Protein AF-A0A932WYC3-F1 (afdb_monomer_lite)

Sequence (636 aa):
ALAGQNPDNLEVLETAITDTITETIASPASNITTGLEMMSKKSLLVSSAGDNIFHYDLSPESLDYLSCSGQHICYDCLYNLEITITDDCNNQKLGGAPKKIIKNNFSIGSIDTTCAKAAVGFTVDTTIYLEKGNYEITKKLTISRYGADYYRDSVFMLRNFCKSLNEFIELQKAVFLADGGDCKPTCTGCLANIGSRDSFLVQYYRGAGIATKDTANYSSLAASAYTEAVEECNALCTDKTELDIIRRSMLDDIAAPTGQYAQLESDTAHVDEVSEDIDDKYSIFYTEIQENNPDADGDFDDASLDVVIKAPAYQDSNIVFYNNLGEIDSVYNSITGTVTLPNDLGPDDFAGNFSDTWTESLLPYHPEYCKLKSLEKHKGSYVWDKDMDNTDTYAEAFAKGYLNPLQNDPLVGDTIGKHNIHFYSDKIKNKIDLYKGTRYSSGMSLASFACMITMCDSLHDYTDHSGVNSVGMNDACVATWKQHAFDTTLMCKGDLDKAWKIYRTLYIEEKRIILVGEANEGCPANESPYVFSATSSPTAKQLWDAKHTPNIFTAEEAIQNSSLSDLLNTDKNGAQNERANAAKTAGVSFDSTCHAYAYTRVQELAPCNYSDYDRESLTSQTNVSEKKLKVFTIPI

Foldseek 3Di:
DDQDPDDPPDDDDPPRDDDDDDDDFDDPVQWDDAFQKIKGKDKDFDAAWFKDKDKDKDFWAWDWDQALVRATWIQTFKKKKKKWKAFPPCCVQVVNDIDIDIDIQDDPPPDDTRPPDGRGMDMDIDIDTGHGGMMMIMMMMGGDPVSVCCCVPVNCVVTHPNADPVRVVVVVVVVCVVLVVPPQQALVNQDVVCPDLVVNLVVVCVVVVNDPVCSVVCVVVSVLVSVVSNVVSVVNVDPDFLLNVLLVLLLQLQQPCPRVQRHQDDPDPDPDDDDSADPQLLHLQHKDWDFPDDDPVNDCPPDDRPIDIDGGNLLPPVQFQADSVRHGDWDQASRRRDIHHLSPHHSVRSRVPTDSSSSVSCSLSHQLSLLSVLLVVQVQQRVVLSVLLVDQFLVVCVVVVVVPCCDPGCLQHDDDPPVRNVVLSCLLCCCQQAPDWDPLSGRAGLQLVLLLVLPWDQDDQDLDPVRDGDGGTDPVSSVVSSVQRLPCVPDPRLSSSSSSNSSSVSSSLSSLVVSLVSSDVQADADPDSNDSDNRHHHDCLVQLVSVHHRSRDHPLSCCCSDVNVLCQDPPDPVNLVSLLVVLVVVLVVVLVVVVVVLVVSLVSCVVPPDDPVVNVVSVVCNPVSSPVSSHPPTND

Structure (mmCIF, N/CA/C/O backbone):
data_AF-A0A932WYC3-F1
#
_entry.id   AF-A0A932WYC3-F1
#
loop_
_atom_site.group_PDB
_atom_site.id
_atom_site.type_symbol
_atom_site.label_atom_id
_atom_site.label_alt_id
_atom_site.label_comp_id
_atom_site.label_asym_id
_atom_site.label_entity_id
_atom_site.label_seq_id
_atom_site.pdbx_PDB_ins_code
_atom_site.Cartn_x
_atom_site.Cartn_y
_atom_site.Cartn_z
_atom_site.occupancy
_atom_site.B_iso_or_equiv
_atom_site.auth_seq_id
_atom_site.auth_comp_id
_atom_site.auth_asym_id
_atom_site.auth_atom_id
_atom_site.pdbx_PDB_model_num
ATOM 1 N N . ALA A 1 1 ? 57.391 0.651 -47.714 1.00 38.88 1 ALA A N 1
ATOM 2 C CA . ALA A 1 1 ? 57.637 0.227 -49.106 1.00 38.88 1 ALA A CA 1
ATOM 3 C C . ALA A 1 1 ? 57.004 1.255 -50.037 1.00 38.88 1 ALA A C 1
ATOM 5 O O . ALA A 1 1 ? 55.908 1.715 -49.739 1.00 38.88 1 ALA A O 1
ATOM 6 N N . LEU A 1 2 ? 57.731 1.686 -51.072 1.00 46.75 2 LEU A N 1
ATOM 7 C CA . LEU A 1 2 ? 57.292 2.691 -52.045 1.00 46.75 2 LEU A CA 1
ATOM 8 C C . LEU A 1 2 ? 56.117 2.152 -52.880 1.00 46.75 2 LEU A C 1
ATOM 10 O O . LEU A 1 2 ? 56.312 1.248 -53.681 1.00 46.75 2 LEU A O 1
ATOM 14 N N . ALA A 1 3 ? 54.920 2.708 -52.689 1.00 43.28 3 ALA A N 1
ATOM 15 C CA . ALA A 1 3 ? 53.714 2.406 -53.472 1.00 43.28 3 ALA A CA 1
ATOM 16 C C . ALA A 1 3 ? 52.992 3.705 -53.891 1.00 43.28 3 ALA A C 1
ATOM 18 O O . ALA A 1 3 ? 51.777 3.834 -53.777 1.00 43.28 3 ALA A O 1
ATOM 19 N N . GLY A 1 4 ? 53.759 4.726 -54.279 1.00 53.75 4 GLY A N 1
ATOM 20 C CA . GLY A 1 4 ? 53.241 5.987 -54.815 1.00 53.75 4 GLY A CA 1
ATOM 21 C C . GLY A 1 4 ? 53.674 6.184 -56.264 1.00 53.75 4 GLY A C 1
ATOM 22 O O . GLY A 1 4 ? 54.610 5.524 -56.713 1.00 53.75 4 GLY A O 1
ATOM 23 N N . GLN A 1 5 ? 53.005 7.095 -56.980 1.00 54.75 5 GLN A N 1
ATOM 24 C CA . GLN A 1 5 ? 53.461 7.524 -58.303 1.00 54.75 5 GLN A CA 1
ATOM 25 C C . GLN A 1 5 ? 54.915 8.004 -58.251 1.00 54.75 5 GLN A C 1
ATOM 27 O O . GLN A 1 5 ? 55.369 8.569 -57.253 1.00 54.75 5 GLN A O 1
ATOM 32 N N . ASN A 1 6 ? 55.622 7.738 -59.344 1.00 55.00 6 ASN A N 1
ATOM 33 C CA . ASN A 1 6 ? 57.031 8.040 -59.518 1.00 55.00 6 ASN A CA 1
ATOM 34 C C . ASN A 1 6 ? 57.309 9.539 -59.319 1.00 55.00 6 ASN A C 1
ATOM 36 O O . ASN A 1 6 ? 56.710 10.343 -60.033 1.00 55.00 6 ASN A O 1
ATOM 40 N N . PRO A 1 7 ? 58.207 9.948 -58.408 1.00 60.47 7 PRO A N 1
ATOM 41 C CA . PRO A 1 7 ? 58.811 11.273 -58.489 1.00 60.47 7 PRO A CA 1
ATOM 42 C C . PRO A 1 7 ? 59.512 11.418 -59.847 1.00 60.47 7 PRO A C 1
ATOM 44 O O . PRO A 1 7 ? 60.093 10.443 -60.321 1.00 60.47 7 PRO A O 1
ATOM 47 N N . ASP A 1 8 ? 59.504 12.611 -60.453 1.00 61.88 8 ASP A N 1
ATOM 48 C CA . ASP A 1 8 ? 60.017 12.892 -61.817 1.00 61.88 8 ASP A CA 1
ATOM 49 C C . ASP A 1 8 ? 61.489 12.472 -62.076 1.00 61.88 8 ASP A C 1
ATOM 51 O O . ASP A 1 8 ? 62.007 12.586 -63.185 1.00 61.88 8 ASP A O 1
ATOM 55 N N . ASN A 1 9 ? 62.183 11.997 -61.045 1.00 63.00 9 ASN A N 1
ATOM 56 C CA . ASN A 1 9 ? 63.607 11.719 -60.965 1.00 63.00 9 ASN A CA 1
ATOM 57 C C . ASN A 1 9 ? 63.953 10.316 -60.415 1.00 63.00 9 ASN A C 1
ATOM 59 O O . ASN A 1 9 ? 65.107 10.086 -60.049 1.00 63.00 9 ASN A O 1
ATOM 63 N N . LEU A 1 10 ? 62.997 9.383 -60.344 1.00 59.72 10 LEU A N 1
ATOM 64 C CA . LEU A 1 10 ? 63.239 7.973 -59.996 1.00 59.72 10 LEU A CA 1
ATOM 65 C C . LEU A 1 10 ? 62.657 7.033 -61.067 1.00 59.72 10 LEU A C 1
ATOM 67 O O . LEU A 1 10 ? 61.959 7.476 -61.969 1.00 59.72 10 LEU A O 1
ATOM 71 N N . GLU A 1 11 ? 63.001 5.746 -61.032 1.00 57.50 11 GLU A N 1
ATOM 72 C CA . GLU A 1 11 ? 62.489 4.728 -61.960 1.00 57.50 11 GLU A CA 1
ATOM 73 C C . GLU A 1 11 ? 61.532 3.804 -61.188 1.00 57.50 11 GLU A C 1
ATOM 75 O O . GLU A 1 11 ? 61.838 3.376 -60.070 1.00 57.50 11 GLU A O 1
ATOM 80 N N . VAL A 1 12 ? 60.343 3.538 -61.739 1.00 61.22 12 VAL A N 1
ATOM 81 C CA . VAL A 1 12 ? 59.350 2.660 -61.097 1.00 61.22 12 VAL A CA 1
ATOM 82 C C . VAL A 1 12 ? 59.858 1.223 -61.142 1.00 61.22 12 VAL A C 1
ATOM 84 O O . VAL A 1 12 ? 60.280 0.745 -62.190 1.00 61.22 12 VAL A O 1
ATOM 87 N N . LEU A 1 13 ? 59.789 0.517 -60.013 1.00 59.09 13 LEU A N 1
ATOM 88 C CA . LEU A 1 13 ? 60.084 -0.915 -59.964 1.00 59.09 13 LEU A CA 1
ATOM 89 C C . LEU A 1 13 ? 59.158 -1.665 -60.935 1.00 59.09 13 LEU A C 1
ATOM 91 O O . LEU A 1 13 ? 57.940 -1.583 -60.791 1.00 59.09 13 LEU A O 1
ATOM 95 N N . GLU A 1 14 ? 59.719 -2.453 -61.861 1.00 58.81 14 GLU A N 1
ATOM 96 C CA . GLU A 1 14 ? 58.955 -3.283 -62.818 1.00 58.81 14 GLU A CA 1
ATOM 97 C C . GLU A 1 14 ? 57.957 -4.246 -62.140 1.00 58.81 14 GLU A C 1
ATOM 99 O O . GLU A 1 14 ? 57.048 -4.766 -62.779 1.00 58.81 14 GLU A O 1
ATOM 104 N N . THR A 1 15 ? 58.094 -4.473 -60.831 1.00 58.41 15 THR A N 1
ATOM 105 C CA . THR A 1 15 ? 57.221 -5.322 -60.012 1.00 58.41 15 THR A CA 1
ATOM 106 C C . THR A 1 15 ? 56.045 -4.581 -59.361 1.00 58.41 15 THR A C 1
ATOM 108 O O . THR A 1 15 ? 55.361 -5.162 -58.520 1.00 58.41 15 THR A O 1
ATOM 111 N N . ALA A 1 16 ? 55.821 -3.297 -59.661 1.00 60.75 16 ALA A N 1
ATOM 112 C CA . ALA A 1 16 ? 54.697 -2.535 -59.118 1.00 60.75 16 ALA A CA 1
ATOM 113 C C . ALA A 1 16 ? 53.377 -2.963 -59.787 1.00 60.75 16 ALA A C 1
ATOM 115 O O . ALA A 1 16 ? 53.061 -2.546 -60.898 1.00 60.75 16 ALA A O 1
ATOM 116 N N . ILE A 1 17 ? 52.607 -3.803 -59.095 1.00 65.19 17 ILE A N 1
ATOM 117 C CA . ILE A 1 17 ? 51.283 -4.265 -59.525 1.00 65.19 17 ILE A CA 1
ATOM 118 C C . ILE A 1 17 ? 50.229 -3.505 -58.713 1.00 65.19 17 ILE A C 1
ATOM 120 O O . ILE A 1 17 ? 50.313 -3.448 -57.486 1.00 65.19 17 ILE A O 1
ATOM 124 N N . THR A 1 18 ? 49.251 -2.903 -59.388 1.00 65.31 18 THR A N 1
ATOM 125 C CA . THR A 1 18 ? 48.055 -2.334 -58.750 1.00 65.31 18 THR A CA 1
ATOM 126 C C . THR A 1 18 ? 46.971 -3.403 -58.721 1.00 65.31 18 THR A C 1
ATOM 128 O O . THR A 1 18 ? 46.681 -3.999 -59.755 1.00 65.31 18 THR A O 1
ATOM 131 N N . ASP A 1 19 ? 46.385 -3.637 -57.551 1.00 72.69 19 ASP A N 1
ATOM 132 C CA . ASP A 1 19 ? 45.311 -4.609 -57.357 1.00 72.69 19 ASP A CA 1
ATOM 133 C C . ASP A 1 19 ? 44.167 -3.978 -56.552 1.00 72.69 19 ASP A C 1
ATOM 135 O O . ASP A 1 19 ? 44.376 -3.007 -55.820 1.00 72.69 19 ASP A O 1
ATOM 139 N N . THR A 1 20 ? 42.955 -4.508 -56.708 1.00 78.69 20 THR A N 1
ATOM 140 C CA . THR A 1 20 ? 41.770 -4.046 -55.976 1.00 78.69 20 THR A CA 1
ATOM 141 C C . THR A 1 20 ? 41.548 -4.927 -54.755 1.00 78.69 20 THR A C 1
ATOM 143 O O . THR A 1 20 ? 41.430 -6.144 -54.870 1.00 78.69 20 THR A O 1
ATOM 146 N N . ILE A 1 21 ? 41.464 -4.309 -53.578 1.00 82.38 21 ILE A N 1
ATOM 147 C CA . ILE A 1 21 ? 41.243 -5.014 -52.313 1.00 82.38 21 ILE A CA 1
ATOM 148 C C . ILE A 1 21 ? 39.778 -4.856 -51.909 1.00 82.38 21 ILE A C 1
ATOM 150 O O . ILE A 1 21 ? 39.255 -3.744 -51.858 1.00 82.38 21 ILE A O 1
ATOM 154 N N . THR A 1 22 ? 39.116 -5.970 -51.595 1.00 86.06 22 THR A N 1
ATOM 155 C CA . THR A 1 22 ? 37.781 -5.958 -50.989 1.00 86.06 22 THR A CA 1
ATOM 156 C C . THR A 1 22 ? 37.904 -5.959 -49.471 1.00 86.06 22 THR A C 1
ATOM 158 O O . THR A 1 22 ? 38.386 -6.921 -48.877 1.00 86.06 22 THR A O 1
ATOM 161 N N . GLU A 1 23 ? 37.422 -4.894 -48.837 1.00 85.19 23 GLU A N 1
ATOM 162 C CA . GLU A 1 23 ? 37.409 -4.752 -47.383 1.00 85.19 23 GLU A CA 1
ATOM 163 C C . GLU A 1 23 ? 36.004 -5.002 -46.826 1.00 85.19 23 GLU A C 1
ATOM 165 O O . GLU A 1 23 ? 35.044 -4.332 -47.197 1.00 85.19 23 GLU A O 1
ATOM 170 N N . THR A 1 24 ? 35.871 -5.937 -45.880 1.00 85.94 24 THR A N 1
ATOM 171 C CA . THR A 1 24 ? 34.606 -6.124 -45.148 1.00 85.94 24 THR A CA 1
ATOM 172 C C . THR A 1 24 ? 34.522 -5.108 -44.011 1.00 85.94 24 THR A C 1
ATOM 174 O O . THR A 1 24 ? 35.409 -5.060 -43.154 1.00 85.94 24 THR A O 1
ATOM 177 N N . ILE A 1 25 ? 33.481 -4.271 -44.026 1.00 79.56 25 ILE A N 1
ATOM 178 C CA . ILE A 1 25 ? 33.255 -3.199 -43.039 1.00 79.56 25 ILE A CA 1
ATOM 179 C C . ILE A 1 25 ? 32.296 -3.672 -41.936 1.00 79.56 25 ILE A C 1
ATOM 181 O O . ILE A 1 25 ? 32.591 -3.530 -40.749 1.00 79.56 25 ILE A O 1
ATOM 185 N N . ALA A 1 26 ? 31.178 -4.289 -42.322 1.00 78.06 26 ALA A N 1
ATOM 186 C CA . ALA A 1 26 ? 30.195 -4.858 -41.406 1.00 78.06 26 ALA A CA 1
ATOM 187 C C . ALA A 1 26 ? 30.314 -6.388 -41.388 1.00 78.06 26 ALA A C 1
ATOM 189 O O . ALA A 1 26 ? 30.199 -7.043 -42.420 1.00 78.06 26 ALA A O 1
ATOM 190 N N . SER A 1 27 ? 30.559 -6.953 -40.211 1.00 74.88 27 SER A N 1
ATOM 191 C CA . SER A 1 27 ? 30.647 -8.391 -39.959 1.00 74.88 27 SER A CA 1
ATOM 192 C C . SER A 1 27 ? 30.157 -8.671 -38.538 1.00 74.88 27 SER A C 1
ATOM 194 O O . SER A 1 27 ? 30.189 -7.757 -37.713 1.00 74.88 27 SER A O 1
ATOM 196 N N . PRO A 1 28 ? 29.772 -9.911 -38.192 1.00 71.06 28 PRO A N 1
ATOM 197 C CA . PRO A 1 28 ? 29.380 -10.239 -36.821 1.00 71.06 28 PRO A CA 1
ATOM 198 C C . PRO A 1 28 ? 30.416 -9.829 -35.759 1.00 71.06 28 PRO A C 1
ATOM 200 O O . PRO A 1 28 ? 30.037 -9.505 -34.643 1.00 71.06 28 PRO A O 1
ATOM 203 N N . ALA A 1 29 ? 31.708 -9.789 -36.111 1.00 71.56 29 ALA A N 1
ATOM 204 C CA . ALA A 1 29 ? 32.789 -9.385 -35.210 1.00 71.56 29 ALA A CA 1
ATOM 205 C C . ALA A 1 29 ? 33.049 -7.864 -35.162 1.00 71.56 29 ALA A C 1
ATOM 207 O O . ALA A 1 29 ? 33.697 -7.396 -34.232 1.00 71.56 29 ALA A O 1
ATOM 208 N N . SER A 1 30 ? 32.594 -7.095 -36.160 1.00 74.69 30 SER A N 1
ATOM 209 C CA . SER A 1 30 ? 32.785 -5.633 -36.237 1.00 74.69 30 SER A CA 1
ATOM 210 C C . SER A 1 30 ? 31.511 -4.830 -35.966 1.00 74.69 30 SER A C 1
ATOM 212 O O . SER A 1 30 ? 31.551 -3.599 -35.953 1.00 74.69 30 SER A O 1
ATOM 214 N N . ASN A 1 31 ? 30.386 -5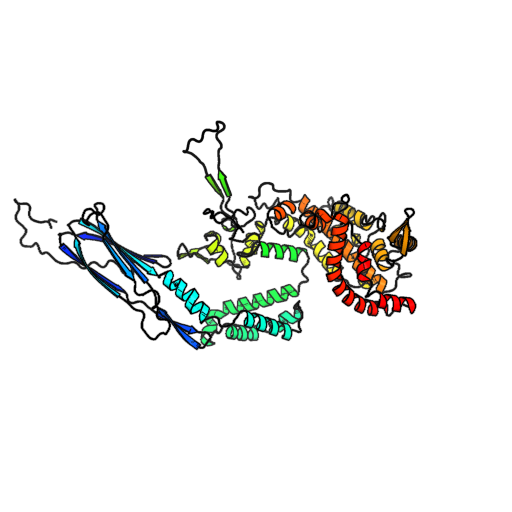.516 -35.764 1.00 81.31 31 ASN A N 1
ATOM 215 C CA . ASN A 1 31 ? 29.112 -4.909 -35.421 1.00 81.31 31 ASN A CA 1
ATOM 216 C C . ASN A 1 31 ? 29.003 -4.750 -33.903 1.00 81.31 31 ASN A C 1
ATOM 218 O O . ASN A 1 31 ? 29.151 -5.713 -33.157 1.00 81.31 31 ASN A O 1
ATOM 222 N N . ILE A 1 32 ? 28.670 -3.543 -33.466 1.00 80.62 32 ILE A N 1
ATOM 223 C CA . ILE A 1 32 ? 28.259 -3.237 -32.099 1.00 80.62 32 ILE A CA 1
ATOM 224 C C . ILE A 1 32 ? 26.756 -2.982 -32.154 1.00 80.62 32 ILE A C 1
ATOM 226 O O . ILE A 1 32 ? 26.295 -2.152 -32.938 1.00 80.62 32 ILE A O 1
ATOM 230 N N . THR A 1 33 ? 25.990 -3.733 -31.368 1.00 76.75 33 THR A N 1
ATOM 231 C CA . THR A 1 33 ? 24.533 -3.573 -31.279 1.00 76.75 33 THR A CA 1
ATOM 232 C C . THR A 1 33 ? 24.195 -2.975 -29.920 1.00 76.75 33 THR A C 1
ATOM 234 O O . THR A 1 33 ? 24.651 -3.490 -28.903 1.00 76.75 33 THR A O 1
ATOM 237 N N . THR A 1 34 ? 23.417 -1.896 -29.906 1.00 71.81 34 THR A N 1
ATOM 238 C CA . THR A 1 34 ? 22.983 -1.184 -28.699 1.00 71.81 34 THR A CA 1
ATOM 239 C C . THR A 1 34 ? 21.508 -0.835 -28.857 1.00 71.81 34 THR A C 1
ATOM 241 O O . THR A 1 34 ? 21.135 -0.062 -29.742 1.00 71.81 34 THR A O 1
ATOM 244 N N . GLY A 1 35 ? 20.652 -1.445 -28.034 1.00 79.25 35 GLY A N 1
ATOM 245 C CA . GLY A 1 35 ? 19.200 -1.302 -28.138 1.00 79.25 35 GLY A CA 1
ATOM 246 C C . GLY A 1 35 ? 18.676 -1.640 -29.540 1.00 79.25 35 GLY A C 1
ATOM 247 O O . GLY A 1 35 ? 18.880 -2.738 -30.054 1.00 79.25 35 GLY A O 1
ATOM 248 N N . LEU A 1 36 ? 18.013 -0.668 -30.171 1.00 81.44 36 LEU A N 1
ATOM 249 C CA . LEU A 1 36 ? 17.409 -0.788 -31.504 1.00 81.44 36 LEU A CA 1
ATOM 250 C C . LEU A 1 36 ? 18.373 -0.459 -32.659 1.00 81.44 36 LEU A C 1
ATOM 252 O O . LEU A 1 36 ? 17.931 -0.283 -33.796 1.00 81.44 36 LEU A O 1
ATOM 256 N N . GLU A 1 37 ? 19.672 -0.339 -32.392 1.00 85.38 37 GLU A N 1
ATOM 257 C CA . GLU A 1 37 ? 20.675 0.120 -33.350 1.00 85.38 37 GLU A CA 1
ATOM 258 C C . GLU A 1 37 ? 21.861 -0.836 -33.473 1.00 85.38 37 GLU A C 1
ATOM 260 O O . GLU A 1 37 ? 22.395 -1.334 -32.489 1.00 85.38 37 GLU A O 1
ATOM 265 N N . MET A 1 38 ? 22.320 -1.040 -34.706 1.00 87.50 38 MET A N 1
ATOM 266 C CA . MET A 1 38 ? 23.528 -1.782 -35.041 1.00 87.50 38 MET A CA 1
ATOM 267 C C . MET A 1 38 ? 24.496 -0.902 -35.831 1.00 87.50 38 MET A C 1
ATOM 269 O O . MET A 1 38 ? 24.245 -0.568 -37.001 1.00 87.50 38 MET A O 1
ATOM 273 N N . MET A 1 39 ? 25.645 -0.619 -35.222 1.00 89.12 39 MET A N 1
ATOM 274 C CA . MET A 1 39 ? 26.711 0.205 -35.777 1.00 89.12 39 MET A CA 1
ATOM 275 C C . MET A 1 39 ? 27.946 -0.626 -36.142 1.00 89.12 39 MET A C 1
ATOM 277 O O . MET A 1 39 ? 28.332 -1.543 -35.424 1.00 89.12 39 MET A O 1
ATOM 281 N N . SER A 1 40 ? 28.598 -0.276 -37.247 1.00 89.75 40 SER A N 1
ATOM 282 C CA . SER A 1 40 ? 29.898 -0.824 -37.647 1.00 89.75 40 SER A CA 1
ATOM 283 C C . SER A 1 40 ? 30.772 0.316 -38.142 1.00 89.75 40 SER A C 1
ATOM 285 O O . SER A 1 40 ? 30.298 1.189 -38.871 1.00 89.75 40 SER A O 1
ATOM 287 N N . LYS A 1 41 ? 32.052 0.307 -37.776 1.00 89.62 41 LYS A N 1
ATOM 288 C CA . LYS A 1 41 ? 32.980 1.386 -38.109 1.00 89.62 41 LYS A CA 1
ATOM 289 C C . LYS A 1 41 ? 34.318 0.824 -38.568 1.00 89.62 41 LYS A C 1
ATOM 291 O O . LYS A 1 41 ? 34.861 -0.070 -37.923 1.00 89.62 41 LYS A O 1
ATOM 296 N N . LYS A 1 42 ? 34.858 1.341 -39.674 1.00 88.19 42 LYS A N 1
ATOM 297 C CA . LYS A 1 42 ? 36.168 0.928 -40.194 1.00 88.19 42 LYS A CA 1
ATOM 298 C C . LYS A 1 42 ? 36.910 2.092 -40.840 1.00 88.19 42 LYS A C 1
ATOM 300 O O . LYS A 1 42 ? 36.315 2.887 -41.563 1.00 88.19 42 LYS A O 1
ATOM 305 N N . SER A 1 43 ? 38.217 2.156 -40.594 1.00 89.75 43 SER A N 1
ATOM 306 C CA . SER A 1 43 ? 39.113 3.059 -41.315 1.00 89.75 43 SER A CA 1
ATOM 307 C C . SER A 1 43 ? 39.586 2.400 -42.613 1.00 89.75 43 SER A C 1
ATOM 309 O O . SER A 1 43 ? 39.979 1.232 -42.611 1.00 89.75 43 SER A O 1
ATOM 311 N N . LEU A 1 44 ? 39.527 3.145 -43.713 1.00 89.38 44 LEU A N 1
ATOM 312 C CA . LEU A 1 44 ? 39.950 2.731 -45.046 1.00 89.38 44 LEU A CA 1
ATOM 313 C C . LEU A 1 44 ? 41.071 3.653 -45.527 1.00 89.38 44 LEU A C 1
ATOM 315 O O . LEU A 1 44 ? 40.874 4.859 -45.667 1.00 89.38 44 LEU A O 1
ATOM 319 N N . LEU A 1 45 ? 42.232 3.076 -45.828 1.00 88.94 45 LEU A N 1
ATOM 320 C CA . LEU A 1 45 ? 43.322 3.787 -46.488 1.00 88.94 45 LEU A CA 1
ATOM 321 C C . LEU A 1 45 ? 43.163 3.665 -48.006 1.00 88.94 45 LEU A C 1
ATOM 323 O O . LEU A 1 45 ? 43.335 2.586 -48.571 1.00 88.94 45 LEU A O 1
ATOM 327 N N . VAL A 1 46 ? 42.910 4.787 -48.674 1.00 89.88 46 VAL A N 1
ATOM 328 C CA . VAL A 1 46 ? 42.906 4.880 -50.136 1.00 89.88 46 VAL A CA 1
ATOM 329 C C . VAL A 1 46 ? 44.323 5.218 -50.592 1.00 89.88 46 VAL A C 1
ATOM 331 O O . VAL A 1 46 ? 44.810 6.336 -50.410 1.00 89.88 46 VAL A O 1
ATOM 334 N N . SER A 1 47 ? 45.018 4.226 -51.151 1.00 85.50 47 SER A N 1
ATOM 335 C CA . SER A 1 47 ? 46.430 4.324 -51.554 1.00 85.50 47 SER A CA 1
ATOM 336 C C . SER A 1 47 ? 46.630 5.028 -52.903 1.00 85.50 47 SER A C 1
ATOM 338 O O . SER A 1 47 ? 47.649 5.702 -53.098 1.00 85.50 47 SER A O 1
ATOM 340 N N . SER A 1 48 ? 45.638 4.938 -53.793 1.00 84.88 48 SER A N 1
ATOM 341 C CA . SER A 1 48 ? 45.551 5.625 -55.085 1.00 84.88 48 SER A CA 1
ATOM 342 C C . SER A 1 48 ? 44.166 6.234 -55.276 1.00 84.88 48 SER A C 1
ATOM 344 O O . SER A 1 48 ? 43.171 5.569 -55.000 1.00 84.88 48 SER A O 1
ATOM 346 N N . ALA A 1 49 ? 44.101 7.469 -55.776 1.00 88.81 49 ALA A N 1
ATOM 347 C CA . ALA A 1 49 ? 42.823 8.114 -56.062 1.00 88.81 49 ALA A CA 1
ATOM 348 C C . ALA A 1 49 ? 42.063 7.362 -57.168 1.00 88.81 49 ALA A C 1
ATOM 350 O O . ALA A 1 49 ? 42.672 6.952 -58.159 1.00 88.81 49 ALA A O 1
ATOM 351 N N . GLY A 1 50 ? 40.754 7.184 -56.999 1.00 90.31 50 GLY A N 1
ATOM 352 C CA . GLY A 1 50 ? 39.930 6.439 -57.946 1.00 90.31 50 GLY A CA 1
ATOM 353 C C . GLY A 1 50 ? 38.538 6.091 -57.426 1.00 90.31 50 GLY A C 1
ATOM 354 O O . GLY A 1 50 ? 38.148 6.449 -56.311 1.00 90.31 50 GLY A O 1
ATOM 355 N N . ASP A 1 51 ? 37.796 5.373 -58.263 1.00 92.12 51 ASP A N 1
ATOM 356 C CA . ASP A 1 51 ? 36.440 4.914 -57.979 1.00 92.12 51 ASP A CA 1
ATOM 357 C C . ASP A 1 51 ? 36.447 3.743 -56.990 1.00 92.12 51 ASP A C 1
ATOM 359 O O . ASP A 1 51 ? 37.030 2.691 -57.248 1.00 92.12 51 ASP A O 1
ATOM 363 N N . ASN A 1 52 ? 35.772 3.927 -55.856 1.00 91.56 52 ASN A N 1
ATOM 364 C CA . ASN A 1 52 ? 35.595 2.907 -54.827 1.00 91.56 52 ASN A CA 1
ATOM 365 C C . ASN A 1 52 ? 34.136 2.445 -54.817 1.00 91.56 52 ASN A C 1
ATOM 367 O O . ASN A 1 52 ? 33.218 3.269 -54.800 1.00 91.56 52 ASN A O 1
ATOM 371 N N . ILE A 1 53 ? 33.921 1.129 -54.831 1.00 91.12 53 ILE A N 1
ATOM 372 C CA . ILE A 1 53 ? 32.589 0.518 -54.880 1.00 91.12 53 ILE A CA 1
ATOM 373 C C . ILE A 1 53 ? 32.165 0.133 -53.463 1.00 91.12 53 ILE A C 1
ATOM 375 O O . ILE A 1 53 ? 32.841 -0.643 -52.790 1.00 91.12 53 ILE A O 1
ATOM 379 N N . PHE A 1 54 ? 31.026 0.665 -53.030 1.00 91.50 54 PHE A N 1
ATOM 380 C CA . PHE A 1 54 ? 30.381 0.339 -51.767 1.00 91.50 54 PHE A CA 1
ATOM 381 C C . PHE A 1 54 ? 29.171 -0.540 -52.040 1.00 91.50 54 PHE A C 1
ATOM 383 O O . PHE A 1 54 ? 28.244 -0.116 -52.733 1.00 91.50 54 PHE A O 1
ATOM 390 N N . HIS A 1 55 ? 29.202 -1.736 -51.462 1.00 92.19 55 HIS A N 1
ATOM 391 C CA . HIS A 1 55 ? 28.157 -2.739 -51.574 1.00 92.19 55 HIS A CA 1
ATOM 392 C C . HIS A 1 55 ? 27.621 -3.090 -50.180 1.00 92.19 55 HIS A C 1
ATOM 394 O O . HIS A 1 55 ? 28.399 -3.364 -49.261 1.00 92.19 55 HIS A O 1
ATOM 400 N N . TYR A 1 56 ? 26.300 -3.061 -50.014 1.00 91.25 56 TYR A N 1
ATOM 401 C CA . TYR A 1 56 ? 25.617 -3.478 -48.791 1.00 91.25 56 TYR A CA 1
ATOM 402 C C . TYR A 1 56 ? 24.275 -4.129 -49.116 1.00 91.25 56 TYR A C 1
ATOM 404 O O . TYR A 1 56 ? 23.433 -3.509 -49.762 1.00 91.25 56 TYR A O 1
ATOM 412 N N . ASP A 1 57 ? 24.058 -5.331 -48.588 1.00 91.31 57 ASP A N 1
ATOM 413 C CA . ASP A 1 57 ? 22.801 -6.066 -48.695 1.00 91.31 57 ASP A CA 1
ATOM 414 C C . ASP A 1 57 ? 22.116 -6.195 -47.333 1.00 91.31 57 ASP A C 1
ATOM 416 O O . ASP A 1 57 ? 22.745 -6.533 -46.326 1.00 91.31 57 ASP A O 1
ATOM 420 N N . LEU A 1 58 ? 20.799 -5.977 -47.319 1.00 90.88 58 LEU A N 1
ATOM 421 C CA . LEU A 1 58 ? 19.936 -6.238 -46.173 1.00 90.88 58 LEU A CA 1
ATOM 422 C C . LEU A 1 58 ? 18.835 -7.225 -46.556 1.00 90.88 58 LEU A C 1
ATOM 424 O O . LEU A 1 58 ? 18.006 -6.935 -47.419 1.00 90.88 58 LEU A O 1
ATOM 428 N N . SER A 1 59 ? 18.797 -8.355 -45.853 1.00 90.75 59 SER A N 1
ATOM 429 C CA . SER A 1 59 ? 17.706 -9.334 -45.897 1.00 90.75 59 SER A CA 1
ATOM 430 C C . SER A 1 59 ? 17.011 -9.357 -44.531 1.00 90.75 59 SER A C 1
ATOM 432 O O . SER A 1 59 ? 17.545 -9.968 -43.607 1.00 90.75 59 SER A O 1
ATOM 434 N N . PRO A 1 60 ? 15.895 -8.629 -44.354 1.00 90.56 60 PRO A N 1
ATOM 435 C CA . PRO A 1 60 ? 15.194 -8.559 -43.077 1.00 90.56 60 PRO A CA 1
ATOM 436 C C . PRO A 1 60 ? 14.392 -9.830 -42.798 1.00 90.56 60 PRO A C 1
ATOM 438 O O . PRO A 1 60 ? 13.935 -10.512 -43.715 1.00 90.56 60 PRO A O 1
ATOM 441 N N . GLU A 1 61 ? 14.186 -10.106 -41.514 1.00 87.81 61 GLU A N 1
ATOM 442 C CA . GLU A 1 61 ? 13.280 -11.154 -41.053 1.00 87.81 61 GLU A CA 1
ATOM 443 C C . GLU A 1 61 ? 11.863 -10.600 -40.826 1.00 87.81 61 GLU A C 1
ATOM 445 O O . GLU A 1 61 ? 11.624 -9.388 -40.836 1.00 87.81 61 GLU A O 1
ATOM 450 N N . SER A 1 62 ? 10.913 -11.510 -40.635 1.00 87.19 62 SER A N 1
ATOM 451 C CA . SER A 1 62 ? 9.525 -11.209 -40.294 1.00 87.19 62 SER A CA 1
ATOM 452 C C . SER A 1 62 ? 9.070 -12.142 -39.181 1.00 87.19 62 SER A C 1
ATOM 454 O O . SER A 1 62 ? 9.310 -13.349 -39.256 1.00 87.19 62 SER A O 1
ATOM 456 N N . LEU A 1 63 ? 8.370 -11.608 -38.186 1.00 85.31 63 LEU A N 1
ATOM 457 C CA . LEU A 1 63 ? 7.707 -12.409 -37.163 1.00 85.31 63 LEU A CA 1
ATOM 458 C C . LEU A 1 63 ? 6.270 -12.707 -37.603 1.00 85.31 63 LEU A C 1
ATOM 460 O O . LEU A 1 63 ? 5.481 -11.781 -37.768 1.00 85.31 63 LEU A O 1
ATOM 464 N N . ASP A 1 64 ? 5.932 -13.987 -37.757 1.00 87.31 64 ASP A N 1
ATOM 465 C CA . ASP A 1 64 ? 4.555 -14.463 -37.940 1.00 87.31 64 ASP A CA 1
ATOM 466 C C . ASP A 1 64 ? 3.971 -14.842 -36.576 1.00 87.31 64 ASP A C 1
ATOM 468 O O . ASP A 1 64 ? 4.521 -15.686 -35.860 1.00 87.31 64 ASP A O 1
ATOM 472 N N . TYR A 1 65 ? 2.872 -14.192 -36.206 1.00 83.12 65 TYR A N 1
ATOM 473 C CA . TYR A 1 65 ? 2.209 -14.389 -34.929 1.00 83.12 65 TYR A CA 1
ATOM 474 C C . TYR A 1 65 ? 0.705 -14.587 -35.110 1.00 83.12 65 TYR A C 1
ATOM 476 O O . TYR A 1 65 ? 0.050 -13.877 -35.874 1.00 83.12 65 TYR A O 1
ATOM 484 N N . LEU A 1 66 ? 0.134 -15.535 -34.367 1.00 83.88 66 LEU A N 1
ATOM 485 C CA . LEU A 1 66 ? -1.302 -15.789 -34.398 1.00 83.88 66 LEU A CA 1
ATOM 486 C C . LEU A 1 66 ? -2.040 -14.776 -33.522 1.00 83.88 66 LEU A C 1
ATOM 488 O O . LEU A 1 66 ? -1.747 -14.640 -32.336 1.00 83.88 66 LEU A O 1
ATOM 492 N N . SER A 1 67 ? -3.041 -14.109 -34.083 1.00 81.12 67 SER A N 1
ATOM 493 C CA . SER A 1 67 ? -3.908 -13.231 -33.318 1.00 81.12 67 SER A CA 1
ATOM 494 C C . SER A 1 67 ? -4.844 -13.998 -32.393 1.00 81.12 67 SER A C 1
ATOM 496 O O . SER A 1 67 ? -5.101 -15.192 -32.570 1.00 81.12 67 SER A O 1
ATOM 498 N N . CYS A 1 68 ? -5.461 -13.279 -31.459 1.00 74.94 68 CYS A N 1
ATOM 499 C CA . CYS A 1 68 ? -6.511 -13.824 -30.599 1.00 74.94 68 CYS A CA 1
ATOM 500 C C . CYS A 1 68 ? -7.727 -14.361 -31.377 1.00 74.94 68 CYS A C 1
ATOM 502 O O . CYS A 1 68 ? -8.447 -15.224 -30.882 1.00 74.94 68 CYS A O 1
ATOM 504 N N . SER A 1 69 ? -7.959 -13.866 -32.598 1.00 78.06 69 SER A N 1
ATOM 505 C CA . SER A 1 69 ? -8.999 -14.353 -33.514 1.00 78.06 69 SER A CA 1
ATOM 506 C C . SER A 1 69 ? -8.520 -15.490 -34.428 1.00 78.06 69 SER A C 1
ATOM 508 O O . SER A 1 69 ? -9.249 -15.904 -35.330 1.00 78.06 69 SER A O 1
ATOM 510 N N . GLY A 1 70 ? -7.307 -16.006 -34.203 1.00 80.25 70 GLY A N 1
ATOM 511 C CA . GLY A 1 70 ? -6.698 -17.080 -34.985 1.00 80.25 70 GLY A CA 1
ATOM 512 C C . GLY A 1 70 ? -6.198 -16.643 -36.363 1.00 80.25 70 GLY A C 1
ATOM 513 O O . GLY A 1 70 ? -6.008 -17.492 -37.232 1.00 80.25 70 GLY A O 1
ATOM 514 N N . GLN A 1 71 ? -6.017 -15.340 -36.595 1.00 82.88 71 GLN A N 1
ATOM 515 C CA . GLN A 1 71 ? -5.499 -14.808 -37.857 1.00 82.88 71 GLN A CA 1
ATOM 516 C C . GLN A 1 71 ? -3.991 -14.590 -37.766 1.00 82.88 71 GLN A C 1
ATOM 518 O O . GLN A 1 71 ? -3.511 -14.022 -36.795 1.00 82.88 71 GLN A O 1
ATOM 523 N N . HIS A 1 72 ? -3.247 -14.990 -38.792 1.00 85.44 72 HIS A N 1
ATOM 524 C CA . HIS A 1 72 ? -1.822 -14.680 -38.879 1.00 85.44 72 HIS A CA 1
ATOM 525 C C . HIS A 1 72 ? -1.609 -13.173 -39.066 1.00 85.44 72 HIS A C 1
ATOM 527 O O . HIS A 1 72 ? -2.237 -12.549 -39.928 1.00 85.44 72 HIS A O 1
ATOM 533 N N . ILE A 1 73 ? -0.731 -12.599 -38.250 1.00 86.69 73 ILE A N 1
ATOM 534 C CA . ILE A 1 73 ? -0.269 -11.217 -38.334 1.00 86.69 73 ILE A CA 1
ATOM 535 C C . ILE A 1 73 ? 1.241 -11.259 -38.507 1.00 86.69 73 ILE A C 1
ATOM 537 O O . ILE A 1 73 ? 1.943 -11.848 -37.685 1.00 86.69 73 ILE A O 1
ATOM 541 N N . CYS A 1 74 ? 1.729 -10.595 -39.550 1.00 88.31 74 CYS A N 1
ATOM 542 C CA . CYS A 1 74 ? 3.160 -10.468 -39.778 1.00 88.31 74 CYS A CA 1
ATOM 543 C C . CYS A 1 74 ? 3.685 -9.111 -39.329 1.00 88.31 74 CYS A C 1
ATOM 545 O O . CYS A 1 74 ? 3.075 -8.071 -39.589 1.00 88.31 74 CYS A O 1
ATOM 547 N N . TYR A 1 75 ? 4.841 -9.158 -38.679 1.00 89.25 75 TYR A N 1
ATOM 548 C CA . TYR A 1 75 ? 5.632 -8.011 -38.272 1.00 89.25 75 TYR A CA 1
ATOM 549 C C . TYR A 1 75 ? 6.975 -8.083 -38.999 1.00 89.25 75 TYR A C 1
ATOM 551 O O . TYR A 1 75 ? 7.909 -8.747 -38.546 1.00 89.25 75 TYR A O 1
ATOM 559 N N . ASP A 1 76 ? 7.062 -7.425 -40.151 1.00 90.62 76 ASP A N 1
ATOM 560 C CA . ASP A 1 76 ? 8.309 -7.306 -40.907 1.00 90.62 76 ASP A CA 1
ATOM 561 C C . ASP A 1 76 ? 9.285 -6.395 -40.161 1.00 90.62 76 ASP A C 1
ATOM 563 O O . ASP A 1 76 ? 8.895 -5.323 -39.688 1.00 90.62 76 ASP A O 1
ATOM 567 N N . CYS A 1 77 ? 10.565 -6.766 -40.091 1.00 89.50 77 CYS A N 1
ATOM 568 C CA . CYS A 1 77 ? 11.583 -5.896 -39.516 1.00 89.50 77 CYS A CA 1
ATOM 569 C C . CYS A 1 77 ? 11.809 -4.666 -40.412 1.00 89.50 77 CYS A C 1
ATOM 571 O O . CYS A 1 77 ? 12.322 -4.758 -41.532 1.00 89.50 77 CYS A O 1
ATOM 573 N N . LEU A 1 78 ? 11.429 -3.492 -39.900 1.00 90.75 78 LEU A N 1
ATOM 574 C CA . LEU A 1 78 ? 11.532 -2.219 -40.610 1.00 90.75 78 LEU A CA 1
ATOM 575 C C . LEU A 1 78 ? 12.789 -1.476 -40.161 1.00 90.75 78 LEU A C 1
ATOM 577 O O . LEU A 1 78 ? 12.930 -1.138 -38.986 1.00 90.75 78 LEU A O 1
ATOM 581 N N . TYR A 1 79 ? 13.683 -1.185 -41.098 1.00 93.19 79 TYR A N 1
ATOM 582 C CA . TYR A 1 79 ? 14.994 -0.611 -40.830 1.00 93.19 79 TYR A CA 1
ATOM 583 C C . TYR A 1 79 ? 15.217 0.723 -41.537 1.00 93.19 79 TYR A C 1
ATOM 585 O O . TYR A 1 79 ? 14.792 0.936 -42.676 1.00 93.19 79 TYR A O 1
ATOM 593 N N . ASN A 1 80 ? 15.984 1.581 -40.869 1.00 90.69 80 ASN A N 1
ATOM 594 C CA . ASN A 1 80 ? 16.641 2.747 -41.440 1.00 90.69 80 ASN A CA 1
ATOM 595 C C . ASN A 1 80 ? 18.152 2.494 -41.466 1.00 90.69 80 ASN A C 1
ATOM 597 O O . ASN A 1 80 ? 18.753 2.203 -40.434 1.00 90.69 80 ASN A O 1
ATOM 601 N N . LEU A 1 81 ? 18.762 2.601 -42.641 1.00 93.81 81 LEU A N 1
ATOM 602 C CA . LEU A 1 81 ? 20.202 2.524 -42.854 1.00 93.81 81 LEU A CA 1
ATOM 603 C C . LEU A 1 81 ? 20.760 3.921 -43.113 1.00 93.81 81 LEU A C 1
ATOM 605 O O . LEU A 1 81 ? 20.276 4.629 -43.995 1.00 93.81 81 LEU A O 1
ATOM 609 N N . GLU A 1 82 ? 21.842 4.251 -42.420 1.00 94.44 82 GLU A N 1
ATOM 610 C CA . GLU A 1 82 ? 22.709 5.390 -42.692 1.00 94.44 82 GLU A CA 1
ATOM 611 C C . GLU A 1 82 ? 24.159 4.903 -42.820 1.00 94.44 82 GLU A C 1
ATOM 613 O O . GLU A 1 82 ? 24.726 4.329 -41.891 1.00 94.44 82 GLU A O 1
ATOM 618 N N . ILE A 1 83 ? 24.776 5.131 -43.979 1.00 93.06 83 ILE A N 1
ATOM 619 C CA . ILE A 1 83 ? 26.217 4.955 -44.185 1.00 93.06 83 ILE A CA 1
ATOM 620 C C . ILE A 1 83 ? 26.831 6.341 -44.330 1.00 93.06 83 ILE A C 1
ATOM 622 O O . ILE A 1 83 ? 26.455 7.092 -45.227 1.00 93.06 83 ILE A O 1
ATOM 626 N N . THR A 1 84 ? 27.778 6.670 -43.459 1.00 94.62 84 THR A N 1
ATOM 627 C CA . THR A 1 84 ? 28.515 7.934 -43.464 1.00 94.62 84 THR A CA 1
ATOM 628 C C . THR A 1 84 ? 29.981 7.675 -43.779 1.00 94.62 84 THR A C 1
ATOM 630 O O . THR A 1 84 ? 30.613 6.833 -43.143 1.00 94.62 84 THR A O 1
ATOM 633 N N . ILE A 1 85 ? 30.516 8.417 -44.746 1.00 94.38 85 ILE A N 1
ATOM 634 C CA . ILE A 1 85 ? 31.933 8.421 -45.113 1.00 94.38 85 ILE A CA 1
ATOM 635 C C . ILE A 1 85 ? 32.491 9.808 -44.806 1.00 94.38 85 ILE A C 1
ATOM 637 O O . ILE A 1 85 ? 31.999 10.809 -45.342 1.00 94.38 85 ILE A O 1
ATOM 641 N N . THR A 1 86 ? 33.512 9.852 -43.957 1.00 93.69 86 THR A N 1
ATOM 642 C CA . THR A 1 86 ? 34.283 11.052 -43.614 1.00 93.69 86 THR A CA 1
ATOM 643 C C . THR A 1 86 ? 35.738 10.891 -44.037 1.00 93.69 86 THR A C 1
ATOM 645 O O . THR A 1 86 ? 36.235 9.770 -44.157 1.00 93.69 86 THR A O 1
ATOM 648 N N . ASP A 1 87 ? 36.423 12.006 -44.288 1.00 91.69 87 ASP A N 1
ATOM 649 C CA . ASP A 1 87 ? 37.866 12.011 -44.549 1.00 91.69 87 ASP A CA 1
ATOM 650 C C . ASP A 1 87 ? 38.680 12.487 -43.331 1.00 91.69 87 ASP A C 1
ATOM 652 O O . ASP A 1 87 ? 38.145 12.962 -42.328 1.00 91.69 87 ASP A O 1
ATOM 656 N N . ASP A 1 88 ? 40.000 12.368 -43.441 1.00 88.81 88 ASP A N 1
ATOM 657 C CA . ASP A 1 88 ? 40.999 12.813 -42.465 1.00 88.81 88 ASP A CA 1
ATOM 658 C C . ASP A 1 88 ? 41.312 14.325 -42.503 1.00 88.81 88 ASP A C 1
ATOM 660 O O . ASP A 1 88 ? 42.255 14.790 -41.863 1.00 88.81 88 ASP A O 1
ATOM 664 N N . CYS A 1 89 ? 40.544 15.109 -43.259 1.00 89.12 89 CYS A N 1
ATOM 665 C CA . CYS A 1 89 ? 40.780 16.520 -43.541 1.00 89.12 89 CYS A CA 1
ATOM 666 C C . CYS A 1 89 ? 39.476 17.336 -43.479 1.00 89.12 89 CYS A C 1
ATOM 668 O O . CYS A 1 89 ? 39.201 18.158 -44.351 1.00 89.12 89 CYS A O 1
ATOM 670 N N . ASN A 1 90 ? 38.655 17.121 -42.445 1.00 85.50 90 ASN A N 1
ATOM 671 C CA . ASN A 1 90 ? 37.393 17.848 -42.229 1.00 85.50 90 ASN A CA 1
ATOM 672 C C . ASN A 1 90 ? 36.459 17.849 -43.459 1.00 85.50 90 ASN A C 1
ATOM 674 O O . ASN A 1 90 ? 35.831 18.856 -43.789 1.00 85.50 90 ASN A O 1
ATOM 678 N N . ASN A 1 91 ? 36.374 16.711 -44.145 1.00 89.56 91 ASN A N 1
ATOM 679 C CA . ASN A 1 91 ? 35.601 16.456 -45.359 1.00 89.56 91 ASN A CA 1
ATOM 680 C C . ASN A 1 91 ? 35.999 17.293 -46.585 1.00 89.56 91 ASN A C 1
ATOM 682 O O . ASN A 1 91 ? 35.248 17.336 -47.563 1.00 89.56 91 ASN A O 1
ATOM 686 N N . GLN A 1 92 ? 37.159 17.958 -46.581 1.00 88.31 92 GLN A N 1
ATOM 687 C CA . GLN A 1 92 ? 37.605 18.774 -47.717 1.00 88.31 92 GLN A CA 1
ATOM 688 C C . GLN A 1 92 ? 37.816 17.943 -48.993 1.00 88.31 92 GLN A C 1
ATOM 690 O O . GLN A 1 92 ? 37.478 18.413 -50.079 1.00 88.31 92 GLN A O 1
ATOM 695 N N . LYS A 1 93 ? 38.246 16.680 -48.880 1.00 89.38 93 LYS A N 1
ATOM 696 C CA . LYS A 1 93 ? 38.376 15.732 -50.005 1.00 89.38 93 LYS A CA 1
ATOM 697 C C . LYS A 1 93 ? 37.023 15.194 -50.484 1.00 89.38 93 LYS A C 1
ATOM 699 O O . LYS A 1 93 ? 36.952 14.508 -51.499 1.00 89.38 93 LYS A O 1
ATOM 704 N N . LEU A 1 94 ? 35.941 15.488 -49.760 1.00 89.88 94 LEU A N 1
ATOM 705 C CA . LEU A 1 94 ? 34.564 15.093 -50.077 1.00 89.88 94 LEU A CA 1
ATOM 706 C C . LEU A 1 94 ? 33.673 16.282 -50.488 1.00 89.88 94 LEU A C 1
ATOM 708 O O . LEU A 1 94 ? 32.466 16.108 -50.699 1.00 89.88 94 LEU A O 1
ATOM 712 N N . GLY A 1 95 ? 34.257 17.475 -50.653 1.00 87.56 95 GLY A N 1
ATOM 713 C CA . GLY A 1 95 ? 33.542 18.703 -51.015 1.00 87.56 95 GLY A CA 1
ATOM 714 C C . GLY A 1 95 ? 33.010 19.499 -49.818 1.00 87.56 95 GLY A C 1
ATOM 715 O O . GLY A 1 95 ? 32.028 20.222 -49.960 1.00 87.56 95 GLY A O 1
ATOM 716 N N . GLY A 1 96 ? 33.632 19.353 -48.644 1.00 88.25 96 GLY A N 1
ATOM 717 C CA . GLY A 1 96 ? 33.341 20.114 -47.423 1.00 88.25 96 GLY A CA 1
ATOM 718 C C . GLY A 1 96 ? 32.280 19.501 -46.502 1.00 88.25 96 GLY A C 1
ATOM 719 O O . GLY A 1 96 ? 31.986 20.073 -45.457 1.00 88.25 96 GLY A O 1
ATOM 720 N N . ALA A 1 97 ? 31.712 18.345 -46.854 1.00 90.19 97 ALA A N 1
ATOM 721 C CA . ALA A 1 97 ? 30.697 17.648 -46.063 1.00 90.19 97 ALA A CA 1
ATOM 722 C C . ALA A 1 97 ? 30.835 16.121 -46.208 1.00 90.19 97 ALA A C 1
ATOM 724 O O . ALA A 1 97 ? 31.293 15.652 -47.256 1.00 90.19 97 ALA A O 1
ATOM 725 N N . PRO A 1 98 ? 30.439 15.333 -45.192 1.00 92.56 98 PRO A N 1
ATOM 726 C CA . PRO A 1 98 ? 30.490 13.878 -45.277 1.00 92.56 98 PRO A CA 1
ATOM 727 C C . PRO A 1 98 ? 29.562 13.357 -46.377 1.00 92.56 98 PRO A C 1
ATOM 729 O O . PRO A 1 98 ? 28.486 13.911 -46.622 1.00 92.56 98 PRO A O 1
ATOM 732 N N . LYS A 1 99 ? 29.939 12.244 -47.013 1.00 93.50 99 LYS A N 1
ATOM 733 C CA . LYS A 1 99 ? 29.031 11.540 -47.928 1.00 93.50 99 LYS A CA 1
ATOM 734 C C . LYS A 1 99 ? 28.127 10.628 -47.114 1.00 93.50 99 LYS A C 1
ATOM 736 O O . LYS A 1 99 ? 28.615 9.760 -46.396 1.00 93.50 99 LYS A O 1
ATOM 741 N N . LYS A 1 100 ? 26.815 10.834 -47.235 1.00 92.75 100 LYS A N 1
ATOM 742 C CA . LYS A 1 100 ? 25.792 10.041 -46.550 1.00 92.75 100 LYS A CA 1
ATOM 743 C C . LYS A 1 100 ? 24.941 9.269 -47.546 1.00 92.75 100 LYS A C 1
ATOM 745 O O . LYS A 1 100 ? 24.466 9.838 -48.527 1.00 92.75 100 LYS A O 1
ATOM 750 N N . ILE A 1 101 ? 24.717 7.992 -47.266 1.00 92.06 101 ILE A N 1
ATOM 751 C CA . ILE A 1 101 ? 23.783 7.134 -47.990 1.00 92.06 101 ILE A CA 1
ATOM 752 C C . ILE A 1 101 ? 22.702 6.729 -46.999 1.00 92.06 101 ILE A C 1
ATOM 754 O O . ILE A 1 101 ? 22.994 6.056 -46.014 1.00 92.06 101 ILE A O 1
ATOM 758 N N . ILE A 1 102 ? 21.467 7.153 -47.260 1.00 90.75 102 ILE A N 1
ATOM 759 C CA . ILE A 1 102 ? 20.317 6.859 -46.406 1.00 90.75 102 ILE A CA 1
ATOM 760 C C . ILE A 1 102 ? 19.330 6.008 -47.195 1.00 90.75 102 ILE A C 1
ATOM 762 O O . ILE A 1 102 ? 18.965 6.349 -48.325 1.00 90.75 102 ILE A O 1
ATOM 766 N N . LYS A 1 103 ? 18.910 4.892 -46.605 1.00 91.81 103 LYS A N 1
ATOM 767 C CA . LYS A 1 103 ? 17.916 3.981 -47.174 1.00 91.81 103 LYS A CA 1
ATOM 768 C C . LYS A 1 103 ? 16.998 3.450 -46.089 1.00 91.81 103 LYS A C 1
ATOM 770 O O . LYS A 1 103 ? 17.404 3.278 -44.949 1.00 91.81 103 LYS A O 1
ATOM 775 N N . ASN A 1 104 ? 15.771 3.148 -46.470 1.00 90.06 104 ASN A N 1
ATOM 776 C CA . ASN A 1 104 ? 14.813 2.424 -45.656 1.00 90.06 104 ASN A CA 1
ATOM 777 C C . ASN A 1 104 ? 14.202 1.297 -46.489 1.00 90.06 104 ASN A C 1
ATOM 779 O O . ASN A 1 104 ? 14.161 1.365 -47.719 1.00 90.06 104 ASN A O 1
ATOM 783 N N . ASN A 1 105 ? 13.746 0.247 -45.816 1.00 91.69 105 ASN A N 1
ATOM 784 C CA . ASN A 1 105 ? 13.159 -0.920 -46.473 1.00 91.69 105 ASN A CA 1
ATOM 785 C C . ASN A 1 105 ? 11.622 -0.904 -46.490 1.00 91.69 105 ASN A C 1
ATOM 787 O O . ASN A 1 105 ? 10.985 -1.914 -46.768 1.00 91.69 105 ASN A O 1
ATOM 791 N N . PHE A 1 106 ? 11.021 0.244 -46.181 1.00 87.50 106 PHE A N 1
ATOM 792 C CA . PHE A 1 106 ? 9.582 0.397 -46.023 1.00 87.50 106 PHE A CA 1
ATOM 793 C C . PHE A 1 106 ? 9.10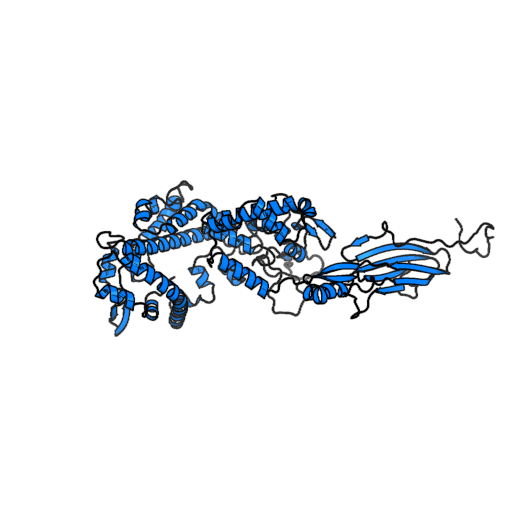9 1.752 -46.544 1.00 87.50 106 PHE A C 1
ATOM 795 O O . PHE A 1 106 ? 9.890 2.684 -46.734 1.00 87.50 106 PHE A O 1
ATOM 802 N N . SER A 1 107 ? 7.803 1.865 -46.769 1.00 83.06 107 SER A N 1
ATOM 803 C CA . SER A 1 107 ? 7.140 3.123 -47.107 1.00 83.06 107 SER A CA 1
ATOM 804 C C . SER A 1 107 ? 5.992 3.380 -46.139 1.00 83.06 107 SER A C 1
ATOM 806 O O . SER A 1 107 ? 5.262 2.469 -45.744 1.00 83.06 107 SER A O 1
ATOM 808 N N . ILE A 1 108 ? 5.864 4.641 -45.733 1.00 75.31 108 ILE A N 1
ATOM 809 C CA . ILE A 1 108 ? 4.834 5.102 -44.802 1.00 75.31 108 ILE A CA 1
ATOM 810 C C . ILE A 1 108 ? 3.459 4.834 -45.425 1.00 75.31 108 ILE A C 1
ATOM 812 O O . ILE A 1 108 ? 3.204 5.223 -46.563 1.00 75.31 108 ILE A O 1
ATOM 816 N N . GLY A 1 109 ? 2.582 4.150 -44.686 1.00 71.56 109 GLY A N 1
ATOM 817 C CA . GLY A 1 109 ? 1.233 3.796 -45.143 1.00 71.56 109 GLY A CA 1
ATOM 818 C C . GLY A 1 109 ? 1.124 2.539 -46.017 1.00 71.56 109 GLY A C 1
ATOM 819 O O . GLY A 1 109 ? 0.018 2.197 -46.427 1.00 71.56 109 GLY A O 1
ATOM 820 N N . SER A 1 110 ? 2.224 1.831 -46.295 1.00 79.50 110 SER A N 1
ATOM 821 C CA . SER A 1 110 ? 2.208 0.598 -47.101 1.00 79.50 110 SER A CA 1
ATOM 822 C C . SER A 1 110 ? 2.976 -0.559 -46.452 1.00 79.50 110 SER A C 1
ATOM 824 O O . SER A 1 110 ? 3.568 -1.378 -47.156 1.00 79.50 110 SER A O 1
ATOM 826 N N . ILE A 1 111 ? 3.010 -0.594 -45.120 1.00 84.88 111 ILE A N 1
ATOM 827 C CA . ILE A 1 111 ? 3.591 -1.692 -44.339 1.00 84.88 111 ILE A CA 1
ATOM 828 C C . ILE A 1 111 ? 2.664 -2.913 -44.452 1.00 84.88 111 ILE A C 1
ATOM 830 O O . ILE A 1 111 ? 1.461 -2.799 -44.205 1.00 84.88 111 ILE A O 1
ATOM 834 N N . ASP A 1 112 ? 3.205 -4.063 -44.864 1.00 83.50 112 ASP A N 1
ATOM 835 C CA . ASP A 1 112 ? 2.439 -5.310 -44.933 1.00 83.50 112 ASP A CA 1
ATOM 836 C C . ASP A 1 112 ? 2.261 -5.898 -43.529 1.00 83.50 112 ASP A C 1
ATOM 838 O O . ASP A 1 112 ? 3.181 -5.931 -42.723 1.00 83.50 112 ASP A O 1
ATOM 842 N N . THR A 1 113 ? 1.044 -6.346 -43.236 1.00 84.81 113 THR A N 1
ATOM 843 C CA . THR A 1 113 ? 0.672 -6.992 -41.964 1.00 84.81 113 THR A CA 1
ATOM 844 C C . THR A 1 113 ? -0.023 -8.333 -42.193 1.00 84.81 113 THR A C 1
ATOM 846 O O . THR A 1 113 ? -0.531 -8.942 -41.255 1.00 84.81 113 THR A O 1
ATOM 849 N N . THR A 1 114 ? -0.107 -8.775 -43.453 1.00 80.62 114 THR A N 1
ATOM 850 C CA . THR A 1 114 ? -0.982 -9.867 -43.906 1.00 80.62 114 THR A CA 1
ATOM 851 C C . THR A 1 114 ? -0.235 -11.151 -44.256 1.00 80.62 114 THR A C 1
ATOM 853 O O . THR A 1 114 ? -0.840 -12.069 -44.805 1.00 80.62 114 THR A O 1
ATOM 856 N N . CYS A 1 115 ? 1.071 -11.217 -43.968 1.00 82.38 115 CYS A N 1
ATOM 857 C CA . CYS A 1 115 ? 1.957 -12.342 -44.300 1.00 82.38 115 CYS A CA 1
ATOM 858 C C . CYS A 1 115 ? 1.969 -12.721 -45.791 1.00 82.38 115 CYS A C 1
ATOM 860 O O . CYS A 1 115 ? 2.458 -13.782 -46.175 1.00 82.38 115 CYS A O 1
ATOM 862 N N . ALA A 1 116 ? 1.400 -11.871 -46.648 1.00 80.69 116 ALA A N 1
ATOM 863 C CA . ALA A 1 116 ? 1.223 -12.152 -48.063 1.00 80.69 116 ALA A CA 1
ATOM 864 C C . ALA A 1 116 ? 2.517 -11.919 -48.848 1.00 80.69 116 ALA A C 1
ATOM 866 O O . ALA A 1 116 ? 2.672 -12.437 -49.958 1.00 80.69 116 ALA A O 1
ATOM 867 N N . LYS A 1 117 ? 3.433 -11.121 -48.294 1.00 81.75 117 LYS A N 1
ATOM 868 C CA . LYS A 1 117 ? 4.727 -10.797 -48.881 1.00 81.75 117 LYS A CA 1
ATOM 869 C C . LYS A 1 117 ? 5.823 -11.016 -47.849 1.00 81.75 117 LYS A C 1
ATOM 871 O O . LYS A 1 117 ? 5.609 -10.844 -46.657 1.00 81.75 117 LYS A O 1
ATOM 876 N N . ALA A 1 118 ? 6.995 -11.407 -48.337 1.00 80.62 118 ALA A N 1
ATOM 877 C CA . ALA A 1 118 ? 8.193 -11.431 -47.515 1.00 80.62 118 ALA A CA 1
ATOM 878 C C . ALA A 1 118 ? 8.630 -9.999 -47.181 1.00 80.62 118 ALA A C 1
ATOM 880 O O . ALA A 1 118 ? 8.461 -9.098 -48.016 1.00 80.62 118 ALA A O 1
ATOM 881 N N . ALA A 1 119 ? 9.248 -9.830 -46.010 1.00 84.56 119 ALA A N 1
ATOM 882 C CA . ALA A 1 119 ? 9.859 -8.575 -45.607 1.00 84.56 119 ALA A CA 1
ATOM 883 C C . ALA A 1 119 ? 10.797 -8.061 -46.709 1.00 84.56 119 ALA A C 1
ATOM 885 O O . ALA A 1 119 ? 11.657 -8.776 -47.234 1.00 84.56 119 ALA A O 1
ATOM 886 N N . VAL A 1 120 ? 10.596 -6.805 -47.102 1.00 86.94 120 VAL A N 1
ATOM 887 C CA . VAL A 1 120 ? 11.308 -6.217 -48.236 1.00 86.94 120 VAL A CA 1
ATOM 888 C C . VAL A 1 120 ? 12.734 -5.896 -47.808 1.00 86.94 120 VAL A C 1
ATOM 890 O O . VAL A 1 120 ? 12.939 -5.121 -46.882 1.00 86.94 120 VAL A O 1
ATOM 893 N N . GLY A 1 121 ? 13.725 -6.488 -48.473 1.00 88.44 121 GLY A N 1
ATOM 894 C CA . GLY A 1 121 ? 15.132 -6.105 -48.350 1.00 88.44 121 GLY A CA 1
ATOM 895 C C . GLY A 1 121 ? 15.529 -4.997 -49.323 1.00 88.44 121 GLY A C 1
ATOM 896 O O . GLY A 1 121 ? 14.726 -4.542 -50.139 1.00 88.44 121 GLY A O 1
ATOM 897 N N . PHE A 1 122 ? 16.788 -4.573 -49.267 1.00 90.44 122 PHE A N 1
ATOM 898 C CA . PHE A 1 122 ? 17.364 -3.716 -50.301 1.00 90.44 122 PHE A CA 1
ATOM 899 C C . PHE A 1 122 ? 18.877 -3.897 -50.412 1.00 90.44 122 PHE A C 1
ATOM 901 O O . PHE A 1 122 ? 19.546 -4.287 -49.454 1.00 90.44 122 PHE A O 1
ATOM 908 N N . THR A 1 123 ? 19.390 -3.527 -51.583 1.00 91.69 123 THR A N 1
ATOM 909 C CA . THR A 1 123 ? 20.818 -3.466 -51.891 1.00 91.69 123 THR A CA 1
ATOM 910 C C . THR A 1 123 ? 21.233 -2.013 -52.090 1.00 91.69 123 THR A C 1
ATOM 912 O O . THR A 1 123 ? 20.520 -1.216 -52.713 1.00 91.69 123 THR A O 1
ATOM 915 N N . VAL A 1 124 ? 22.391 -1.653 -51.552 1.00 90.56 124 VAL A N 1
ATOM 916 C CA . VAL A 1 124 ? 23.096 -0.408 -51.844 1.00 90.56 124 VAL A CA 1
ATOM 917 C C . VAL A 1 124 ? 24.328 -0.765 -52.653 1.00 90.56 124 VAL A C 1
ATOM 919 O O . VAL A 1 124 ? 25.274 -1.311 -52.102 1.00 90.56 124 VAL A O 1
ATOM 922 N N . ASP A 1 125 ? 24.312 -0.393 -53.928 1.00 91.88 125 ASP A N 1
ATOM 923 C CA . ASP A 1 125 ? 25.470 -0.426 -54.815 1.00 91.88 125 ASP A CA 1
ATOM 924 C C . ASP A 1 125 ? 25.763 0.997 -55.271 1.00 91.88 125 ASP A C 1
ATOM 926 O O . ASP A 1 125 ? 24.993 1.587 -56.034 1.00 91.88 125 ASP A O 1
ATOM 930 N N . THR A 1 126 ? 26.848 1.584 -54.767 1.00 91.62 126 THR A N 1
ATOM 931 C CA . THR A 1 126 ? 27.258 2.928 -55.178 1.00 91.62 126 THR A CA 1
ATOM 932 C C . THR A 1 126 ? 28.756 3.024 -55.396 1.00 91.62 126 THR A C 1
ATOM 934 O O . THR A 1 126 ? 29.549 2.375 -54.717 1.00 91.62 126 THR A O 1
ATOM 937 N N . THR A 1 127 ? 29.144 3.880 -56.332 1.00 93.06 127 THR A N 1
ATOM 938 C CA . THR A 1 127 ? 30.541 4.176 -56.634 1.00 93.06 127 THR A CA 1
ATOM 939 C C . THR A 1 127 ? 30.843 5.600 -56.204 1.00 93.06 127 THR A C 1
ATOM 941 O O . THR A 1 127 ? 30.139 6.535 -56.587 1.00 93.06 127 THR A O 1
ATOM 944 N N . ILE A 1 128 ? 31.883 5.769 -55.390 1.00 92.19 128 ILE A N 1
ATOM 945 C CA . ILE A 1 128 ? 32.330 7.074 -54.907 1.00 92.19 128 ILE A CA 1
ATOM 946 C C . ILE A 1 128 ? 33.800 7.234 -55.274 1.00 92.19 128 ILE A C 1
ATOM 948 O O . ILE A 1 128 ? 34.636 6.412 -54.898 1.00 92.19 128 ILE A O 1
ATOM 952 N N . TYR A 1 129 ? 34.112 8.310 -55.992 1.00 92.81 129 TYR A N 1
ATOM 953 C CA . TYR A 1 129 ? 35.490 8.704 -56.244 1.00 92.81 129 TYR A CA 1
ATOM 954 C C . TYR A 1 129 ? 36.112 9.226 -54.947 1.00 92.81 129 TYR A C 1
ATOM 956 O O . TYR A 1 129 ? 35.604 10.185 -54.360 1.00 92.81 129 TYR A O 1
ATOM 964 N N . LEU A 1 130 ? 37.202 8.602 -54.502 1.00 93.25 130 LEU A N 1
ATOM 965 C CA . LEU A 1 130 ? 37.952 9.014 -53.318 1.00 93.25 130 LEU A CA 1
ATOM 966 C C . LEU A 1 130 ? 39.369 9.411 -53.727 1.00 93.25 130 LEU A C 1
ATOM 968 O O . LEU A 1 130 ? 40.023 8.726 -54.516 1.00 93.25 130 LEU A O 1
ATOM 972 N N . GLU A 1 131 ? 39.850 10.523 -53.181 1.00 92.75 131 GLU A N 1
ATOM 973 C CA . GLU A 1 131 ? 41.247 10.922 -53.312 1.00 92.75 131 GLU A CA 1
ATOM 974 C C . GLU A 1 131 ? 42.147 10.067 -52.412 1.00 92.75 131 GLU A C 1
ATOM 976 O O . GLU A 1 131 ? 41.691 9.303 -51.565 1.00 92.75 131 GLU A O 1
ATOM 981 N N . LYS A 1 132 ? 43.466 10.192 -52.571 1.00 90.56 132 LYS A N 1
ATOM 982 C CA . LYS A 1 132 ? 44.409 9.516 -51.679 1.00 90.56 132 LYS A CA 1
ATOM 983 C C . LYS A 1 132 ? 44.264 10.050 -50.245 1.00 90.56 132 LYS A C 1
ATOM 985 O O . LYS A 1 132 ? 44.390 11.253 -49.997 1.00 90.56 132 LYS A O 1
ATOM 990 N N . GLY A 1 133 ? 44.066 9.163 -49.274 1.00 90.00 133 GLY A N 1
ATOM 991 C CA . GLY A 1 133 ? 43.876 9.564 -47.879 1.00 90.00 133 GLY A CA 1
ATOM 992 C C . GLY A 1 133 ? 43.314 8.466 -46.993 1.00 90.00 133 GLY A C 1
ATOM 993 O O . GLY A 1 133 ? 43.026 7.366 -47.464 1.00 90.00 133 GLY A O 1
ATOM 994 N N . ASN A 1 134 ? 43.160 8.781 -45.709 1.00 92.06 134 ASN A N 1
ATOM 995 C CA . ASN A 1 134 ? 42.420 7.932 -44.789 1.00 92.06 134 ASN A CA 1
ATOM 996 C C . ASN A 1 134 ? 40.968 8.393 -44.721 1.00 92.06 134 ASN A C 1
ATOM 998 O O . ASN A 1 134 ? 40.683 9.583 -44.581 1.00 92.06 134 ASN A O 1
ATOM 1002 N N . TYR A 1 135 ? 40.068 7.426 -44.793 1.00 93.38 135 TYR A N 1
ATOM 1003 C CA . TYR A 1 135 ? 38.637 7.624 -44.675 1.00 93.38 135 TYR A CA 1
ATOM 1004 C C . TYR A 1 135 ? 38.104 6.797 -43.523 1.00 93.38 135 TYR A C 1
ATOM 1006 O O . TYR A 1 135 ? 38.661 5.760 -43.156 1.00 93.38 135 TYR A O 1
ATOM 1014 N N . GLU A 1 136 ? 37.000 7.250 -42.962 1.00 93.44 136 GLU A N 1
ATOM 1015 C CA . GLU A 1 136 ? 36.290 6.548 -41.917 1.00 93.44 136 GLU A CA 1
ATOM 1016 C C . GLU A 1 136 ? 34.868 6.275 -42.390 1.00 93.44 136 GLU A C 1
ATOM 1018 O O . GLU A 1 136 ? 34.120 7.183 -42.752 1.00 93.44 136 GLU A O 1
ATOM 1023 N N . ILE A 1 137 ? 34.517 4.991 -42.437 1.00 93.31 137 ILE A N 1
ATOM 1024 C CA . ILE A 1 137 ? 33.216 4.529 -42.899 1.00 93.31 137 ILE A CA 1
ATOM 1025 C C . ILE A 1 137 ? 32.455 4.009 -41.697 1.00 93.31 137 ILE A C 1
ATOM 1027 O O . ILE A 1 137 ? 32.873 3.049 -41.046 1.00 93.31 137 ILE A O 1
ATOM 1031 N N . THR A 1 138 ? 31.328 4.653 -41.424 1.00 91.69 138 THR A N 1
ATOM 1032 C CA . THR A 1 138 ? 30.412 4.286 -40.350 1.00 91.69 138 THR A CA 1
ATOM 1033 C C . THR A 1 138 ? 29.092 3.852 -40.959 1.00 91.69 138 THR A C 1
ATOM 1035 O O . THR A 1 138 ? 28.451 4.616 -41.676 1.00 91.69 138 THR A O 1
ATOM 1038 N N . LYS A 1 139 ? 28.675 2.624 -40.668 1.00 92.56 139 LYS A N 1
ATOM 1039 C CA . LYS A 1 139 ? 27.353 2.093 -40.992 1.00 92.56 139 LYS A CA 1
ATOM 1040 C C . LYS A 1 139 ? 26.520 2.081 -39.717 1.00 92.56 139 LYS A C 1
ATOM 1042 O O . LYS A 1 139 ? 26.978 1.580 -38.697 1.00 92.56 139 LYS A O 1
ATOM 1047 N N . LYS A 1 140 ? 25.288 2.572 -39.794 1.00 93.06 140 LYS A N 1
ATOM 1048 C CA . LYS A 1 140 ? 24.288 2.584 -38.725 1.00 93.06 140 LYS A CA 1
ATOM 1049 C C . LYS A 1 140 ? 22.983 2.025 -39.286 1.00 93.06 140 LYS A C 1
ATOM 1051 O O . LYS A 1 140 ? 22.460 2.547 -40.263 1.00 93.06 140 LYS A O 1
ATOM 1056 N N . LEU A 1 141 ? 22.502 0.918 -38.727 1.00 92.75 141 LEU A N 1
ATOM 1057 C CA . LEU A 1 141 ? 21.205 0.322 -39.061 1.00 92.75 141 LEU A CA 1
ATOM 1058 C C . LEU A 1 141 ? 20.341 0.357 -37.812 1.00 92.75 141 LEU A C 1
ATOM 1060 O O . LEU A 1 141 ? 20.714 -0.249 -36.814 1.00 92.75 141 LEU A O 1
ATOM 1064 N N . THR A 1 142 ? 19.203 1.026 -37.876 1.00 91.25 142 THR A N 1
ATOM 1065 C CA . THR A 1 142 ? 18.322 1.219 -36.724 1.00 91.25 142 THR A CA 1
ATOM 1066 C C . THR A 1 142 ? 16.937 0.675 -37.049 1.00 91.25 142 THR A C 1
ATOM 1068 O O . THR A 1 142 ? 16.447 0.864 -38.165 1.00 91.25 142 THR A O 1
ATOM 1071 N N . ILE A 1 143 ? 16.290 0.014 -36.090 1.00 90.31 143 ILE A N 1
ATOM 1072 C CA . ILE A 1 143 ? 14.873 -0.343 -36.199 1.00 90.31 143 ILE A CA 1
ATOM 1073 C C . ILE A 1 143 ? 14.057 0.952 -36.241 1.00 90.31 143 ILE A C 1
ATOM 1075 O O . ILE A 1 143 ? 14.275 1.890 -35.474 1.00 90.31 143 ILE A O 1
ATOM 1079 N N . SER A 1 144 ? 13.123 1.033 -37.180 1.00 85.69 144 SER A N 1
ATOM 1080 C CA . SER A 1 144 ? 12.297 2.218 -37.369 1.00 85.69 144 SER A CA 1
ATOM 1081 C C . SER A 1 144 ? 11.359 2.426 -36.181 1.00 85.69 144 SER A C 1
ATOM 1083 O O . SER A 1 144 ? 10.442 1.629 -35.991 1.00 85.69 144 SER A O 1
ATOM 1085 N N . ARG A 1 145 ? 11.530 3.528 -35.432 1.00 82.25 145 ARG A N 1
ATOM 1086 C CA . ARG A 1 145 ? 10.585 3.926 -34.369 1.00 82.25 145 ARG A CA 1
ATOM 1087 C C . ARG A 1 145 ? 9.164 4.071 -34.907 1.00 82.25 145 ARG A C 1
ATOM 1089 O O . ARG A 1 145 ? 8.257 3.463 -34.367 1.00 82.25 145 ARG A O 1
ATOM 1096 N N . TYR A 1 146 ? 9.002 4.735 -36.055 1.00 80.06 146 TYR A N 1
ATOM 1097 C CA . TYR A 1 146 ? 7.707 4.825 -36.740 1.00 80.06 146 TYR A CA 1
ATOM 1098 C C . TYR A 1 146 ? 7.091 3.443 -37.004 1.00 80.06 146 TYR A C 1
ATOM 1100 O O . TYR A 1 146 ? 5.897 3.244 -36.814 1.00 80.06 146 TYR A O 1
ATOM 1108 N N . GLY A 1 147 ? 7.911 2.486 -37.446 1.00 83.31 147 GLY A N 1
ATOM 1109 C CA . GLY A 1 147 ? 7.474 1.114 -37.684 1.00 83.31 147 GLY A CA 1
ATOM 1110 C C . GLY A 1 147 ? 7.037 0.402 -36.405 1.00 83.31 147 GLY A C 1
ATOM 1111 O O . GLY A 1 147 ? 5.982 -0.226 -36.385 1.00 83.31 147 GLY A O 1
ATOM 1112 N N . ALA A 1 148 ? 7.829 0.536 -35.340 1.00 81.56 148 ALA A N 1
ATOM 1113 C CA . ALA A 1 148 ? 7.531 -0.033 -34.031 1.00 81.56 148 ALA A CA 1
ATOM 1114 C C . ALA A 1 148 ? 6.239 0.550 -33.435 1.00 81.56 148 ALA A C 1
ATOM 1116 O O . ALA A 1 148 ? 5.359 -0.211 -33.035 1.00 81.56 148 ALA A O 1
ATOM 1117 N N . ASP A 1 149 ? 6.085 1.876 -33.455 1.00 80.69 149 ASP A N 1
ATOM 1118 C CA . ASP A 1 149 ? 4.883 2.564 -32.978 1.00 80.69 149 ASP A CA 1
ATOM 1119 C C . ASP A 1 149 ? 3.654 2.184 -33.815 1.00 80.69 149 ASP A C 1
ATOM 1121 O O . ASP A 1 149 ? 2.603 1.866 -33.267 1.00 80.69 149 ASP A O 1
ATOM 1125 N N . TYR A 1 150 ? 3.786 2.110 -35.146 1.00 83.94 150 TYR A N 1
ATOM 1126 C CA . TYR A 1 150 ? 2.706 1.646 -36.020 1.00 83.94 150 TYR A CA 1
ATOM 1127 C C . TYR A 1 150 ? 2.267 0.215 -35.681 1.00 83.94 150 TYR A C 1
ATOM 1129 O O . TYR A 1 150 ? 1.068 -0.056 -35.568 1.00 83.94 150 TYR A O 1
ATOM 1137 N N . TYR A 1 151 ? 3.216 -0.707 -35.493 1.00 87.75 151 TYR A N 1
ATOM 1138 C CA . TYR A 1 151 ? 2.886 -2.078 -35.117 1.00 87.75 151 TYR A CA 1
ATOM 1139 C C . TYR A 1 151 ? 2.245 -2.168 -33.737 1.00 87.75 151 TYR A C 1
ATOM 1141 O O . TYR A 1 151 ? 1.291 -2.930 -33.596 1.00 87.75 151 TYR A O 1
ATOM 1149 N N . ARG A 1 152 ? 2.708 -1.394 -32.748 1.00 82.00 152 ARG A N 1
ATOM 1150 C CA . ARG A 1 152 ? 2.074 -1.313 -31.427 1.00 82.00 152 ARG A CA 1
ATOM 1151 C C . ARG A 1 152 ? 0.651 -0.776 -31.569 1.00 82.00 152 ARG A C 1
ATOM 1153 O O . ARG A 1 152 ? -0.305 -1.512 -31.351 1.00 82.00 152 ARG A O 1
ATOM 1160 N N . ASP A 1 153 ? 0.505 0.460 -32.028 1.00 77.50 153 ASP A N 1
ATOM 1161 C CA . ASP A 1 153 ? -0.728 1.238 -31.878 1.00 77.50 153 ASP A CA 1
ATOM 1162 C C . ASP A 1 153 ? -1.795 0.896 -32.919 1.00 77.50 153 ASP A C 1
ATOM 1164 O O . ASP A 1 153 ? -2.990 0.951 -32.638 1.00 77.50 153 ASP A O 1
ATOM 1168 N N . SER A 1 154 ? -1.382 0.538 -34.137 1.00 80.81 154 SER A N 1
ATOM 1169 C CA . SER A 1 154 ? -2.295 0.363 -35.277 1.00 80.81 154 SER A CA 1
ATOM 1170 C C . SER A 1 154 ? -2.481 -1.090 -35.714 1.00 80.81 154 SER A C 1
ATOM 1172 O O . SER A 1 154 ? -3.366 -1.373 -36.522 1.00 80.81 154 SER A O 1
ATOM 1174 N N . VAL A 1 155 ? -1.671 -2.028 -35.211 1.00 82.81 155 VAL A N 1
ATOM 1175 C CA . VAL A 1 155 ? -1.766 -3.450 -35.585 1.00 82.81 155 VAL A CA 1
ATOM 1176 C C . VAL A 1 155 ? -2.014 -4.316 -34.358 1.00 82.81 155 VAL A C 1
ATOM 1178 O O . VAL A 1 155 ? -3.066 -4.947 -34.267 1.00 82.81 155 VAL A O 1
ATOM 1181 N N . PHE A 1 156 ? -1.096 -4.319 -33.393 1.00 78.38 156 PHE A N 1
ATOM 1182 C CA . PHE A 1 156 ? -1.177 -5.134 -32.184 1.00 78.38 156 PHE A CA 1
ATOM 1183 C C . PHE A 1 156 ? -2.357 -4.699 -31.307 1.00 78.38 156 PHE A C 1
ATOM 1185 O O . PHE A 1 156 ? -3.244 -5.507 -31.040 1.00 78.38 156 PHE A O 1
ATOM 1192 N N . MET A 1 157 ? -2.451 -3.409 -30.979 1.00 70.00 157 MET A N 1
ATOM 1193 C CA . MET A 1 157 ? -3.548 -2.838 -30.186 1.00 70.00 157 MET A CA 1
ATOM 1194 C C . MET A 1 157 ? -4.921 -2.917 -30.876 1.00 70.00 157 MET A C 1
ATOM 1196 O O . MET A 1 157 ? -5.937 -2.694 -30.237 1.00 70.00 157 MET A O 1
ATOM 1200 N N . LEU A 1 158 ? -5.014 -3.226 -32.172 1.00 73.69 158 LEU A N 1
ATOM 1201 C CA . LEU A 1 158 ? -6.315 -3.427 -32.830 1.00 73.69 158 LEU A CA 1
ATOM 1202 C C . LEU A 1 158 ? -6.671 -4.902 -33.013 1.00 73.69 158 LEU A C 1
ATOM 1204 O O . LEU A 1 158 ? -7.851 -5.242 -33.068 1.00 73.69 158 LEU A O 1
ATOM 1208 N N . ARG A 1 159 ? -5.674 -5.780 -33.145 1.00 71.94 159 ARG A N 1
ATOM 1209 C CA . ARG A 1 159 ? -5.887 -7.172 -33.570 1.00 71.94 159 ARG A CA 1
ATOM 1210 C C . ARG A 1 159 ? -5.554 -8.214 -32.499 1.00 71.94 159 ARG A C 1
ATOM 1212 O O . ARG A 1 159 ? -6.017 -9.344 -32.631 1.00 71.94 159 ARG A O 1
ATOM 1219 N N . ASN A 1 160 ? -4.813 -7.843 -31.450 1.00 73.38 160 ASN A N 1
ATOM 1220 C CA . ASN A 1 160 ? -4.339 -8.747 -30.391 1.00 73.38 160 ASN A CA 1
ATOM 1221 C C . ASN A 1 160 ? -4.896 -8.463 -28.991 1.00 73.38 160 ASN A C 1
ATOM 1223 O O . ASN A 1 160 ? -4.444 -9.070 -28.021 1.00 73.38 160 ASN A O 1
ATOM 1227 N N . PHE A 1 161 ? -5.930 -7.632 -28.854 1.00 69.25 161 PHE A N 1
ATOM 1228 C CA . PHE A 1 161 ? -6.714 -7.641 -27.619 1.00 69.25 161 PHE A CA 1
ATOM 1229 C C . PHE A 1 161 ? -7.658 -8.838 -27.602 1.00 69.25 161 PHE A C 1
ATOM 1231 O O . PHE A 1 161 ? -8.725 -8.823 -28.209 1.00 69.25 161 PHE A O 1
ATOM 1238 N N . CYS A 1 162 ? -7.256 -9.889 -26.888 1.00 72.00 162 CYS A N 1
ATOM 1239 C CA . CYS A 1 162 ? -8.045 -11.115 -26.750 1.00 72.00 162 CYS A CA 1
ATOM 1240 C C . CYS A 1 162 ? -9.331 -10.920 -25.936 1.00 72.00 162 CYS A C 1
ATOM 1242 O O . CYS A 1 162 ? -10.217 -11.773 -25.972 1.00 72.00 162 CYS A O 1
ATOM 1244 N N . LYS A 1 163 ? -9.401 -9.842 -25.152 1.00 72.38 163 LYS A N 1
ATOM 1245 C CA . LYS A 1 163 ? -10.538 -9.467 -24.316 1.00 72.38 163 LYS A CA 1
ATOM 1246 C C . LYS A 1 163 ? -10.624 -7.949 -24.291 1.00 72.38 163 LYS A C 1
ATOM 1248 O O . LYS A 1 163 ? -9.617 -7.276 -24.083 1.00 72.38 163 LYS A O 1
ATOM 1253 N N . SER A 1 164 ? -11.816 -7.413 -24.480 1.00 72.69 164 SER A N 1
ATOM 1254 C CA . SER A 1 164 ? -12.106 -6.015 -24.176 1.00 72.69 164 SER A CA 1
ATOM 1255 C C . SER A 1 164 ? -12.106 -5.781 -22.664 1.00 72.69 164 SER A C 1
ATOM 1257 O O . SER A 1 164 ? -12.341 -6.705 -21.882 1.00 72.69 164 SER A O 1
ATOM 1259 N N . LEU A 1 165 ? -11.916 -4.527 -22.241 1.00 66.88 165 LEU A N 1
ATOM 1260 C CA . LEU A 1 165 ? -12.086 -4.135 -20.838 1.00 66.88 165 LEU A CA 1
ATOM 1261 C C . LEU A 1 165 ? -13.465 -4.552 -20.308 1.00 66.88 165 LEU A C 1
ATOM 1263 O O . LEU A 1 165 ? -13.570 -5.064 -19.202 1.00 66.88 165 LEU A O 1
ATOM 1267 N N . ASN A 1 166 ? -14.515 -4.401 -21.117 1.00 73.00 166 ASN A N 1
ATOM 1268 C CA . ASN A 1 166 ? -15.856 -4.832 -20.735 1.00 73.00 166 ASN A CA 1
ATOM 1269 C C . ASN A 1 166 ? -15.942 -6.350 -20.564 1.00 73.00 166 ASN A C 1
ATOM 1271 O O . ASN A 1 166 ? -16.507 -6.801 -19.580 1.00 73.00 166 ASN A O 1
ATOM 1275 N N . GLU A 1 167 ? -15.360 -7.151 -21.458 1.00 74.69 167 GLU A N 1
ATOM 1276 C CA . GLU A 1 167 ? -15.312 -8.607 -21.264 1.00 74.69 167 GLU A CA 1
ATOM 1277 C C . GLU A 1 167 ? -14.498 -8.994 -20.033 1.00 74.69 167 GLU A C 1
ATOM 1279 O O . GLU A 1 167 ? -14.869 -9.933 -19.338 1.00 74.69 167 GLU A O 1
ATOM 1284 N N . PHE A 1 168 ? -13.416 -8.276 -19.732 1.00 71.75 168 PHE A N 1
ATOM 1285 C CA . PHE A 1 168 ? -12.661 -8.480 -18.501 1.00 71.75 168 PHE A CA 1
ATOM 1286 C C . PHE A 1 168 ? -13.512 -8.159 -17.266 1.00 71.75 168 PHE A C 1
ATOM 1288 O O . PHE A 1 168 ? -13.616 -8.988 -16.366 1.00 71.75 168 PHE A O 1
ATOM 1295 N N . ILE A 1 169 ? -14.190 -7.010 -17.256 1.00 67.56 169 ILE A N 1
ATOM 1296 C CA . ILE A 1 169 ? -15.118 -6.608 -16.194 1.00 67.56 169 ILE A CA 1
ATOM 1297 C C . ILE A 1 169 ? -16.240 -7.640 -16.036 1.00 67.56 169 ILE A C 1
ATOM 1299 O O . ILE A 1 169 ? -16.541 -8.038 -14.917 1.00 67.56 169 ILE A O 1
ATOM 1303 N N . GLU A 1 170 ? -16.849 -8.106 -17.126 1.00 73.69 170 GLU A N 1
ATOM 1304 C CA . GLU A 1 170 ? -17.917 -9.109 -17.076 1.00 73.69 170 GLU A CA 1
ATOM 1305 C C . GLU A 1 170 ? -17.406 -10.484 -16.623 1.00 73.69 170 GLU A C 1
ATOM 1307 O O . GLU A 1 170 ? -18.108 -11.178 -15.893 1.00 73.69 170 GLU A O 1
ATOM 1312 N N . LEU A 1 171 ? -16.172 -10.867 -16.972 1.00 74.31 171 LEU A N 1
ATOM 1313 C CA . LEU A 1 171 ? -15.539 -12.079 -16.442 1.00 74.31 171 LEU A CA 1
ATOM 1314 C C . LEU A 1 171 ? -15.307 -11.971 -14.938 1.00 74.31 171 LEU A C 1
ATOM 1316 O O . LEU A 1 171 ? -15.652 -12.899 -14.214 1.00 74.31 171 LEU A O 1
ATOM 1320 N N . GLN A 1 172 ? -14.789 -10.838 -14.464 1.00 66.88 172 GLN A N 1
ATOM 1321 C CA . GLN A 1 172 ? -14.578 -10.613 -13.035 1.00 66.88 172 GLN A CA 1
ATOM 1322 C C . GLN A 1 172 ? -15.905 -10.546 -12.272 1.00 66.88 172 GLN A C 1
ATOM 1324 O O . GLN A 1 172 ? -16.038 -11.155 -11.216 1.00 66.88 172 GLN A O 1
ATOM 1329 N N . LYS A 1 173 ? -16.936 -9.908 -12.841 1.00 63.72 173 LYS A N 1
ATOM 1330 C CA . LYS A 1 173 ? -18.302 -9.942 -12.297 1.00 63.72 173 LYS A CA 1
ATOM 1331 C C . LYS A 1 173 ? -18.866 -11.357 -12.253 1.00 63.72 173 LYS A C 1
ATOM 1333 O O . LYS A 1 173 ? -19.522 -11.707 -11.283 1.00 63.72 173 LYS A O 1
ATOM 1338 N N . ALA A 1 174 ? -18.641 -12.174 -13.280 1.00 71.25 174 ALA A N 1
ATOM 1339 C CA . ALA A 1 174 ? -19.120 -13.552 -13.305 1.00 71.25 174 ALA A CA 1
ATOM 1340 C C . ALA A 1 174 ? -18.418 -14.419 -12.250 1.00 71.25 174 ALA A C 1
ATOM 1342 O O . ALA A 1 174 ? -19.088 -15.214 -11.597 1.00 71.25 174 ALA A O 1
ATOM 1343 N N . VAL A 1 175 ? -17.108 -14.234 -12.048 1.00 63.34 175 VAL A N 1
ATOM 1344 C CA . VAL A 1 175 ? -16.351 -14.862 -10.950 1.00 63.34 175 VAL A CA 1
ATOM 1345 C C . VAL A 1 175 ? -16.911 -14.412 -9.598 1.00 63.34 175 VAL A C 1
ATOM 1347 O O . VAL A 1 175 ? -17.290 -15.249 -8.786 1.00 63.34 175 VAL A O 1
ATOM 1350 N N . PHE A 1 176 ? -17.092 -13.105 -9.406 1.00 55.69 176 PHE A N 1
ATOM 1351 C CA . PHE A 1 176 ? -17.687 -12.529 -8.199 1.00 55.69 176 PHE A CA 1
ATOM 1352 C C . PHE A 1 176 ? -19.093 -13.078 -7.896 1.00 55.69 176 PHE A C 1
ATOM 1354 O O . PHE A 1 176 ? -19.408 -13.422 -6.759 1.00 55.69 176 PHE A O 1
ATOM 1361 N N . LEU A 1 177 ? -19.948 -13.199 -8.915 1.00 62.47 177 LEU A N 1
ATOM 1362 C CA . LEU A 1 177 ? -21.296 -13.756 -8.779 1.00 62.47 177 LEU A CA 1
ATOM 1363 C C . LEU A 1 177 ? -21.282 -15.271 -8.519 1.00 62.47 177 LEU A C 1
ATOM 1365 O O . LEU A 1 177 ? -22.165 -15.769 -7.821 1.00 62.47 177 LEU A O 1
ATOM 1369 N N . ALA A 1 178 ? -20.308 -16.003 -9.068 1.00 58.94 178 ALA A N 1
ATOM 1370 C CA . ALA A 1 178 ? -20.146 -17.439 -8.841 1.00 58.94 178 ALA A CA 1
ATOM 1371 C C . ALA A 1 178 ? -19.675 -17.756 -7.411 1.00 58.94 178 ALA A C 1
ATOM 1373 O O . ALA A 1 178 ? -20.105 -18.762 -6.850 1.00 58.94 178 ALA A O 1
ATOM 1374 N N . ASP A 1 179 ? -18.891 -16.862 -6.805 1.00 55.12 179 ASP A N 1
ATOM 1375 C CA . ASP A 1 179 ? -18.438 -16.942 -5.410 1.00 55.12 179 ASP A CA 1
ATOM 1376 C C . ASP A 1 179 ? -19.477 -16.416 -4.395 1.00 55.12 179 ASP A C 1
ATOM 1378 O O . ASP A 1 179 ? -19.188 -16.268 -3.210 1.00 55.12 179 ASP A O 1
ATOM 1382 N N . GLY A 1 180 ? -20.718 -16.160 -4.830 1.00 58.53 180 GLY A N 1
ATOM 1383 C CA . GLY A 1 180 ? -21.822 -15.768 -3.948 1.00 58.53 180 GLY A CA 1
ATOM 1384 C C . GLY A 1 180 ? -21.944 -14.265 -3.690 1.00 58.53 180 GLY A C 1
ATOM 1385 O O . GLY A 1 180 ? -22.813 -13.862 -2.920 1.00 58.53 180 GLY A O 1
ATOM 1386 N N . GLY A 1 181 ? -21.144 -13.431 -4.362 1.00 54.69 181 GLY A N 1
ATOM 1387 C CA . GLY A 1 181 ? -21.236 -11.973 -4.274 1.00 54.69 181 GLY A CA 1
ATOM 1388 C C . GLY A 1 181 ? -20.702 -11.372 -2.971 1.00 54.69 181 GLY A C 1
ATOM 138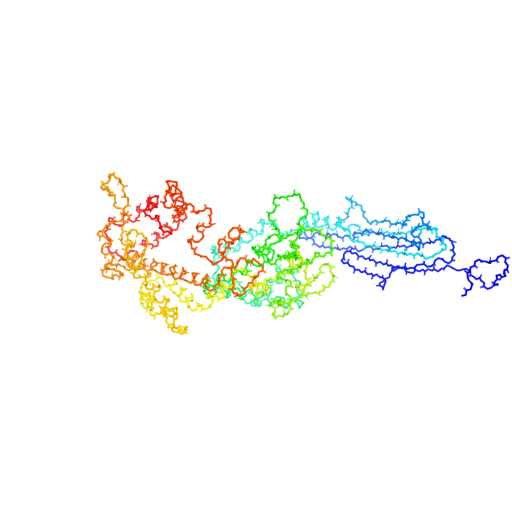9 O O . GLY A 1 181 ? -21.012 -10.220 -2.664 1.00 54.69 181 GLY A O 1
ATOM 1390 N N . ASP A 1 182 ? -19.909 -12.120 -2.203 1.00 52.94 182 ASP A N 1
ATOM 1391 C CA . ASP A 1 182 ? -19.235 -11.576 -1.028 1.00 52.94 182 ASP A CA 1
ATOM 1392 C C . ASP A 1 182 ? -18.048 -10.709 -1.470 1.00 52.94 182 ASP A C 1
ATOM 1394 O O . ASP A 1 182 ? -17.031 -11.202 -1.953 1.00 52.94 182 ASP A O 1
ATOM 1398 N N . CYS A 1 183 ? -18.140 -9.394 -1.244 1.00 55.47 183 CYS A N 1
ATOM 1399 C CA . CYS A 1 183 ? -17.049 -8.429 -1.469 1.00 55.47 183 CYS A CA 1
ATOM 1400 C C . CYS A 1 183 ? -15.804 -8.674 -0.593 1.00 55.47 183 CYS A C 1
ATOM 1402 O O . CYS A 1 183 ? -14.851 -7.900 -0.652 1.00 55.47 183 CYS A O 1
ATOM 1404 N N . LYS A 1 184 ? -15.813 -9.720 0.242 1.00 58.00 184 LYS A N 1
ATOM 1405 C CA . LYS A 1 184 ? -14.711 -10.120 1.111 1.00 58.00 184 LYS A CA 1
ATOM 1406 C C . LYS A 1 184 ? -14.533 -11.643 1.035 1.00 58.00 184 LYS A C 1
ATOM 1408 O O . LYS A 1 184 ? -15.264 -12.357 1.724 1.00 58.00 184 LYS A O 1
ATOM 1413 N N . PRO A 1 185 ? -13.579 -12.165 0.241 1.00 64.44 185 PRO A N 1
ATOM 1414 C CA . PRO A 1 185 ? -13.288 -13.592 0.243 1.00 64.44 185 PRO A CA 1
ATOM 1415 C C . PRO A 1 185 ? -12.881 -14.029 1.654 1.00 64.44 185 PRO A C 1
ATOM 1417 O O . PRO A 1 185 ? -12.035 -13.410 2.303 1.00 64.44 185 PRO A O 1
ATOM 1420 N N . THR A 1 186 ? -13.504 -15.092 2.163 1.00 70.19 186 THR A N 1
ATOM 1421 C CA . THR A 1 186 ? -13.054 -15.706 3.418 1.00 70.19 186 THR A CA 1
ATOM 1422 C C . THR A 1 186 ? -11.767 -16.482 3.160 1.00 70.19 186 THR A C 1
ATOM 1424 O O . THR A 1 186 ? -11.607 -17.069 2.093 1.00 70.19 186 THR A O 1
ATOM 1427 N N . CYS A 1 187 ? -10.875 -16.557 4.148 1.00 76.94 187 CYS A N 1
ATOM 1428 C CA . CYS A 1 187 ? -9.717 -17.460 4.144 1.00 76.94 187 CYS A CA 1
ATOM 1429 C C . CYS A 1 187 ? -10.057 -18.861 3.606 1.00 76.94 187 CYS A C 1
ATOM 1431 O O . CYS A 1 187 ? -9.411 -19.379 2.696 1.00 76.94 187 CYS A O 1
ATOM 1433 N N . THR A 1 188 ? -11.122 -19.463 4.145 1.00 78.62 188 THR A N 1
ATOM 1434 C CA . THR A 1 188 ? -11.558 -20.809 3.768 1.00 78.62 188 THR A CA 1
ATOM 1435 C C . THR A 1 188 ? -12.066 -20.865 2.329 1.00 78.62 188 THR A C 1
ATOM 1437 O O . THR A 1 188 ? -11.743 -21.816 1.624 1.00 78.62 188 THR A O 1
ATOM 1440 N N . GLY A 1 189 ? -12.817 -19.854 1.878 1.00 78.94 189 GLY A N 1
ATOM 1441 C CA . GLY A 1 189 ? -13.278 -19.754 0.491 1.00 78.94 189 GLY A CA 1
ATOM 1442 C C . GLY A 1 189 ? -12.125 -19.566 -0.497 1.00 78.94 189 GLY A C 1
ATOM 1443 O O . GLY A 1 189 ? -12.059 -20.263 -1.503 1.00 78.94 189 GLY A O 1
ATOM 1444 N N . CYS A 1 190 ? -11.164 -18.706 -0.160 1.00 79.44 190 CYS A N 1
ATOM 1445 C CA . CYS A 1 190 ? -9.972 -18.439 -0.963 1.00 79.44 190 CYS A CA 1
ATOM 1446 C C . CYS A 1 190 ? -9.127 -19.709 -1.155 1.00 79.44 190 CYS A C 1
ATOM 1448 O O . CYS A 1 190 ? -8.860 -20.120 -2.284 1.00 79.44 190 CYS A O 1
ATOM 1450 N N . LEU A 1 191 ? -8.794 -20.409 -0.062 1.00 79.88 191 LEU A N 1
ATOM 1451 C CA . LEU A 1 191 ? -8.041 -21.668 -0.125 1.00 79.88 191 LEU A CA 1
ATOM 1452 C C . LEU A 1 191 ? -8.809 -22.773 -0.868 1.00 79.88 191 LEU A C 1
ATOM 1454 O O . LEU A 1 191 ? -8.203 -23.572 -1.585 1.00 79.88 191 LEU A O 1
ATOM 1458 N N . ALA A 1 192 ? -10.137 -22.823 -0.724 1.00 82.88 192 ALA A N 1
ATOM 1459 C CA . ALA A 1 192 ? -10.971 -23.774 -1.456 1.00 82.88 192 ALA A CA 1
ATOM 1460 C C . ALA A 1 192 ? -10.971 -23.502 -2.971 1.00 82.88 192 ALA A C 1
ATOM 1462 O O . ALA A 1 192 ? -10.925 -24.456 -3.748 1.00 82.88 192 ALA A O 1
ATOM 1463 N N . ASN A 1 193 ? -10.967 -22.228 -3.378 1.00 79.94 193 ASN A N 1
ATOM 1464 C CA . ASN A 1 193 ? -10.920 -21.817 -4.782 1.00 79.94 193 ASN A CA 1
ATOM 1465 C C . ASN A 1 193 ? -9.552 -22.076 -5.433 1.00 79.94 193 ASN A C 1
ATOM 1467 O O . ASN A 1 193 ? -9.507 -22.480 -6.596 1.00 79.94 193 ASN A O 1
ATOM 1471 N N . ILE A 1 194 ? -8.444 -21.932 -4.694 1.00 83.44 194 ILE A N 1
ATOM 1472 C CA . ILE A 1 194 ? -7.114 -22.366 -5.165 1.00 83.44 194 ILE A CA 1
ATOM 1473 C C . ILE A 1 194 ? -7.076 -23.888 -5.357 1.00 83.44 194 ILE A C 1
ATOM 1475 O O . ILE A 1 194 ? -6.570 -24.396 -6.363 1.00 83.44 194 ILE A O 1
ATOM 1479 N N . GLY A 1 195 ? -7.622 -24.627 -4.390 1.00 82.69 195 GLY A N 1
ATOM 1480 C CA . GLY A 1 195 ? -7.644 -26.082 -4.405 1.00 82.69 195 GLY A CA 1
ATOM 1481 C C . GLY A 1 195 ? -6.254 -26.705 -4.242 1.00 82.69 195 GLY A C 1
ATOM 1482 O O . GLY A 1 195 ? -5.351 -26.152 -3.621 1.00 82.69 195 GLY A O 1
ATOM 1483 N N . SER A 1 196 ? -6.079 -27.918 -4.769 1.00 82.12 196 SER A N 1
ATOM 1484 C CA . SER A 1 196 ? -4.793 -28.619 -4.687 1.00 82.12 196 SER A CA 1
ATOM 1485 C C . SER A 1 196 ? -3.766 -28.043 -5.664 1.00 82.12 196 SER A C 1
ATOM 1487 O O . SER A 1 196 ? -4.122 -27.588 -6.753 1.00 82.12 196 SER A O 1
ATOM 1489 N N . ARG A 1 197 ? -2.477 -28.173 -5.336 1.00 76.31 197 ARG A N 1
ATOM 1490 C CA . ARG A 1 197 ? -1.373 -27.801 -6.233 1.00 76.31 197 ARG A CA 1
ATOM 1491 C C . ARG A 1 197 ? -1.516 -28.397 -7.632 1.00 76.31 197 ARG A C 1
ATOM 1493 O O . ARG A 1 197 ? -1.360 -27.684 -8.615 1.00 76.31 197 ARG A O 1
ATOM 1500 N N . ASP A 1 198 ? -1.866 -29.675 -7.738 1.00 78.56 198 ASP A N 1
ATOM 1501 C CA . ASP A 1 198 ? -1.980 -30.341 -9.039 1.00 78.56 198 ASP A CA 1
ATOM 1502 C C . ASP A 1 198 ? -3.133 -29.769 -9.878 1.00 78.56 198 ASP A C 1
ATOM 1504 O O . ASP A 1 198 ? -2.969 -29.523 -11.073 1.00 78.56 198 ASP A O 1
ATOM 1508 N N . SER A 1 199 ? -4.286 -29.489 -9.257 1.00 80.50 199 SER A N 1
ATOM 1509 C CA . SER A 1 199 ? -5.405 -28.833 -9.946 1.00 80.50 199 SER A CA 1
ATOM 1510 C C . SER A 1 199 ? -5.079 -27.394 -10.339 1.00 80.50 199 SER A C 1
ATOM 1512 O O . SER A 1 199 ? -5.426 -26.980 -11.445 1.00 80.50 199 SER A O 1
ATOM 1514 N N . PHE A 1 200 ? -4.382 -26.657 -9.473 1.00 83.38 200 PHE A N 1
ATOM 1515 C CA . PHE A 1 200 ? -3.964 -25.286 -9.737 1.00 83.38 200 PHE A CA 1
ATOM 1516 C C . PHE A 1 200 ? -3.012 -25.217 -10.931 1.00 83.38 200 PHE A C 1
ATOM 1518 O O . PHE A 1 200 ? -3.263 -24.461 -11.862 1.00 83.38 200 PHE A O 1
ATOM 1525 N N . LEU A 1 201 ? -1.973 -26.057 -10.969 1.00 80.94 201 LEU A N 1
ATOM 1526 C CA . LEU A 1 201 ? -0.996 -26.069 -12.063 1.00 80.94 201 LEU A CA 1
ATOM 1527 C C . LEU A 1 201 ? -1.654 -26.372 -13.417 1.00 80.94 201 LEU A C 1
ATOM 1529 O O . LEU A 1 201 ? -1.347 -25.724 -14.416 1.00 80.94 201 LEU A O 1
ATOM 1533 N N . VAL A 1 202 ? -2.606 -27.311 -13.458 1.00 80.88 202 VAL A N 1
ATOM 1534 C CA . VAL A 1 202 ? -3.372 -27.608 -14.681 1.00 80.88 202 VAL A CA 1
ATOM 1535 C C . VAL A 1 202 ? -4.166 -26.387 -15.152 1.00 80.88 202 VAL A C 1
ATOM 1537 O O . VAL A 1 202 ? -4.179 -26.088 -16.348 1.00 80.88 202 VAL A O 1
ATOM 1540 N N . GLN A 1 203 ? -4.816 -25.671 -14.231 1.00 79.50 203 GLN A N 1
ATOM 1541 C CA . GLN A 1 203 ? -5.560 -24.455 -14.563 1.00 79.50 203 GLN A CA 1
ATOM 1542 C C . GLN A 1 203 ? -4.637 -23.313 -14.981 1.00 79.50 203 GLN A C 1
ATOM 1544 O O . GLN A 1 203 ? -4.939 -22.631 -15.956 1.00 79.50 203 GLN A O 1
ATOM 1549 N N . TYR A 1 204 ? -3.502 -23.157 -14.303 1.00 80.25 204 TYR A N 1
ATOM 1550 C CA . TYR A 1 204 ? -2.491 -22.145 -14.578 1.00 80.25 204 TYR A CA 1
ATOM 1551 C C . TYR A 1 204 ? -1.939 -22.287 -16.001 1.00 80.25 204 TYR A C 1
ATOM 1553 O O . TYR A 1 204 ? -2.022 -21.348 -16.789 1.00 80.25 204 TYR A O 1
ATOM 1561 N N . TYR A 1 205 ? -1.480 -23.483 -16.392 1.00 83.62 205 TYR A N 1
ATOM 1562 C CA . TYR A 1 205 ? -0.975 -23.711 -17.752 1.00 83.62 205 TYR A CA 1
ATOM 1563 C C . TYR A 1 205 ? -2.056 -23.522 -18.817 1.00 83.62 205 TYR A C 1
ATOM 1565 O O . TYR A 1 205 ? -1.795 -22.936 -19.867 1.00 83.62 205 TYR A O 1
ATOM 1573 N N . ARG A 1 206 ? -3.286 -23.975 -18.540 1.00 80.25 206 ARG A N 1
ATOM 1574 C CA . ARG A 1 206 ? -4.420 -23.797 -19.453 1.00 80.25 206 ARG A CA 1
ATOM 1575 C C . ARG A 1 206 ? -4.789 -22.322 -19.623 1.00 80.25 206 ARG A C 1
ATOM 1577 O O . ARG A 1 206 ? -5.056 -21.901 -20.743 1.00 80.25 206 ARG A O 1
ATOM 1584 N N . GLY A 1 207 ? -4.813 -21.558 -18.532 1.00 69.56 207 GLY A N 1
ATOM 1585 C CA . GLY A 1 207 ? -5.113 -20.126 -18.527 1.00 69.56 207 GLY A CA 1
ATOM 1586 C C . GLY A 1 207 ? -4.028 -19.295 -19.208 1.00 69.56 207 GLY A C 1
ATOM 1587 O O . GLY A 1 207 ? -4.350 -18.376 -19.953 1.00 69.56 207 GLY A O 1
ATOM 1588 N N . ALA A 1 208 ? -2.762 -19.677 -19.030 1.00 70.56 208 ALA A N 1
ATOM 1589 C CA . ALA A 1 208 ? -1.609 -19.050 -19.674 1.00 70.56 208 ALA A CA 1
ATOM 1590 C C . ALA A 1 208 ? -1.401 -19.483 -21.141 1.00 70.56 208 ALA A C 1
ATOM 1592 O O . ALA A 1 208 ? -0.479 -19.008 -21.797 1.00 70.56 208 ALA A O 1
ATOM 1593 N N . GLY A 1 209 ? -2.218 -20.407 -21.666 1.00 76.06 209 GLY A N 1
ATOM 1594 C CA . GLY A 1 209 ? -2.075 -20.921 -23.032 1.00 76.06 209 GLY A CA 1
ATOM 1595 C C . GLY A 1 209 ? -0.800 -21.744 -23.269 1.00 76.06 209 GLY A C 1
ATOM 1596 O O . GLY A 1 209 ? -0.396 -21.931 -24.415 1.00 76.06 209 GLY A O 1
ATOM 1597 N N . ILE A 1 210 ? -0.163 -22.249 -22.207 1.00 74.56 210 ILE A N 1
ATOM 1598 C CA . ILE A 1 210 ? 1.084 -23.018 -22.284 1.00 74.56 210 ILE A CA 1
ATOM 1599 C C . ILE A 1 210 ? 0.762 -24.448 -22.731 1.00 74.56 210 ILE A C 1
ATOM 1601 O O . ILE A 1 210 ? -0.012 -25.165 -22.091 1.00 74.56 210 ILE A O 1
ATOM 1605 N N . ALA A 1 211 ? 1.373 -24.890 -23.833 1.00 77.12 211 ALA A N 1
ATOM 1606 C CA . ALA A 1 211 ? 1.196 -26.251 -24.321 1.00 77.12 211 ALA A CA 1
ATOM 1607 C C . ALA A 1 211 ? 1.818 -27.270 -23.351 1.00 77.12 211 ALA A C 1
ATOM 1609 O O . ALA A 1 211 ? 2.882 -27.046 -22.778 1.00 77.12 211 ALA A O 1
ATOM 1610 N N . THR A 1 212 ? 1.202 -28.448 -23.222 1.00 74.62 212 THR A N 1
ATOM 1611 C CA . THR A 1 212 ? 1.635 -29.523 -22.303 1.00 74.62 212 THR A CA 1
ATOM 1612 C C . THR A 1 212 ? 3.080 -29.983 -22.492 1.00 74.62 212 THR A C 1
ATOM 1614 O O . THR A 1 212 ? 3.681 -30.503 -21.560 1.00 74.62 212 THR A O 1
ATOM 1617 N N . LYS A 1 213 ? 3.647 -29.806 -23.687 1.00 75.00 213 LYS A N 1
ATOM 1618 C CA . LYS A 1 213 ? 5.051 -30.126 -23.983 1.00 75.00 213 LYS A CA 1
ATOM 1619 C C . LYS A 1 213 ? 6.048 -29.122 -23.381 1.00 75.00 213 LYS A C 1
ATOM 1621 O O . LYS A 1 213 ? 7.202 -29.482 -23.183 1.00 75.00 213 LYS A O 1
ATOM 1626 N N . ASP A 1 214 ? 5.602 -27.901 -23.084 1.00 71.00 214 ASP A N 1
ATOM 1627 C CA . ASP A 1 214 ? 6.452 -26.781 -22.665 1.00 71.00 214 ASP A CA 1
ATOM 1628 C C . ASP A 1 214 ? 6.391 -26.547 -21.145 1.00 71.00 214 ASP A C 1
ATOM 1630 O O . ASP A 1 214 ? 7.182 -25.782 -20.600 1.00 71.00 214 ASP A O 1
ATOM 1634 N N . THR A 1 215 ? 5.503 -27.247 -20.426 1.00 75.69 215 THR A N 1
ATOM 1635 C CA . THR A 1 215 ? 5.251 -27.048 -18.984 1.00 75.69 215 THR A CA 1
ATOM 1636 C C . THR A 1 215 ? 6.490 -27.240 -18.109 1.00 75.69 215 THR A C 1
ATOM 1638 O O . THR A 1 215 ? 6.587 -26.617 -17.055 1.00 75.69 215 THR A O 1
ATOM 1641 N N . ALA A 1 216 ? 7.457 -28.056 -18.544 1.00 77.62 216 ALA A N 1
ATOM 1642 C CA . ALA A 1 216 ? 8.718 -28.266 -17.832 1.00 77.62 216 ALA A CA 1
ATOM 1643 C C . ALA A 1 216 ? 9.565 -26.985 -17.718 1.00 77.62 216 ALA A C 1
ATOM 1645 O O . ALA A 1 216 ? 10.235 -26.793 -16.709 1.00 77.62 216 ALA A O 1
ATOM 1646 N N . ASN A 1 217 ? 9.494 -26.082 -18.703 1.00 70.38 217 ASN A N 1
ATOM 1647 C CA . ASN A 1 217 ? 10.233 -24.815 -18.680 1.00 70.38 217 ASN A CA 1
ATOM 1648 C C . ASN A 1 217 ? 9.607 -23.783 -17.728 1.00 70.38 217 ASN A C 1
ATOM 1650 O O . ASN A 1 217 ? 10.270 -22.834 -17.327 1.00 70.38 217 ASN A O 1
ATOM 1654 N N . TYR A 1 218 ? 8.341 -23.981 -17.348 1.00 68.88 218 TYR A N 1
ATOM 1655 C CA . TYR A 1 218 ? 7.562 -23.057 -16.519 1.00 68.88 218 TYR A CA 1
ATOM 1656 C C . TYR A 1 218 ? 7.212 -23.652 -15.150 1.00 68.88 218 TYR A C 1
ATOM 1658 O O . TYR A 1 218 ? 6.350 -23.134 -14.442 1.00 68.88 218 TYR A O 1
ATOM 1666 N N . SER A 1 219 ? 7.835 -24.771 -14.762 1.00 72.19 219 SER A N 1
ATOM 1667 C CA . SER A 1 219 ? 7.483 -25.477 -13.527 1.00 72.19 219 SER A CA 1
ATOM 1668 C C . SER A 1 219 ? 7.867 -24.714 -12.263 1.00 72.19 219 SER A C 1
ATOM 1670 O O . SER A 1 219 ? 7.143 -24.802 -11.275 1.00 72.19 219 SER A O 1
ATOM 1672 N N . SER A 1 220 ? 8.979 -23.969 -12.279 1.00 64.19 220 SER A N 1
ATOM 1673 C CA . SER A 1 220 ? 9.386 -23.113 -11.155 1.00 64.19 220 SER A CA 1
ATOM 1674 C C . SER A 1 220 ? 8.424 -21.940 -10.986 1.00 64.19 220 SER A C 1
ATOM 1676 O O . SER A 1 220 ? 7.900 -21.742 -9.895 1.00 64.19 220 SER A O 1
ATOM 1678 N N . LEU A 1 221 ? 8.113 -21.240 -12.079 1.00 66.94 221 LEU A N 1
ATOM 1679 C CA . LEU A 1 221 ? 7.182 -20.112 -12.089 1.00 66.94 221 LEU A CA 1
ATOM 1680 C C . LEU A 1 221 ? 5.783 -20.522 -11.614 1.00 66.94 221 LEU A C 1
ATOM 1682 O O . LEU A 1 221 ? 5.220 -19.898 -10.722 1.00 66.94 221 LEU A O 1
ATOM 1686 N N . ALA A 1 222 ? 5.244 -21.621 -12.147 1.00 70.56 222 ALA A N 1
ATOM 1687 C CA . ALA A 1 222 ? 3.921 -22.103 -11.763 1.00 70.56 222 ALA A CA 1
ATOM 1688 C C . ALA A 1 222 ? 3.877 -22.614 -10.308 1.00 70.56 222 ALA A C 1
ATOM 1690 O O . ALA A 1 222 ? 2.854 -22.495 -9.636 1.00 70.56 222 ALA A O 1
ATOM 1691 N N . ALA A 1 223 ? 4.984 -23.172 -9.800 1.00 70.38 223 ALA A N 1
ATOM 1692 C CA . ALA A 1 223 ? 5.101 -23.534 -8.391 1.00 70.38 223 ALA A CA 1
ATOM 1693 C C . ALA A 1 223 ? 5.166 -22.297 -7.484 1.00 70.38 223 ALA A C 1
ATOM 1695 O O . ALA A 1 223 ? 4.544 -22.318 -6.426 1.00 70.38 223 ALA A O 1
ATOM 1696 N N . SER A 1 224 ? 5.870 -21.244 -7.908 1.00 69.44 224 SER A N 1
ATOM 1697 C CA . SER A 1 224 ? 5.922 -19.964 -7.197 1.00 69.44 224 SER A CA 1
ATOM 1698 C C . SER A 1 224 ? 4.538 -19.331 -7.114 1.00 69.44 224 SER A C 1
ATOM 1700 O O . SER A 1 224 ? 4.081 -19.045 -6.017 1.00 69.44 224 SER A O 1
ATOM 1702 N N . ALA A 1 225 ? 3.822 -19.246 -8.240 1.00 71.19 225 ALA A N 1
ATOM 1703 C CA . ALA A 1 225 ? 2.467 -18.697 -8.293 1.00 71.19 225 ALA A CA 1
ATOM 1704 C C . ALA A 1 225 ? 1.475 -19.458 -7.394 1.00 71.19 225 ALA A C 1
ATOM 1706 O O . ALA A 1 225 ? 0.564 -18.866 -6.828 1.00 71.19 225 ALA A O 1
ATOM 1707 N N . TYR A 1 226 ? 1.642 -20.779 -7.238 1.00 73.75 226 TYR A N 1
ATOM 1708 C CA . TYR A 1 226 ? 0.834 -21.549 -6.289 1.00 73.75 226 TYR A CA 1
ATOM 1709 C C . TYR A 1 226 ? 1.163 -21.197 -4.836 1.00 73.75 226 TYR A C 1
ATOM 1711 O O . TYR A 1 226 ? 0.253 -21.030 -4.029 1.00 73.75 226 TYR A O 1
ATOM 1719 N N . THR A 1 227 ? 2.450 -21.120 -4.491 1.00 70.38 227 THR A N 1
ATOM 1720 C CA . THR A 1 227 ? 2.886 -20.766 -3.134 1.00 70.38 227 THR A CA 1
ATOM 1721 C C . THR A 1 227 ? 2.412 -19.364 -2.764 1.00 70.38 227 THR A C 1
ATOM 1723 O O . THR A 1 227 ? 1.812 -19.201 -1.711 1.00 70.38 227 THR A O 1
ATOM 1726 N N . GLU A 1 228 ? 2.590 -18.402 -3.666 1.00 74.81 228 GLU A N 1
ATOM 1727 C CA . GLU A 1 228 ? 2.147 -17.016 -3.523 1.00 74.81 228 GLU A CA 1
ATOM 1728 C C . GLU A 1 228 ? 0.630 -16.924 -3.339 1.00 74.81 228 GLU A C 1
ATOM 1730 O O . GLU A 1 228 ? 0.170 -16.405 -2.328 1.00 74.81 228 GLU A O 1
ATOM 1735 N N . ALA A 1 229 ? -0.160 -17.553 -4.216 1.00 74.88 229 ALA A N 1
ATOM 1736 C CA . ALA A 1 229 ? -1.616 -17.563 -4.076 1.00 74.88 229 ALA A CA 1
ATOM 1737 C C . ALA A 1 229 ? -2.063 -18.178 -2.731 1.00 74.88 229 ALA A C 1
ATOM 1739 O O . ALA A 1 229 ? -2.991 -17.693 -2.079 1.00 74.88 229 ALA A O 1
ATOM 1740 N N . VAL A 1 230 ? -1.397 -19.246 -2.274 1.00 72.56 230 VAL A N 1
ATOM 1741 C CA . VAL A 1 230 ? -1.673 -19.853 -0.962 1.00 72.56 230 VAL A CA 1
ATOM 1742 C C . VAL A 1 230 ? -1.285 -18.912 0.180 1.00 72.56 230 VAL A C 1
ATOM 1744 O O . VAL A 1 230 ? -2.026 -18.821 1.158 1.00 72.56 230 VAL A O 1
ATOM 1747 N N . GLU A 1 231 ? -0.155 -18.217 0.086 1.00 73.06 231 GLU A N 1
ATOM 1748 C CA . GLU A 1 231 ? 0.285 -17.225 1.070 1.00 73.06 231 GLU A CA 1
ATOM 1749 C C . GLU A 1 231 ? -0.666 -16.027 1.144 1.00 73.06 231 GLU A C 1
ATOM 1751 O O . GLU A 1 231 ? -1.027 -15.616 2.247 1.00 73.06 231 GLU A O 1
ATOM 1756 N N . GLU A 1 232 ? -1.173 -15.542 0.013 1.00 74.31 232 GLU A N 1
ATOM 1757 C CA . GLU A 1 232 ? -2.195 -14.495 -0.055 1.00 74.31 232 GLU A CA 1
ATOM 1758 C C . GLU A 1 232 ? -3.517 -14.942 0.575 1.00 74.31 232 GLU A C 1
ATOM 1760 O O . GLU A 1 232 ? -4.079 -14.246 1.425 1.00 74.31 232 GLU A O 1
ATOM 1765 N N . CYS A 1 233 ? -3.997 -16.148 0.255 1.00 74.19 233 CYS A N 1
ATOM 1766 C CA . CYS A 1 233 ? -5.178 -16.687 0.923 1.00 74.19 233 CYS A CA 1
ATOM 1767 C C . CYS A 1 233 ? -4.942 -16.892 2.428 1.00 74.19 233 CYS A C 1
ATOM 1769 O O . CYS A 1 233 ? -5.833 -16.625 3.234 1.00 74.19 233 CYS A O 1
ATOM 1771 N N . ASN A 1 234 ? -3.741 -17.312 2.836 1.00 67.50 234 ASN A N 1
ATOM 1772 C CA . ASN A 1 234 ? -3.361 -17.418 4.246 1.00 67.50 234 ASN A CA 1
ATOM 1773 C C . ASN A 1 234 ? -3.244 -16.047 4.928 1.00 67.50 234 ASN A C 1
ATOM 1775 O O . ASN A 1 234 ? -3.492 -15.930 6.134 1.00 67.50 234 ASN A O 1
ATOM 1779 N N . ALA A 1 235 ? -2.944 -14.988 4.179 1.00 66.50 235 ALA A N 1
ATOM 1780 C CA . ALA A 1 235 ? -3.002 -13.625 4.681 1.00 66.50 235 ALA A CA 1
ATOM 1781 C C . ALA A 1 235 ? -4.439 -13.219 5.044 1.00 66.50 235 ALA A C 1
ATOM 1783 O O . ALA A 1 235 ? -4.606 -12.462 5.996 1.00 66.50 235 ALA A O 1
ATOM 1784 N N . LEU A 1 236 ? -5.464 -13.781 4.388 1.00 69.81 236 LEU A N 1
ATOM 1785 C CA . LEU A 1 236 ? -6.872 -13.631 4.792 1.00 69.81 236 LEU A CA 1
ATOM 1786 C C . LEU A 1 236 ? -7.231 -14.460 6.037 1.00 69.81 236 LEU A C 1
ATOM 1788 O O . LEU A 1 236 ? -8.254 -14.209 6.671 1.00 69.81 236 LEU A O 1
ATOM 1792 N N . CYS A 1 237 ? -6.430 -15.479 6.367 1.00 67.38 237 CYS A N 1
ATOM 1793 C CA . CYS A 1 237 ? -6.626 -16.360 7.528 1.00 67.38 237 CYS A CA 1
ATOM 1794 C C . CYS A 1 237 ? -6.047 -15.788 8.821 1.00 67.38 237 CYS A C 1
ATOM 1796 O O . CYS A 1 237 ? -6.416 -16.220 9.911 1.00 67.38 237 CYS A O 1
ATOM 1798 N N . THR A 1 238 ? -5.119 -14.842 8.703 1.00 62.22 238 THR A N 1
ATOM 1799 C CA . THR A 1 238 ? -4.629 -14.062 9.833 1.00 62.22 238 THR A CA 1
ATOM 1800 C C . THR A 1 238 ? -5.485 -12.817 9.930 1.00 62.22 238 THR A C 1
ATOM 1802 O O . THR A 1 238 ? -5.454 -11.980 9.034 1.00 62.22 238 THR A O 1
ATOM 1805 N N . ASP A 1 239 ? -6.257 -12.698 11.009 1.00 66.94 239 ASP A N 1
ATOM 1806 C CA . ASP A 1 239 ? -6.923 -11.445 11.343 1.00 66.94 239 ASP A CA 1
ATOM 1807 C C . ASP A 1 239 ? -5.859 -10.344 11.418 1.00 66.94 239 ASP A C 1
ATOM 1809 O O . ASP A 1 239 ? -5.076 -10.282 12.367 1.00 66.94 239 ASP A O 1
ATOM 1813 N N . LYS A 1 240 ? -5.783 -9.520 10.367 1.00 75.50 240 LYS A N 1
ATOM 1814 C CA . LYS A 1 240 ? -4.832 -8.415 10.295 1.00 75.50 240 LYS A CA 1
ATOM 1815 C C . LYS A 1 240 ? -5.194 -7.410 11.377 1.00 75.50 240 LYS A C 1
ATOM 1817 O O . LYS A 1 240 ? -6.355 -7.013 11.508 1.00 75.50 240 LYS A O 1
ATOM 1822 N N . THR A 1 241 ? -4.197 -7.030 12.161 1.00 86.50 241 THR A N 1
ATOM 1823 C CA . THR A 1 241 ? -4.329 -5.917 13.096 1.00 86.50 241 THR A CA 1
ATOM 1824 C C . THR A 1 241 ? -4.312 -4.596 12.329 1.00 86.50 241 THR A C 1
ATOM 1826 O O . THR A 1 241 ? -3.869 -4.549 11.181 1.00 86.50 241 THR A O 1
ATOM 1829 N N . GLU A 1 242 ? -4.752 -3.503 12.953 1.00 86.19 242 GLU A N 1
ATOM 1830 C CA . GLU A 1 242 ? -4.627 -2.168 12.349 1.00 86.19 242 GLU A CA 1
ATOM 1831 C C . GLU A 1 242 ? -3.167 -1.847 11.982 1.00 86.19 242 GLU A C 1
ATOM 1833 O O . GLU A 1 242 ? -2.907 -1.312 10.911 1.00 86.19 242 GLU A O 1
ATOM 1838 N N . LEU A 1 243 ? -2.202 -2.254 12.813 1.00 86.31 243 LEU A N 1
ATOM 1839 C CA . LEU A 1 243 ? -0.777 -2.084 12.526 1.00 86.31 243 LEU A CA 1
ATOM 1840 C C . LEU A 1 243 ? -0.335 -2.826 11.253 1.00 86.31 243 LEU A C 1
ATOM 1842 O O . LEU A 1 243 ? 0.463 -2.294 10.484 1.00 86.31 243 LEU A O 1
ATOM 1846 N N . ASP A 1 244 ? -0.859 -4.031 11.008 1.00 83.50 244 ASP A N 1
ATOM 1847 C CA . ASP A 1 244 ? -0.568 -4.769 9.772 1.00 83.50 244 ASP A CA 1
ATOM 1848 C C . ASP A 1 244 ? -1.162 -4.054 8.545 1.00 83.50 244 ASP A C 1
ATOM 1850 O O . ASP A 1 244 ? -0.544 -4.045 7.481 1.00 83.50 244 ASP A O 1
ATOM 1854 N N . ILE A 1 245 ? -2.339 -3.433 8.698 1.00 81.75 245 ILE A N 1
ATOM 1855 C CA . ILE A 1 245 ? -2.991 -2.635 7.648 1.00 81.75 245 ILE A CA 1
ATOM 1856 C C . ILE A 1 245 ? -2.183 -1.364 7.363 1.00 81.75 245 ILE A C 1
ATOM 1858 O O . ILE A 1 245 ? -1.911 -1.080 6.202 1.00 81.75 245 ILE A O 1
ATOM 1862 N N . ILE A 1 246 ? -1.741 -0.644 8.402 1.00 85.12 246 ILE A N 1
ATOM 1863 C CA . ILE A 1 246 ? -0.883 0.545 8.272 1.00 85.12 246 ILE A CA 1
ATOM 1864 C C . ILE A 1 246 ? 0.402 0.186 7.526 1.00 85.12 246 ILE A C 1
ATOM 1866 O O . ILE A 1 246 ? 0.748 0.847 6.552 1.00 85.12 246 ILE A O 1
ATOM 1870 N N . ARG A 1 247 ? 1.093 -0.886 7.940 1.00 87.00 247 ARG A N 1
ATOM 1871 C CA . ARG A 1 247 ? 2.322 -1.331 7.270 1.00 87.00 247 ARG A CA 1
ATOM 1872 C C . ARG A 1 247 ? 2.071 -1.672 5.803 1.00 87.00 247 ARG A C 1
ATOM 1874 O O . ARG A 1 247 ? 2.878 -1.294 4.965 1.00 87.00 247 ARG A O 1
ATOM 1881 N N . ARG A 1 248 ? 0.979 -2.380 5.491 1.00 80.25 248 ARG A N 1
ATOM 1882 C CA . ARG A 1 248 ? 0.627 -2.717 4.104 1.00 80.25 248 ARG A CA 1
ATOM 1883 C C . ARG A 1 248 ? 0.370 -1.462 3.271 1.00 80.25 248 ARG A C 1
ATOM 1885 O O . ARG A 1 248 ? 0.956 -1.343 2.210 1.00 80.25 248 ARG A O 1
ATOM 1892 N N . SER A 1 249 ? -0.418 -0.524 3.787 1.00 79.19 249 SER A N 1
ATOM 1893 C CA . SER A 1 249 ? -0.706 0.744 3.108 1.00 79.19 249 SER A CA 1
ATOM 1894 C C . SER A 1 249 ? 0.578 1.529 2.810 1.00 79.19 249 SER A C 1
ATOM 1896 O O . SER A 1 249 ? 0.780 1.992 1.695 1.00 79.19 249 SER A O 1
ATOM 1898 N N . MET A 1 250 ? 1.527 1.553 3.753 1.00 84.88 250 MET A N 1
ATOM 1899 C CA . MET A 1 250 ? 2.845 2.158 3.528 1.00 84.88 250 MET A CA 1
ATOM 1900 C C . MET A 1 250 ? 3.689 1.437 2.464 1.00 84.88 250 MET A C 1
ATOM 1902 O O . MET A 1 250 ? 4.517 2.077 1.826 1.00 84.88 250 MET A O 1
ATOM 1906 N N . LEU A 1 251 ? 3.541 0.118 2.286 1.00 82.81 251 LEU A N 1
ATOM 1907 C CA . LEU A 1 251 ? 4.208 -0.614 1.198 1.00 82.81 251 LEU A CA 1
ATOM 1908 C C . LEU A 1 251 ? 3.575 -0.274 -0.156 1.00 82.81 251 LEU A C 1
ATOM 1910 O O . LEU A 1 251 ? 4.295 -0.065 -1.129 1.00 82.81 251 LEU A O 1
ATOM 1914 N N . ASP A 1 252 ? 2.246 -0.174 -0.199 1.00 78.56 252 ASP A N 1
ATOM 1915 C CA . ASP A 1 252 ? 1.502 0.191 -1.406 1.00 78.56 252 ASP A CA 1
ATOM 1916 C C . ASP A 1 252 ? 1.840 1.633 -1.843 1.00 78.56 252 ASP A C 1
ATOM 1918 O O . ASP A 1 252 ? 1.959 1.925 -3.033 1.00 78.56 252 ASP A O 1
ATOM 1922 N N . ASP A 1 253 ? 2.094 2.528 -0.886 1.00 83.94 253 ASP A N 1
ATOM 1923 C CA . ASP A 1 253 ? 2.468 3.921 -1.141 1.00 83.94 253 ASP A CA 1
ATOM 1924 C C . ASP A 1 253 ? 3.829 4.107 -1.826 1.00 83.94 253 ASP A C 1
ATOM 1926 O O . ASP A 1 253 ? 4.046 5.117 -2.492 1.00 83.94 253 ASP A O 1
ATOM 1930 N N . ILE A 1 254 ? 4.748 3.153 -1.680 1.00 86.25 254 ILE A N 1
ATOM 1931 C CA . ILE A 1 254 ? 6.093 3.171 -2.290 1.00 86.25 254 ILE A CA 1
ATOM 1932 C C . ILE A 1 254 ? 6.215 2.191 -3.463 1.00 86.25 254 ILE A C 1
ATOM 1934 O O . ILE A 1 254 ? 7.317 1.962 -3.966 1.00 86.25 254 ILE A O 1
ATOM 1938 N N . ALA A 1 255 ? 5.101 1.598 -3.898 1.00 81.62 255 ALA A N 1
ATOM 1939 C CA . ALA A 1 255 ? 5.065 0.691 -5.034 1.00 81.62 255 ALA A CA 1
ATOM 1940 C C . ALA A 1 255 ? 5.034 1.477 -6.353 1.00 81.62 255 ALA A C 1
ATOM 1942 O O . ALA A 1 255 ? 4.038 2.123 -6.681 1.00 81.62 255 ALA A O 1
ATOM 1943 N N . ALA A 1 256 ? 6.111 1.433 -7.136 1.00 81.06 256 ALA A N 1
ATOM 1944 C CA . ALA A 1 256 ? 6.126 2.092 -8.439 1.00 81.06 256 ALA A CA 1
ATOM 1945 C C . ALA A 1 256 ? 5.274 1.311 -9.462 1.00 81.06 256 ALA A C 1
ATOM 1947 O O . ALA A 1 256 ? 5.203 0.084 -9.382 1.00 81.06 256 ALA A O 1
ATOM 1948 N N . PRO A 1 257 ? 4.642 1.977 -10.448 1.00 77.00 257 PRO A N 1
ATOM 1949 C CA . PRO A 1 257 ? 4.631 3.424 -10.702 1.00 77.00 257 PRO A CA 1
ATOM 1950 C C . PRO A 1 257 ? 3.477 4.187 -10.020 1.00 77.00 257 PRO A C 1
ATOM 1952 O O . PRO A 1 257 ? 3.260 5.357 -10.327 1.00 77.00 257 PRO A O 1
ATOM 1955 N N . THR A 1 258 ? 2.655 3.531 -9.193 1.00 69.06 258 THR A N 1
ATOM 1956 C CA . THR A 1 258 ? 1.341 4.074 -8.793 1.00 69.06 258 THR A CA 1
ATOM 1957 C C . THR A 1 258 ? 1.247 4.557 -7.352 1.00 69.06 258 THR A C 1
ATOM 1959 O O . THR A 1 258 ? 0.366 5.363 -7.054 1.00 69.06 258 THR A O 1
ATOM 1962 N N . GLY A 1 259 ? 2.108 4.069 -6.463 1.00 75.25 259 GLY A N 1
ATOM 1963 C CA . GLY A 1 259 ? 2.142 4.456 -5.057 1.00 75.25 259 GLY A CA 1
ATOM 1964 C C . GLY A 1 259 ? 2.433 5.943 -4.914 1.00 75.25 259 GLY A C 1
ATOM 1965 O O . GLY A 1 259 ? 3.207 6.488 -5.695 1.00 75.25 259 GLY A O 1
ATOM 1966 N N . GLN A 1 260 ? 1.810 6.616 -3.944 1.00 80.75 260 GLN A N 1
ATOM 1967 C CA . GLN A 1 260 ? 1.872 8.079 -3.823 1.00 80.75 260 GLN A CA 1
ATOM 1968 C C . GLN A 1 260 ? 3.300 8.644 -3.687 1.00 80.75 260 GLN A C 1
ATOM 1970 O O . GLN A 1 260 ? 3.544 9.756 -4.134 1.00 80.75 260 GLN A O 1
ATOM 1975 N N . TYR A 1 261 ? 4.259 7.867 -3.172 1.00 87.06 261 TYR A N 1
ATOM 1976 C CA . TYR A 1 261 ? 5.680 8.237 -3.086 1.00 87.06 261 TYR A CA 1
ATOM 1977 C C . TYR A 1 261 ? 6.545 7.584 -4.177 1.00 87.06 261 TYR A C 1
ATOM 1979 O O . TYR A 1 261 ? 7.770 7.587 -4.081 1.00 87.06 261 TYR A O 1
ATOM 1987 N N . ALA A 1 262 ? 5.935 6.985 -5.199 1.00 86.00 262 ALA A N 1
ATOM 1988 C CA . ALA A 1 262 ? 6.610 6.265 -6.275 1.00 86.00 262 ALA A CA 1
ATOM 1989 C C . ALA A 1 262 ? 5.946 6.514 -7.643 1.00 86.00 262 ALA A C 1
ATOM 1991 O O . ALA A 1 262 ? 5.893 5.620 -8.490 1.00 86.00 262 ALA A O 1
ATOM 1992 N N . GLN A 1 263 ? 5.456 7.738 -7.864 1.00 81.38 263 GLN A N 1
ATOM 1993 C CA . GLN A 1 263 ? 4.946 8.196 -9.159 1.00 81.38 263 GLN A CA 1
ATOM 1994 C C . GLN A 1 263 ? 6.023 8.971 -9.922 1.00 81.38 263 GLN A C 1
ATOM 1996 O O . GLN A 1 263 ? 6.825 9.694 -9.328 1.00 81.38 263 GLN A O 1
ATOM 2001 N N . LEU A 1 264 ? 6.032 8.807 -11.245 1.00 72.50 264 LEU A N 1
ATOM 2002 C CA . LEU A 1 264 ? 6.952 9.505 -12.150 1.00 72.50 264 LEU A CA 1
ATOM 2003 C C . LEU A 1 264 ? 6.390 10.834 -12.667 1.00 72.50 264 LEU A C 1
ATOM 2005 O O . LEU A 1 264 ? 7.154 11.730 -13.011 1.00 72.50 264 LEU A O 1
ATOM 2009 N N . GLU A 1 265 ? 5.065 10.980 -12.712 1.00 62.03 265 GLU A N 1
ATOM 2010 C CA . GLU A 1 265 ? 4.425 12.214 -13.157 1.00 62.03 265 GLU A CA 1
ATOM 2011 C C . GLU A 1 265 ? 4.194 13.141 -11.961 1.00 62.03 265 GLU A C 1
ATOM 2013 O O . GLU A 1 265 ? 3.404 12.842 -11.065 1.00 62.03 265 GLU A O 1
ATOM 2018 N N . SER A 1 266 ? 4.854 14.302 -11.958 1.00 49.34 266 SER A N 1
ATOM 2019 C CA . SER A 1 266 ? 4.329 15.439 -11.213 1.00 49.34 266 SER A CA 1
ATOM 2020 C C . SER A 1 266 ? 3.092 15.918 -11.972 1.00 49.34 266 SER A C 1
ATOM 2022 O O . SER A 1 266 ? 3.156 16.183 -13.171 1.00 49.34 266 SER A O 1
ATOM 2024 N N . ASP A 1 267 ? 1.942 16.005 -11.307 1.00 40.03 267 ASP A N 1
ATOM 2025 C CA . ASP A 1 267 ? 0.736 16.629 -11.860 1.00 40.03 267 ASP A CA 1
ATOM 2026 C C . ASP A 1 267 ? 1.004 18.138 -12.057 1.00 40.03 267 ASP A C 1
ATOM 2028 O O . ASP A 1 267 ? 0.615 18.991 -11.255 1.00 40.03 267 ASP A O 1
ATOM 2032 N N . THR A 1 268 ? 1.774 18.473 -13.094 1.00 34.69 268 THR A N 1
ATOM 2033 C CA . THR A 1 268 ? 2.113 19.825 -13.520 1.00 34.69 268 THR A CA 1
ATOM 2034 C C . THR A 1 268 ? 1.293 20.140 -14.755 1.00 34.69 268 THR A C 1
ATOM 2036 O O . THR A 1 268 ? 1.715 20.062 -15.907 1.00 34.69 268 THR A O 1
ATOM 2039 N N . ALA A 1 269 ? 0.076 20.609 -14.506 1.00 30.48 269 ALA A N 1
ATOM 2040 C CA . ALA A 1 269 ? -0.634 21.455 -15.448 1.00 30.48 269 ALA A CA 1
ATOM 2041 C C . ALA A 1 269 ? 0.101 22.804 -15.619 1.00 30.48 269 ALA A C 1
ATOM 2043 O O . ALA A 1 269 ? -0.475 23.833 -15.294 1.00 30.48 269 ALA A O 1
ATOM 2044 N N . HIS A 1 270 ? 1.353 22.811 -16.092 1.00 30.48 270 HIS A N 1
ATOM 2045 C CA . HIS A 1 270 ? 2.101 23.943 -16.660 1.00 30.48 270 HIS A CA 1
ATOM 2046 C C . HIS A 1 270 ? 3.080 23.386 -17.708 1.00 30.48 270 HIS A C 1
ATOM 2048 O O . HIS A 1 270 ? 4.277 23.243 -17.490 1.00 30.48 270 HIS A O 1
ATOM 2054 N N . VAL A 1 271 ? 2.522 23.045 -18.870 1.00 35.38 271 VAL A N 1
ATOM 2055 C CA . VAL A 1 271 ? 3.279 22.795 -20.099 1.00 35.38 271 VAL A CA 1
ATOM 2056 C C . VAL A 1 271 ? 3.796 24.145 -20.577 1.00 35.38 271 VAL A C 1
ATOM 2058 O O . VAL A 1 271 ? 3.026 24.868 -21.193 1.00 35.38 271 VAL A O 1
ATOM 2061 N N . ASP A 1 272 ? 5.025 24.506 -20.213 1.00 32.84 272 ASP A N 1
ATOM 2062 C CA . ASP A 1 272 ? 5.884 25.463 -20.933 1.00 32.84 272 ASP A CA 1
ATOM 2063 C C . ASP A 1 272 ? 7.259 25.563 -20.237 1.00 32.84 272 ASP A C 1
ATOM 2065 O O . ASP A 1 272 ? 7.656 26.628 -19.794 1.00 32.84 272 ASP A O 1
ATOM 2069 N N . GLU A 1 273 ? 7.964 24.441 -20.075 1.00 33.25 273 GLU A N 1
ATOM 2070 C CA . GLU A 1 273 ? 9.434 24.307 -20.069 1.00 33.25 273 GLU A CA 1
ATOM 2071 C C . GLU A 1 273 ? 9.784 22.870 -19.663 1.00 33.25 273 GLU A C 1
ATOM 2073 O O . GLU A 1 273 ? 9.051 22.209 -18.934 1.00 33.25 273 GLU A O 1
ATOM 2078 N N . VAL A 1 274 ? 10.871 22.342 -20.216 1.00 34.00 274 VAL A N 1
ATOM 2079 C CA . VAL A 1 274 ? 11.379 21.007 -19.892 1.00 34.00 274 VAL A CA 1
ATOM 2080 C C . VAL A 1 274 ? 11.879 21.033 -18.446 1.00 34.00 274 VAL A C 1
ATOM 2082 O O . VAL A 1 274 ? 12.991 21.492 -18.208 1.00 34.00 274 VAL A O 1
ATOM 2085 N N . SER A 1 275 ? 11.082 20.554 -17.493 1.00 36.12 275 SER A N 1
ATOM 2086 C CA . SER A 1 275 ? 11.599 20.081 -16.208 1.00 36.12 275 SER A CA 1
ATOM 2087 C C . SER A 1 275 ? 11.469 18.560 -16.176 1.00 36.12 275 SER A C 1
ATOM 2089 O O . SER A 1 275 ? 10.380 18.026 -15.981 1.00 36.12 275 SER A O 1
ATOM 2091 N N . GLU A 1 276 ? 12.591 17.868 -16.376 1.00 48.97 276 GLU A N 1
ATOM 2092 C CA . GLU A 1 276 ? 12.762 16.432 -16.094 1.00 48.97 276 GLU A CA 1
ATOM 2093 C C . GLU A 1 276 ? 12.795 16.150 -14.570 1.00 48.97 276 GLU A C 1
ATOM 2095 O O . GLU A 1 276 ? 13.091 15.036 -14.143 1.00 48.97 276 GLU A O 1
ATOM 2100 N N . ASP A 1 277 ? 12.477 17.152 -13.742 1.00 53.75 277 ASP A N 1
ATOM 2101 C CA . ASP A 1 277 ? 12.632 17.118 -12.295 1.00 53.75 277 ASP A CA 1
ATOM 2102 C C . ASP A 1 277 ? 11.324 16.728 -11.597 1.00 53.75 277 ASP A C 1
ATOM 2104 O O . ASP A 1 277 ? 10.290 17.397 -11.687 1.00 53.75 277 ASP A O 1
ATOM 2108 N N . ILE A 1 278 ? 11.388 15.631 -10.848 1.00 63.66 278 ILE A N 1
ATOM 2109 C CA . ILE A 1 278 ? 10.351 15.232 -9.899 1.00 63.66 278 ILE A CA 1
ATOM 2110 C C . ILE A 1 278 ? 10.427 16.209 -8.719 1.00 63.66 278 ILE A C 1
ATOM 2112 O O . ILE A 1 278 ? 11.360 16.140 -7.928 1.00 63.66 278 ILE A O 1
ATOM 2116 N N . ASP A 1 279 ? 9.460 17.125 -8.602 1.00 70.94 279 ASP A N 1
ATOM 2117 C CA . ASP A 1 279 ? 9.416 18.161 -7.544 1.00 70.94 279 ASP A CA 1
ATOM 211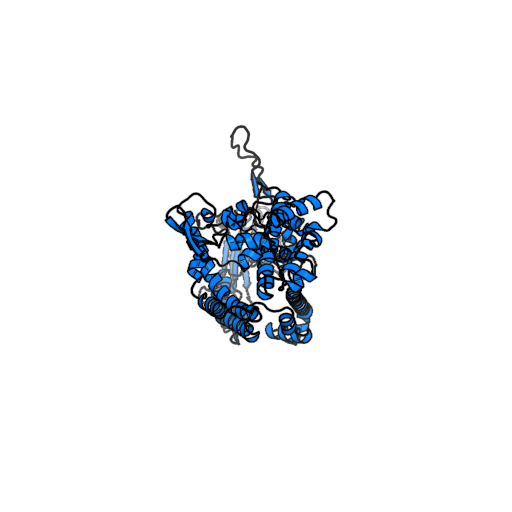8 C C . ASP A 1 279 ? 8.870 17.629 -6.198 1.00 70.94 279 ASP A C 1
ATOM 2120 O O . ASP A 1 279 ? 8.919 18.289 -5.157 1.00 70.94 279 ASP A O 1
ATOM 2124 N N . ASP A 1 280 ? 8.358 16.395 -6.178 1.00 80.69 280 ASP A N 1
ATOM 2125 C CA . ASP A 1 280 ? 7.913 15.769 -4.938 1.00 80.69 280 ASP A CA 1
ATOM 2126 C C . ASP A 1 280 ? 9.095 15.245 -4.122 1.00 80.69 280 ASP A C 1
ATOM 2128 O O . ASP A 1 280 ? 9.539 14.110 -4.271 1.00 80.69 280 ASP A O 1
ATOM 2132 N N . LYS A 1 281 ? 9.552 16.072 -3.187 1.00 81.75 281 LYS A N 1
ATOM 2133 C CA . LYS A 1 281 ? 10.600 15.771 -2.202 1.00 81.75 281 LYS A CA 1
ATOM 2134 C C . LYS A 1 281 ? 10.386 14.513 -1.346 1.00 81.75 281 LYS A C 1
ATOM 2136 O O . LYS A 1 281 ? 11.326 14.094 -0.674 1.00 81.75 281 LYS A O 1
ATOM 2141 N N . TYR A 1 282 ? 9.173 13.955 -1.301 1.00 84.69 282 TYR A N 1
ATOM 2142 C CA . TYR A 1 282 ? 8.878 12.706 -0.590 1.00 84.69 282 TYR A CA 1
ATOM 2143 C C . TYR A 1 282 ? 8.951 11.468 -1.491 1.00 84.69 282 TYR A C 1
ATOM 2145 O O . TYR A 1 282 ? 8.906 10.352 -0.975 1.00 84.69 282 TYR A O 1
ATOM 2153 N N . SER A 1 283 ? 9.087 11.654 -2.805 1.00 87.56 283 SER A N 1
ATOM 2154 C CA . SER A 1 283 ? 9.178 10.570 -3.776 1.00 87.56 283 SER A CA 1
ATOM 2155 C C . SER A 1 283 ? 10.495 9.808 -3.652 1.00 87.56 283 SER A C 1
ATOM 2157 O O . SER A 1 283 ? 11.566 10.395 -3.476 1.00 87.56 283 SER A O 1
ATOM 2159 N N . ILE A 1 284 ? 10.443 8.487 -3.835 1.00 88.75 284 ILE A N 1
ATOM 2160 C CA . ILE A 1 284 ? 11.643 7.648 -3.927 1.00 88.75 284 ILE A CA 1
ATOM 2161 C C . ILE A 1 284 ? 12.507 8.009 -5.139 1.00 88.75 284 ILE A C 1
ATOM 2163 O O . ILE A 1 284 ? 13.688 7.670 -5.144 1.00 88.75 284 ILE A O 1
ATOM 2167 N N . PHE A 1 285 ? 11.936 8.693 -6.137 1.00 88.31 285 PHE A N 1
ATOM 2168 C CA . PHE A 1 285 ? 12.611 9.161 -7.347 1.00 88.31 285 PHE A CA 1
ATOM 2169 C C . PHE A 1 285 ? 13.152 10.595 -7.234 1.00 88.31 285 PHE A C 1
ATOM 2171 O O . PHE A 1 285 ? 13.797 11.080 -8.164 1.00 88.31 285 PHE A O 1
ATOM 2178 N N . TYR A 1 286 ? 12.912 11.276 -6.110 1.00 84.31 286 TYR A N 1
ATOM 2179 C CA . TYR A 1 286 ? 13.351 12.650 -5.909 1.00 84.31 286 TYR A CA 1
ATOM 2180 C C . TYR A 1 286 ? 14.877 12.769 -5.893 1.00 84.31 286 TYR A C 1
ATOM 2182 O O . TYR A 1 286 ? 15.552 12.098 -5.110 1.00 84.31 286 TYR A O 1
ATOM 2190 N N . THR A 1 287 ? 15.416 13.668 -6.715 1.00 78.56 287 THR A N 1
ATOM 2191 C CA . THR A 1 287 ? 16.848 13.987 -6.753 1.00 78.56 287 THR A CA 1
ATOM 2192 C C . THR A 1 287 ? 17.074 15.351 -6.112 1.00 78.56 287 THR A C 1
ATOM 2194 O O . THR A 1 287 ? 16.514 16.350 -6.551 1.00 78.56 287 THR A O 1
ATOM 2197 N N . GLU A 1 288 ? 17.901 15.410 -5.068 1.00 72.94 288 GLU A N 1
ATOM 2198 C CA . GLU A 1 288 ? 18.224 16.675 -4.398 1.00 72.94 288 GLU A CA 1
ATOM 2199 C C . GLU A 1 288 ? 19.454 17.309 -5.059 1.00 72.94 288 GLU A C 1
ATOM 2201 O O . GLU A 1 288 ? 20.519 16.688 -5.133 1.00 72.94 288 GLU A O 1
ATOM 2206 N N . ILE A 1 289 ? 19.321 18.561 -5.497 1.00 70.94 289 ILE A N 1
ATOM 2207 C CA . ILE A 1 289 ? 20.424 19.378 -6.009 1.00 70.94 289 ILE A CA 1
ATOM 2208 C C . ILE A 1 289 ? 20.796 20.389 -4.920 1.00 70.94 289 ILE A C 1
ATOM 2210 O O . ILE A 1 289 ? 20.046 21.326 -4.648 1.00 70.94 289 ILE A O 1
ATOM 2214 N N . GLN A 1 290 ? 21.943 20.196 -4.267 1.00 66.06 290 GLN A N 1
ATOM 2215 C CA . GLN A 1 290 ? 22.483 21.161 -3.310 1.00 66.06 290 GLN A CA 1
ATOM 2216 C C . GLN A 1 290 ? 23.481 22.084 -4.008 1.00 66.06 290 GLN A C 1
ATOM 2218 O O . GLN A 1 290 ? 24.556 21.652 -4.428 1.00 66.06 290 GLN A O 1
ATOM 2223 N N . GLU A 1 291 ? 23.144 23.368 -4.093 1.00 62.41 291 GLU A N 1
ATOM 2224 C CA . GLU A 1 291 ? 24.080 24.413 -4.500 1.00 62.41 291 GLU A CA 1
ATOM 2225 C C . GLU A 1 291 ? 24.916 24.832 -3.287 1.00 62.41 291 GLU A C 1
ATOM 2227 O O . GLU A 1 291 ? 24.447 25.544 -2.393 1.00 62.41 291 GLU A O 1
ATOM 2232 N N . ASN A 1 292 ? 26.169 24.379 -3.223 1.00 51.66 292 ASN A N 1
ATOM 2233 C CA . ASN A 1 292 ? 27.092 24.900 -2.227 1.00 51.66 292 ASN A CA 1
ATOM 2234 C C . ASN A 1 292 ? 27.676 26.218 -2.743 1.00 51.66 292 ASN A C 1
ATOM 2236 O O . ASN A 1 292 ? 28.530 26.196 -3.625 1.00 51.66 292 ASN A O 1
ATOM 2240 N N . ASN A 1 293 ? 27.231 27.321 -2.122 1.00 54.31 293 ASN A N 1
ATOM 2241 C CA . ASN A 1 293 ? 27.914 28.614 -1.934 1.00 54.31 293 ASN A CA 1
ATOM 2242 C C . ASN A 1 293 ? 27.208 29.842 -2.558 1.00 54.31 293 ASN A C 1
ATOM 2244 O O . ASN A 1 293 ? 27.439 30.170 -3.718 1.00 54.31 293 ASN A O 1
ATOM 2248 N N . PRO A 1 294 ? 26.439 30.623 -1.775 1.00 45.22 294 PRO A N 1
ATOM 2249 C CA . PRO A 1 294 ? 26.430 32.063 -1.950 1.00 45.22 294 PRO A CA 1
ATOM 2250 C C . PRO A 1 294 ? 27.700 32.607 -1.289 1.00 45.22 294 PRO A C 1
ATOM 2252 O O . PRO A 1 294 ? 27.801 32.619 -0.059 1.00 45.22 294 PRO A O 1
ATOM 2255 N N . ASP A 1 295 ? 28.669 33.059 -2.084 1.00 50.53 295 ASP A N 1
ATOM 2256 C CA . ASP A 1 295 ? 29.785 33.832 -1.545 1.00 50.53 295 ASP A CA 1
ATOM 2257 C C . ASP A 1 295 ? 29.238 34.954 -0.647 1.00 50.53 295 ASP A C 1
ATOM 2259 O O . ASP A 1 295 ? 28.238 35.604 -0.972 1.00 50.53 295 ASP A O 1
ATOM 2263 N N . ALA A 1 296 ? 29.897 35.207 0.490 1.00 51.47 296 ALA A N 1
ATOM 2264 C CA . ALA A 1 296 ? 29.505 36.230 1.472 1.00 51.47 296 ALA A CA 1
ATOM 2265 C C . ALA A 1 296 ? 29.461 37.669 0.901 1.00 51.47 296 ALA A C 1
ATOM 2267 O O . ALA A 1 296 ? 29.048 38.605 1.592 1.00 51.47 296 ALA A O 1
ATOM 2268 N N . ASP A 1 297 ? 29.846 37.822 -0.365 1.00 56.38 297 ASP A N 1
ATOM 2269 C CA . ASP A 1 297 ? 30.071 39.074 -1.065 1.00 56.38 297 ASP A CA 1
ATOM 2270 C C . ASP A 1 297 ? 29.039 39.290 -2.198 1.00 56.38 297 ASP A C 1
ATOM 2272 O O . ASP A 1 297 ? 28.968 40.384 -2.759 1.00 56.38 297 ASP A O 1
ATOM 2276 N N . GLY A 1 298 ? 28.191 38.291 -2.499 1.00 52.75 298 GLY A N 1
ATOM 2277 C CA . GLY A 1 298 ? 27.131 38.381 -3.514 1.00 52.75 298 GLY A CA 1
ATOM 2278 C C . GLY A 1 298 ? 27.626 38.509 -4.960 1.00 52.75 298 GLY A C 1
ATOM 2279 O O . GLY A 1 298 ? 26.859 38.951 -5.818 1.00 52.75 298 GLY A O 1
ATOM 2280 N N . ASP A 1 299 ? 28.888 38.162 -5.220 1.00 53.69 299 ASP A N 1
ATOM 2281 C CA . ASP A 1 299 ? 29.481 38.175 -6.556 1.00 53.69 299 ASP A CA 1
ATOM 2282 C C . ASP A 1 299 ? 29.351 36.786 -7.193 1.00 53.69 299 ASP A C 1
ATOM 2284 O O . ASP A 1 299 ? 29.759 35.787 -6.608 1.00 53.69 299 ASP A O 1
ATOM 2288 N N . PHE A 1 300 ? 28.732 36.713 -8.371 1.00 51.78 300 PHE A N 1
ATOM 2289 C CA . PHE A 1 300 ? 28.585 35.474 -9.138 1.00 51.78 300 PHE A CA 1
ATOM 2290 C C . PHE A 1 300 ? 29.802 35.320 -10.058 1.00 51.78 300 PHE A C 1
ATOM 2292 O O . PHE A 1 300 ? 29.705 35.573 -11.261 1.00 51.78 300 PHE A O 1
ATOM 2299 N N . ASP A 1 301 ? 30.953 34.924 -9.510 1.00 52.03 301 ASP A N 1
ATOM 2300 C CA . ASP A 1 301 ? 32.085 34.499 -10.339 1.00 52.03 301 ASP A CA 1
ATOM 2301 C C . ASP A 1 301 ? 31.886 33.024 -10.758 1.00 52.03 301 ASP A C 1
ATOM 2303 O O . ASP A 1 301 ? 31.999 32.080 -9.977 1.00 52.03 301 ASP A O 1
ATOM 2307 N N . ASP A 1 302 ? 31.549 32.864 -12.039 1.00 55.06 302 ASP A N 1
ATOM 2308 C CA . ASP A 1 302 ? 31.129 31.689 -12.830 1.00 55.06 302 ASP A CA 1
ATOM 2309 C C . ASP A 1 302 ? 32.138 30.509 -12.905 1.00 55.06 302 ASP A C 1
ATOM 2311 O O . ASP A 1 302 ? 32.342 29.914 -13.961 1.00 55.06 302 ASP A O 1
ATOM 2315 N N . ALA A 1 303 ? 32.849 30.161 -11.824 1.00 49.50 303 ALA A N 1
ATOM 2316 C CA . ALA A 1 303 ? 33.944 29.179 -11.911 1.00 49.50 303 ALA A CA 1
ATOM 2317 C C . ALA A 1 303 ? 34.011 28.089 -10.828 1.00 49.50 303 ALA A C 1
ATOM 2319 O O . ALA A 1 303 ? 34.849 27.193 -10.959 1.00 49.50 303 ALA A O 1
ATOM 2320 N N . SER A 1 304 ? 33.157 28.084 -9.799 1.00 50.91 304 SER A N 1
ATOM 2321 C CA . SER A 1 304 ? 33.162 26.985 -8.814 1.00 50.91 304 SER A CA 1
ATOM 2322 C C . SER A 1 304 ? 31.810 26.741 -8.137 1.00 50.91 304 SER A C 1
ATOM 2324 O O . SER A 1 304 ? 31.715 26.735 -6.911 1.00 50.91 304 SER A O 1
ATOM 2326 N N . LEU A 1 305 ? 30.759 26.540 -8.934 1.00 51.28 305 LEU A N 1
ATOM 2327 C CA . LEU A 1 305 ? 29.488 26.007 -8.439 1.00 51.28 305 LEU A CA 1
ATOM 2328 C C . LEU A 1 305 ? 29.691 24.516 -8.106 1.00 51.28 305 LEU A C 1
ATOM 2330 O O . LEU A 1 305 ? 29.612 23.654 -8.981 1.00 51.28 305 LEU A O 1
ATOM 2334 N N . ASP A 1 306 ? 30.011 24.216 -6.845 1.00 56.62 306 ASP A N 1
ATOM 2335 C CA . ASP A 1 306 ? 30.064 22.845 -6.325 1.00 56.62 306 ASP A CA 1
ATOM 2336 C C . ASP A 1 306 ? 28.623 22.344 -6.124 1.00 56.62 306 ASP A C 1
ATOM 2338 O O . ASP A 1 306 ? 28.061 22.379 -5.025 1.00 56.62 306 ASP A O 1
ATOM 2342 N N . VAL A 1 307 ? 28.002 21.902 -7.220 1.00 60.50 307 VAL A N 1
ATOM 2343 C CA . VAL A 1 307 ? 26.686 21.255 -7.205 1.00 60.50 307 VAL A CA 1
ATOM 2344 C C . VAL A 1 307 ? 26.843 19.834 -6.668 1.00 60.50 307 VAL A C 1
ATOM 2346 O O . VAL A 1 307 ? 27.458 18.978 -7.306 1.00 60.50 307 VAL A O 1
ATOM 2349 N N . VAL A 1 308 ? 26.277 19.562 -5.493 1.00 65.25 308 VAL A N 1
ATOM 2350 C CA . VAL A 1 308 ? 26.183 18.202 -4.950 1.00 65.25 308 VAL A CA 1
ATOM 2351 C C . VAL A 1 308 ? 24.817 17.640 -5.317 1.00 65.25 308 VAL A C 1
ATOM 2353 O O . VAL A 1 308 ? 23.798 18.074 -4.788 1.00 65.25 308 VAL A O 1
ATOM 2356 N N . ILE A 1 309 ? 24.804 16.662 -6.224 1.00 67.62 309 ILE A N 1
ATOM 2357 C CA . ILE A 1 309 ? 23.602 15.900 -6.575 1.00 67.62 309 ILE A CA 1
ATOM 2358 C C . ILE A 1 309 ? 23.528 14.694 -5.645 1.00 67.62 309 ILE A C 1
ATOM 2360 O O . ILE A 1 309 ? 24.419 13.839 -5.649 1.00 67.62 309 ILE A O 1
ATOM 2364 N N . LYS A 1 310 ? 22.470 14.613 -4.844 1.00 73.12 310 LYS A N 1
ATOM 2365 C CA . LYS A 1 310 ? 22.184 13.431 -4.038 1.00 73.12 310 LYS A CA 1
ATOM 2366 C C . LYS A 1 310 ? 21.239 12.523 -4.808 1.00 73.12 310 LYS A C 1
ATOM 2368 O O . LYS A 1 310 ? 20.148 12.937 -5.195 1.00 73.12 310 LYS A O 1
ATOM 2373 N N . ALA A 1 311 ? 21.690 11.288 -5.006 1.00 77.44 311 ALA A N 1
ATOM 2374 C CA . ALA A 1 311 ? 20.933 10.277 -5.722 1.00 77.44 311 ALA A CA 1
ATOM 2375 C C . ALA A 1 311 ? 19.570 10.003 -5.049 1.00 77.44 311 ALA A C 1
ATOM 2377 O O . ALA A 1 311 ? 19.474 10.071 -3.815 1.00 77.44 311 ALA A O 1
ATOM 2378 N N . PRO A 1 312 ? 18.541 9.674 -5.844 1.00 86.31 312 PRO A N 1
ATOM 2379 C CA . PRO A 1 312 ? 17.226 9.292 -5.348 1.00 86.31 312 PRO A CA 1
ATOM 2380 C C . PRO A 1 312 ? 17.280 8.023 -4.493 1.00 86.31 312 PRO A C 1
ATOM 2382 O O . PRO A 1 312 ? 18.199 7.208 -4.607 1.00 86.31 312 PRO A O 1
ATOM 2385 N N . ALA A 1 313 ? 16.273 7.842 -3.636 1.00 87.31 313 ALA A N 1
ATOM 2386 C CA . ALA A 1 313 ? 16.252 6.778 -2.633 1.00 87.31 313 ALA A CA 1
ATOM 2387 C C . ALA A 1 313 ? 16.432 5.381 -3.244 1.00 87.31 313 ALA A C 1
ATOM 2389 O O . ALA A 1 313 ? 17.226 4.599 -2.734 1.00 87.31 313 ALA A O 1
ATOM 2390 N N . TYR A 1 314 ? 15.763 5.079 -4.363 1.00 89.81 314 TYR A N 1
ATOM 2391 C CA . TYR A 1 314 ? 15.853 3.758 -5.004 1.00 89.81 314 TYR A CA 1
ATOM 2392 C C . TYR A 1 314 ? 17.257 3.416 -5.542 1.00 89.81 314 TYR A C 1
ATOM 2394 O O . TYR A 1 314 ? 17.572 2.239 -5.720 1.00 89.81 314 TYR A O 1
ATOM 2402 N N . GLN A 1 315 ? 18.109 4.423 -5.768 1.00 91.00 315 GLN A N 1
ATOM 2403 C CA . GLN A 1 315 ? 19.497 4.256 -6.216 1.00 91.00 315 GLN A CA 1
ATOM 2404 C C . GLN A 1 315 ? 20.498 4.215 -5.051 1.00 91.00 315 GLN A C 1
ATOM 2406 O O . GLN A 1 315 ? 21.708 4.141 -5.277 1.00 91.00 315 GLN A O 1
ATOM 2411 N N . ASP A 1 316 ? 20.042 4.249 -3.794 1.00 86.81 316 ASP A N 1
ATOM 2412 C CA . ASP A 1 316 ? 20.938 4.121 -2.647 1.00 86.81 316 ASP A CA 1
ATOM 2413 C C . ASP A 1 316 ? 21.624 2.747 -2.670 1.00 86.81 316 ASP A C 1
ATOM 2415 O O . ASP A 1 316 ? 20.990 1.699 -2.562 1.00 86.81 316 ASP A O 1
ATOM 2419 N N . SER A 1 317 ? 22.952 2.762 -2.787 1.00 84.94 317 SER A N 1
ATOM 2420 C CA . SER A 1 317 ? 23.804 1.566 -2.819 1.00 84.94 317 SER A CA 1
ATOM 2421 C C . SER A 1 317 ? 23.696 0.657 -1.583 1.00 84.94 317 SER A C 1
ATOM 2423 O O . SER A 1 317 ? 24.175 -0.475 -1.618 1.00 84.94 317 SER A O 1
ATOM 2425 N N . ASN A 1 318 ? 23.093 1.130 -0.485 1.00 86.06 318 ASN A N 1
ATOM 2426 C CA . ASN A 1 318 ? 22.825 0.316 0.701 1.00 86.06 318 ASN A CA 1
ATOM 2427 C C . ASN A 1 318 ? 21.544 -0.526 0.582 1.00 86.06 318 ASN A C 1
ATOM 2429 O O . ASN A 1 318 ? 21.336 -1.426 1.401 1.00 86.06 318 ASN A O 1
ATOM 2433 N N . ILE A 1 319 ? 20.688 -0.252 -0.407 1.00 88.88 319 ILE A N 1
ATOM 2434 C CA . ILE A 1 319 ? 19.471 -1.023 -0.659 1.00 88.88 319 ILE A CA 1
ATOM 2435 C C . ILE A 1 319 ? 19.822 -2.245 -1.495 1.00 88.88 319 ILE A C 1
ATOM 2437 O O . ILE A 1 319 ? 20.425 -2.137 -2.560 1.00 88.88 319 ILE A O 1
ATOM 2441 N N . VAL A 1 320 ? 19.389 -3.413 -1.028 1.00 91.62 320 VAL A N 1
ATOM 2442 C CA . VAL A 1 320 ? 19.435 -4.657 -1.798 1.00 91.62 320 VAL A CA 1
ATOM 2443 C C . VAL A 1 320 ? 18.004 -5.062 -2.113 1.00 91.62 320 VAL A C 1
ATOM 2445 O O . VAL A 1 320 ? 17.193 -5.241 -1.202 1.00 91.62 320 VAL A O 1
ATOM 2448 N N . PHE A 1 321 ? 17.696 -5.195 -3.397 1.00 89.88 321 PHE A N 1
ATOM 2449 C CA . PHE A 1 321 ? 16.400 -5.663 -3.872 1.00 89.88 321 PHE A CA 1
ATOM 2450 C C . PHE A 1 321 ? 16.408 -7.179 -4.013 1.00 89.88 321 PHE A C 1
ATOM 2452 O O . PHE A 1 321 ? 17.381 -7.752 -4.507 1.00 89.88 321 PHE A O 1
ATOM 2459 N N . TYR A 1 322 ? 15.329 -7.817 -3.570 1.00 81.00 322 TYR A N 1
ATOM 2460 C CA . TYR A 1 322 ? 15.184 -9.267 -3.611 1.00 81.00 322 TYR A CA 1
ATOM 2461 C C . TYR A 1 322 ? 14.015 -9.660 -4.504 1.00 81.00 322 TYR A C 1
ATOM 2463 O O . TYR A 1 322 ? 12.978 -8.996 -4.503 1.00 81.00 322 TYR A O 1
ATOM 2471 N N . ASN A 1 323 ? 14.172 -10.760 -5.233 1.00 76.31 323 ASN A N 1
ATOM 2472 C CA . ASN A 1 323 ? 13.087 -11.377 -5.983 1.00 76.31 323 ASN A CA 1
ATOM 2473 C C . ASN A 1 323 ? 12.184 -12.215 -5.055 1.00 76.31 323 ASN A C 1
ATOM 2475 O O . ASN A 1 323 ? 12.429 -12.357 -3.854 1.00 76.31 323 ASN A O 1
ATOM 2479 N N . ASN A 1 324 ? 11.149 -12.830 -5.622 1.00 69.50 324 ASN A N 1
ATOM 2480 C CA . ASN A 1 324 ? 10.216 -13.702 -4.899 1.00 69.50 324 ASN A CA 1
ATOM 2481 C C . ASN A 1 324 ? 10.842 -14.983 -4.306 1.00 69.50 324 ASN A C 1
ATOM 2483 O O . ASN A 1 324 ? 10.205 -15.651 -3.495 1.00 69.50 324 ASN A O 1
ATOM 2487 N N . LEU A 1 325 ? 12.083 -15.327 -4.666 1.00 65.44 325 LEU A N 1
ATOM 2488 C CA . LEU A 1 325 ? 12.840 -16.438 -4.079 1.00 65.44 325 LEU A CA 1
ATOM 2489 C C . LEU A 1 325 ? 13.724 -15.993 -2.900 1.00 65.44 325 LEU A C 1
ATOM 2491 O O . LEU A 1 325 ? 14.381 -16.831 -2.281 1.00 65.44 325 LEU A O 1
ATOM 2495 N N . GLY A 1 326 ? 13.747 -14.694 -2.579 1.00 67.69 326 GLY A N 1
ATOM 2496 C CA . GLY A 1 326 ? 14.631 -14.116 -1.565 1.00 67.69 326 GLY A CA 1
ATOM 2497 C C . GLY A 1 326 ? 16.091 -14.005 -2.016 1.00 67.69 326 GLY A C 1
ATOM 2498 O O . GLY A 1 326 ? 16.982 -13.838 -1.183 1.00 67.69 326 GLY A O 1
ATOM 2499 N N . GLU A 1 327 ? 16.353 -14.117 -3.318 1.00 78.06 327 GLU A N 1
ATOM 2500 C CA . GLU A 1 327 ? 17.671 -13.913 -3.925 1.00 78.06 327 GLU A CA 1
ATOM 2501 C C . GLU A 1 327 ? 17.806 -12.463 -4.404 1.00 78.06 327 GLU A C 1
ATOM 2503 O O . GLU A 1 327 ? 16.798 -11.805 -4.652 1.00 78.06 327 GLU A O 1
ATOM 2508 N N . ILE A 1 328 ? 19.040 -11.958 -4.535 1.00 86.19 328 ILE A N 1
ATOM 2509 C CA . ILE A 1 328 ? 19.279 -10.608 -5.072 1.00 86.19 328 ILE A CA 1
ATOM 2510 C C . ILE A 1 328 ? 18.687 -10.528 -6.478 1.00 86.19 328 ILE A C 1
ATOM 2512 O O . ILE A 1 328 ? 18.991 -11.368 -7.328 1.00 86.19 328 ILE A O 1
ATOM 2516 N N . ASP A 1 329 ? 17.856 -9.518 -6.705 1.00 85.75 329 ASP A N 1
ATOM 2517 C CA . ASP A 1 329 ? 17.170 -9.335 -7.972 1.00 85.75 329 ASP A CA 1
ATOM 2518 C C . ASP A 1 329 ? 18.070 -8.667 -9.016 1.00 85.75 329 ASP A C 1
ATOM 2520 O O . ASP A 1 329 ? 18.968 -7.883 -8.697 1.00 85.75 329 ASP A O 1
ATOM 2524 N N . SER A 1 330 ? 17.825 -8.980 -10.284 1.00 84.44 330 SER A N 1
ATOM 2525 C CA . SER A 1 330 ? 18.559 -8.407 -11.406 1.00 84.44 330 SER A CA 1
ATOM 2526 C C . SER A 1 330 ? 17.630 -8.214 -12.591 1.00 84.44 330 SER A C 1
ATOM 2528 O O . SER A 1 330 ? 16.901 -9.128 -12.974 1.00 84.44 330 SER A O 1
ATOM 2530 N N . VAL A 1 331 ? 17.697 -7.039 -13.198 1.00 79.56 331 VAL A N 1
ATOM 2531 C CA . VAL A 1 331 ? 16.736 -6.568 -14.193 1.00 79.56 331 VAL A CA 1
ATOM 2532 C C . VAL A 1 331 ? 17.450 -6.075 -15.439 1.00 79.56 331 VAL A C 1
ATOM 2534 O O . VAL A 1 331 ? 18.624 -5.700 -15.414 1.00 79.56 331 VAL A O 1
ATOM 2537 N N . TYR A 1 332 ? 16.756 -6.138 -16.569 1.00 70.19 332 TYR A N 1
ATOM 2538 C CA . TYR A 1 332 ? 17.309 -5.708 -17.844 1.00 70.19 332 TYR A CA 1
ATOM 2539 C C . TYR A 1 332 ? 17.260 -4.181 -17.952 1.00 70.19 332 TYR A C 1
ATOM 2541 O O . TYR A 1 332 ? 16.181 -3.596 -17.956 1.00 70.19 332 TYR A O 1
ATOM 2549 N N . ASN A 1 333 ? 18.424 -3.543 -18.072 1.00 70.75 333 ASN A N 1
ATOM 2550 C CA . ASN A 1 333 ? 18.526 -2.105 -18.301 1.00 70.75 333 ASN A CA 1
ATOM 2551 C C . ASN A 1 333 ? 18.374 -1.810 -19.799 1.00 70.75 333 ASN A C 1
ATOM 2553 O O . ASN A 1 333 ? 19.167 -2.289 -20.620 1.00 70.75 333 ASN A O 1
ATOM 2557 N N . SER A 1 334 ? 17.357 -1.026 -20.164 1.00 59.38 334 SER A N 1
ATOM 2558 C CA . SER A 1 334 ? 17.026 -0.775 -21.569 1.00 59.38 334 SER A CA 1
ATOM 2559 C C . SER A 1 334 ? 18.024 0.176 -22.246 1.00 59.38 334 SER A C 1
ATOM 2561 O O . SER A 1 334 ? 18.207 0.114 -23.467 1.00 59.38 334 SER A O 1
ATOM 2563 N N . ILE A 1 335 ? 18.729 0.989 -21.449 1.00 61.97 335 ILE A N 1
ATOM 2564 C CA . ILE A 1 335 ? 19.724 1.979 -21.875 1.00 61.97 335 ILE A CA 1
ATOM 2565 C C . ILE A 1 335 ? 21.090 1.323 -22.118 1.00 61.97 335 ILE A C 1
ATOM 2567 O O . ILE A 1 335 ? 21.703 1.539 -23.167 1.00 61.97 335 ILE A O 1
ATOM 2571 N N . THR A 1 336 ? 21.583 0.513 -21.175 1.00 65.25 336 THR A N 1
ATOM 2572 C CA . THR A 1 336 ? 22.903 -0.139 -21.283 1.00 65.25 336 THR A CA 1
ATOM 2573 C C . THR A 1 336 ? 22.852 -1.468 -22.035 1.00 65.25 336 THR A C 1
ATOM 2575 O O . THR A 1 336 ? 23.884 -1.936 -22.522 1.00 65.25 336 THR A O 1
ATOM 2578 N N . GLY A 1 337 ? 21.669 -2.083 -22.157 1.00 61.47 337 GLY A N 1
ATOM 2579 C CA . GLY A 1 337 ? 21.482 -3.388 -22.794 1.00 61.47 337 GLY A CA 1
ATOM 2580 C C . GLY A 1 337 ? 22.062 -4.555 -21.991 1.00 61.47 337 GLY A C 1
ATOM 2581 O O . GLY A 1 337 ? 22.355 -5.610 -22.557 1.00 61.47 337 GLY A O 1
ATOM 2582 N N . THR A 1 338 ? 22.271 -4.369 -20.687 1.00 69.38 338 THR A N 1
ATOM 2583 C CA . THR A 1 338 ? 22.842 -5.372 -19.781 1.00 69.38 338 THR A CA 1
ATOM 2584 C C . THR A 1 338 ? 21.889 -5.677 -18.634 1.00 69.38 338 THR A C 1
ATOM 2586 O O . THR A 1 338 ? 21.090 -4.835 -18.233 1.00 69.38 338 THR A O 1
ATOM 2589 N N . VAL A 1 339 ? 22.000 -6.880 -18.069 1.00 73.81 339 VAL A N 1
ATOM 2590 C CA . VAL A 1 339 ? 21.362 -7.197 -16.787 1.00 73.81 339 VAL A CA 1
ATOM 2591 C C . VAL A 1 339 ? 22.142 -6.490 -15.681 1.00 73.81 339 VAL A C 1
ATOM 2593 O O . VAL A 1 339 ? 23.364 -6.636 -15.611 1.00 73.81 339 VAL A O 1
ATOM 2596 N N . THR A 1 340 ? 21.450 -5.710 -14.860 1.00 87.69 340 THR A N 1
ATOM 2597 C CA . THR A 1 340 ? 22.029 -4.892 -13.787 1.00 87.69 340 THR A CA 1
ATOM 2598 C C . THR A 1 340 ? 21.157 -4.957 -12.534 1.00 87.69 340 THR A C 1
ATOM 2600 O O . THR A 1 340 ? 20.088 -5.572 -12.553 1.00 87.69 340 THR A O 1
ATOM 2603 N N . LEU A 1 341 ? 21.618 -4.375 -11.427 1.00 91.81 341 LEU A N 1
ATOM 2604 C CA . LEU A 1 341 ? 20.812 -4.278 -10.212 1.00 91.81 341 LEU A CA 1
ATOM 2605 C C . LEU A 1 341 ? 19.723 -3.212 -10.380 1.00 91.81 341 LEU A C 1
ATOM 2607 O O . LEU A 1 341 ? 19.958 -2.225 -11.077 1.00 91.81 341 LEU A O 1
ATOM 2611 N N . PRO A 1 342 ? 18.564 -3.338 -9.712 1.00 92.00 342 PRO A N 1
ATOM 2612 C CA . PRO A 1 342 ? 17.527 -2.312 -9.802 1.00 92.00 342 PRO A CA 1
ATOM 2613 C C . PRO A 1 342 ? 18.025 -0.903 -9.436 1.00 92.00 342 PRO A C 1
ATOM 2615 O O . PRO A 1 342 ? 17.602 0.066 -10.056 1.00 92.00 342 PRO A O 1
ATOM 2618 N N . ASN A 1 343 ? 18.995 -0.783 -8.520 1.00 93.06 343 ASN A N 1
ATOM 2619 C CA . ASN A 1 343 ? 19.617 0.493 -8.137 1.00 93.06 343 ASN A CA 1
ATOM 2620 C C . ASN A 1 343 ? 20.320 1.219 -9.301 1.00 93.06 343 ASN A C 1
ATOM 2622 O O . ASN A 1 343 ? 20.519 2.426 -9.223 1.00 93.06 343 ASN A O 1
ATOM 2626 N N . ASP A 1 344 ? 20.721 0.505 -10.357 1.00 89.69 344 ASP A N 1
ATOM 2627 C CA . ASP A 1 344 ? 21.437 1.081 -11.505 1.00 89.69 344 ASP A CA 1
ATOM 2628 C C . ASP A 1 344 ? 20.492 1.475 -12.656 1.00 89.69 344 ASP A C 1
ATOM 2630 O O . ASP A 1 344 ? 20.943 1.883 -13.732 1.00 89.69 344 ASP A O 1
ATOM 2634 N N . LEU A 1 345 ? 19.180 1.292 -12.482 1.00 85.38 345 LEU A N 1
ATOM 2635 C CA . LEU A 1 345 ? 18.189 1.695 -13.472 1.00 85.38 345 LEU A CA 1
ATOM 2636 C C . LEU A 1 345 ? 17.920 3.203 -13.410 1.00 85.38 345 LEU A C 1
ATOM 2638 O O . LEU A 1 345 ? 18.075 3.841 -12.369 1.00 85.38 345 LEU A O 1
ATOM 2642 N N . GLY A 1 346 ? 17.499 3.766 -14.546 1.00 85.62 346 GLY A N 1
ATOM 2643 C CA . GLY A 1 346 ? 16.828 5.067 -14.566 1.00 85.62 346 GLY A CA 1
ATOM 2644 C C . GLY A 1 346 ? 15.393 4.956 -14.030 1.00 85.62 346 GLY A C 1
ATOM 2645 O O . GLY A 1 346 ? 14.870 3.844 -13.935 1.00 85.62 346 GLY A O 1
ATOM 2646 N N . PRO A 1 347 ? 14.728 6.079 -13.718 1.00 83.19 347 PRO A N 1
ATOM 2647 C CA . PRO A 1 347 ? 13.434 6.078 -13.033 1.00 83.19 347 PRO A CA 1
ATOM 2648 C C . PRO A 1 347 ? 12.321 5.384 -13.841 1.00 83.19 347 PRO A C 1
ATOM 2650 O O . PRO A 1 347 ? 11.599 4.556 -13.286 1.00 83.19 347 PRO A O 1
ATOM 2653 N N . ASP A 1 348 ? 12.243 5.620 -15.157 1.00 82.06 348 ASP A N 1
ATOM 2654 C CA . ASP A 1 348 ? 11.286 4.942 -16.049 1.00 82.06 348 ASP A CA 1
ATOM 2655 C C . ASP A 1 348 ? 11.516 3.425 -16.117 1.00 82.06 348 ASP A C 1
ATOM 2657 O O . ASP A 1 348 ? 10.579 2.634 -16.002 1.00 82.06 348 ASP A O 1
ATOM 2661 N N . ASP A 1 349 ? 12.776 3.007 -16.281 1.00 79.06 349 ASP A N 1
ATOM 2662 C CA . ASP A 1 349 ? 13.153 1.592 -16.343 1.00 79.06 349 ASP A CA 1
ATOM 2663 C C . ASP A 1 349 ? 12.893 0.901 -14.998 1.00 79.06 349 ASP A C 1
ATOM 2665 O O . ASP A 1 349 ? 12.421 -0.237 -14.977 1.00 79.06 349 ASP A O 1
ATOM 2669 N N . PHE A 1 350 ? 13.180 1.570 -13.878 1.00 87.50 350 PHE A N 1
ATOM 2670 C CA . PHE A 1 350 ? 12.924 1.048 -12.538 1.00 87.50 350 PHE A CA 1
ATOM 2671 C C . PHE A 1 350 ? 11.430 0.838 -12.309 1.00 87.50 350 PHE A C 1
ATOM 2673 O O . PHE A 1 350 ? 11.021 -0.249 -11.909 1.00 87.50 350 PHE A O 1
ATOM 2680 N N . ALA A 1 351 ? 10.610 1.846 -12.614 1.00 81.94 351 ALA A N 1
ATOM 2681 C CA . ALA A 1 351 ? 9.166 1.762 -12.453 1.00 81.94 351 ALA A CA 1
ATOM 2682 C C . ALA A 1 351 ? 8.532 0.732 -13.406 1.00 81.94 351 ALA A C 1
ATOM 2684 O O . ALA A 1 351 ? 7.625 0.002 -13.017 1.00 81.94 351 ALA A O 1
ATOM 2685 N N . GLY A 1 352 ? 9.033 0.628 -14.642 1.00 75.56 352 GLY A N 1
ATOM 2686 C CA . GLY A 1 352 ? 8.556 -0.342 -15.630 1.00 75.56 352 GLY A CA 1
ATOM 2687 C C . GLY A 1 352 ? 8.936 -1.796 -15.328 1.00 75.56 352 GLY A C 1
ATOM 2688 O O . GLY A 1 352 ? 8.235 -2.706 -15.767 1.00 75.56 352 GLY A O 1
ATOM 2689 N N . ASN A 1 353 ? 10.020 -2.024 -14.578 1.00 78.06 353 ASN A N 1
ATOM 2690 C CA . ASN A 1 353 ? 10.461 -3.352 -14.133 1.00 78.06 353 ASN A CA 1
ATOM 2691 C C . ASN A 1 353 ? 10.158 -3.615 -12.648 1.00 78.06 353 ASN A C 1
ATOM 2693 O O . ASN A 1 353 ? 10.683 -4.581 -12.094 1.00 78.06 353 ASN A O 1
ATOM 2697 N N . PHE A 1 354 ? 9.356 -2.764 -12.001 1.00 82.31 354 PHE A N 1
ATOM 2698 C CA . PHE A 1 354 ? 9.120 -2.832 -10.563 1.00 82.31 354 PHE A CA 1
ATOM 2699 C C . PHE A 1 354 ? 8.524 -4.182 -10.144 1.00 82.31 354 PHE A C 1
ATOM 2701 O O . PHE A 1 354 ? 7.589 -4.685 -10.769 1.00 82.31 354 PHE A O 1
ATOM 2708 N N . SER A 1 355 ? 9.062 -4.753 -9.066 1.00 82.75 355 SER A N 1
ATOM 2709 C CA . SER A 1 355 ? 8.537 -5.955 -8.415 1.00 82.75 355 SER A CA 1
ATOM 2710 C C . SER A 1 355 ? 7.994 -5.597 -7.038 1.00 82.75 355 SER A C 1
ATOM 2712 O O . SER A 1 355 ? 8.670 -4.916 -6.269 1.00 82.75 355 SER A O 1
ATOM 2714 N N . ASP A 1 356 ? 6.827 -6.125 -6.669 1.00 75.88 356 ASP A N 1
ATOM 2715 C CA . ASP A 1 356 ? 6.207 -5.869 -5.361 1.00 75.88 356 ASP A CA 1
ATOM 2716 C C . ASP A 1 356 ? 7.127 -6.242 -4.188 1.00 75.88 356 ASP A C 1
ATOM 2718 O O . ASP A 1 356 ? 7.097 -5.604 -3.135 1.00 75.88 356 ASP A O 1
ATOM 2722 N N . THR A 1 357 ? 8.017 -7.222 -4.374 1.00 79.12 357 THR A N 1
ATOM 2723 C CA . THR A 1 357 ? 9.022 -7.619 -3.374 1.00 79.12 357 THR A CA 1
ATOM 2724 C C . THR A 1 357 ? 10.025 -6.511 -3.039 1.00 79.12 357 THR A C 1
ATOM 2726 O O . THR A 1 357 ? 10.652 -6.548 -1.980 1.00 79.12 357 THR A O 1
ATOM 2729 N N . TRP A 1 358 ? 10.174 -5.504 -3.902 1.00 87.69 358 TRP A N 1
ATOM 2730 C CA . TRP A 1 358 ? 11.072 -4.369 -3.694 1.00 87.69 358 TRP A CA 1
ATOM 2731 C C . TRP A 1 358 ? 10.536 -3.367 -2.670 1.00 87.69 358 TRP A C 1
ATOM 2733 O O . TRP A 1 358 ? 11.325 -2.645 -2.057 1.00 87.69 358 TRP A O 1
ATOM 2743 N N . THR A 1 359 ? 9.219 -3.349 -2.433 1.00 85.00 359 THR A N 1
ATOM 2744 C CA . THR A 1 359 ? 8.584 -2.462 -1.443 1.00 85.00 359 THR A CA 1
ATOM 2745 C C . THR A 1 359 ? 9.147 -2.679 -0.037 1.00 85.00 359 THR A C 1
ATOM 2747 O O . THR A 1 359 ? 9.391 -1.714 0.678 1.00 85.00 359 THR A O 1
ATOM 2750 N N . GLU A 1 360 ? 9.465 -3.917 0.352 1.00 84.81 360 GLU A N 1
ATOM 2751 C CA . GLU A 1 360 ? 10.068 -4.213 1.662 1.00 84.81 360 GLU A CA 1
ATOM 2752 C C . GLU A 1 360 ? 11.474 -3.608 1.808 1.00 84.81 360 GLU A C 1
ATOM 2754 O O . GLU A 1 360 ? 11.836 -3.122 2.883 1.00 84.81 360 GLU A O 1
ATOM 2759 N N . SER A 1 361 ? 12.255 -3.580 0.722 1.00 88.00 361 SER A N 1
ATOM 2760 C CA . SER A 1 361 ? 13.573 -2.934 0.689 1.00 88.00 361 SER A CA 1
ATOM 2761 C C . SER A 1 361 ? 13.469 -1.405 0.717 1.00 88.00 361 SER A C 1
ATOM 2763 O O . SER A 1 361 ? 14.348 -0.742 1.269 1.00 88.00 361 SER A O 1
ATOM 2765 N N . LEU A 1 362 ? 12.387 -0.848 0.163 1.00 90.12 362 LEU A N 1
ATOM 2766 C CA . LEU A 1 362 ? 12.117 0.592 0.107 1.00 90.12 362 LEU A CA 1
ATOM 2767 C C . LEU A 1 362 ? 11.377 1.127 1.337 1.00 90.12 362 LEU A C 1
ATOM 2769 O O . LEU A 1 362 ? 11.432 2.326 1.592 1.00 90.12 362 LEU A O 1
ATOM 2773 N N . LEU A 1 363 ? 10.730 0.276 2.138 1.00 87.56 363 LEU A N 1
ATOM 2774 C CA . LEU A 1 363 ? 9.962 0.687 3.317 1.00 87.56 363 LEU A CA 1
ATOM 2775 C C . LEU A 1 363 ? 10.734 1.604 4.284 1.00 87.56 363 LEU A C 1
ATOM 2777 O O . LEU A 1 363 ? 10.124 2.542 4.805 1.00 87.56 363 LEU A O 1
ATOM 2781 N N . PRO A 1 364 ? 12.053 1.427 4.517 1.00 87.69 364 PRO A N 1
ATOM 2782 C CA . PRO A 1 364 ? 12.831 2.358 5.330 1.00 87.69 364 PRO A CA 1
ATOM 2783 C C . PRO A 1 364 ? 12.852 3.804 4.823 1.00 87.69 364 PRO A C 1
ATOM 2785 O O . PRO A 1 364 ? 13.114 4.716 5.609 1.00 87.69 364 PRO A O 1
ATOM 2788 N N . TYR A 1 365 ? 12.568 3.995 3.536 1.00 86.50 365 TYR A N 1
ATOM 2789 C CA . TYR A 1 365 ? 12.515 5.277 2.846 1.00 86.50 365 TYR A CA 1
ATOM 2790 C C . TYR A 1 365 ? 11.093 5.848 2.775 1.00 86.50 365 TYR A C 1
ATOM 2792 O O . TYR A 1 365 ? 10.884 6.912 2.212 1.00 86.50 365 TYR A O 1
ATOM 2800 N N . HIS A 1 366 ? 10.099 5.197 3.383 1.00 89.31 366 HIS A N 1
ATOM 2801 C CA . HIS A 1 366 ? 8.768 5.778 3.512 1.00 89.31 366 HIS A CA 1
ATOM 2802 C C . HIS A 1 366 ? 8.798 6.977 4.491 1.00 89.31 366 HIS A C 1
ATOM 2804 O O . HIS A 1 366 ? 9.349 6.843 5.592 1.00 89.31 366 HIS A O 1
ATOM 2810 N N . PRO A 1 367 ? 8.158 8.127 4.193 1.00 88.50 367 PRO A N 1
ATOM 2811 C CA . PRO A 1 367 ? 8.194 9.311 5.066 1.00 88.50 367 PRO A CA 1
ATOM 2812 C C . PRO A 1 367 ? 7.758 9.040 6.520 1.00 88.50 367 PRO A C 1
ATOM 2814 O O . PRO A 1 367 ? 8.322 9.566 7.482 1.00 88.50 367 PRO A O 1
ATOM 2817 N N . GLU A 1 368 ? 6.777 8.159 6.708 1.00 89.38 368 GLU A N 1
ATOM 2818 C CA . GLU A 1 368 ? 6.259 7.750 8.024 1.00 89.38 368 GLU A CA 1
ATOM 2819 C C . GLU A 1 368 ? 6.980 6.538 8.663 1.00 89.38 368 GLU A C 1
ATOM 2821 O O . GLU A 1 368 ? 6.529 6.028 9.690 1.00 89.38 368 GLU A O 1
ATOM 2826 N N . TYR A 1 369 ? 8.110 6.066 8.115 1.00 90.00 369 TYR A N 1
ATOM 2827 C CA . TYR A 1 369 ? 8.793 4.853 8.601 1.00 90.00 369 TYR A CA 1
ATOM 2828 C C . TYR A 1 369 ? 9.229 4.924 10.072 1.00 90.00 369 TYR A C 1
ATOM 2830 O O . TYR A 1 369 ? 9.121 3.939 10.809 1.00 90.00 369 TYR A O 1
ATOM 2838 N N . CYS A 1 370 ? 9.688 6.089 10.546 1.00 89.12 370 CYS A N 1
ATOM 2839 C CA . CYS A 1 370 ? 10.001 6.262 11.965 1.00 89.12 370 CYS A CA 1
ATOM 2840 C C . CYS A 1 370 ? 8.769 5.971 12.839 1.00 89.12 370 CYS A C 1
ATOM 2842 O O . CYS A 1 370 ? 8.871 5.229 13.823 1.00 89.12 370 CYS A O 1
ATOM 2844 N N . LYS A 1 371 ? 7.601 6.509 12.458 1.00 90.50 371 LYS A N 1
ATOM 2845 C CA . LYS A 1 371 ? 6.348 6.331 13.200 1.00 90.50 371 LYS A CA 1
ATOM 2846 C C . LYS A 1 371 ? 5.910 4.870 13.203 1.00 90.50 371 LYS A C 1
ATOM 2848 O O . LYS A 1 371 ? 5.575 4.364 14.272 1.00 90.50 371 LYS A O 1
ATOM 2853 N N . LEU A 1 372 ? 6.007 4.172 12.065 1.00 89.94 372 LEU A N 1
ATOM 2854 C CA . LEU A 1 372 ? 5.730 2.732 11.981 1.00 89.94 372 LEU A CA 1
ATOM 2855 C C . LEU A 1 372 ? 6.573 1.942 12.988 1.00 89.94 372 LEU A C 1
ATOM 2857 O O . LEU A 1 372 ? 6.021 1.202 13.797 1.00 89.94 372 LEU A O 1
ATOM 2861 N N . LYS A 1 373 ? 7.892 2.167 13.026 1.00 86.69 373 LYS A N 1
ATOM 2862 C CA . LYS A 1 373 ? 8.774 1.513 14.009 1.00 86.69 373 LYS A CA 1
ATOM 2863 C C . LYS A 1 373 ? 8.419 1.850 15.455 1.00 86.69 373 LYS A C 1
ATOM 2865 O O . LYS A 1 373 ? 8.705 1.065 16.359 1.00 86.69 373 LYS A O 1
ATOM 2870 N N . SER A 1 374 ? 7.856 3.033 15.707 1.00 86.69 374 SER A N 1
ATOM 2871 C CA . SER A 1 374 ? 7.355 3.385 17.035 1.00 86.69 374 SER A CA 1
ATOM 2872 C C . SER A 1 374 ? 6.123 2.550 17.393 1.00 86.69 374 SER A C 1
ATOM 2874 O O . SER A 1 374 ? 6.091 1.952 18.466 1.00 86.69 374 SER A O 1
ATOM 2876 N N . LEU A 1 375 ? 5.165 2.419 16.469 1.00 87.75 375 LEU A N 1
ATOM 2877 C CA . LEU A 1 375 ? 3.961 1.603 16.651 1.00 87.75 375 LEU A CA 1
ATOM 2878 C C . LEU A 1 375 ? 4.266 0.100 16.759 1.00 87.75 375 LEU A C 1
ATOM 2880 O O . LEU A 1 375 ? 3.635 -0.599 17.549 1.00 87.75 375 LEU A O 1
ATOM 2884 N N . GLU A 1 376 ? 5.271 -0.405 16.036 1.00 84.62 376 GLU A N 1
ATOM 2885 C CA . GLU A 1 376 ? 5.684 -1.817 16.075 1.00 84.62 376 GLU A CA 1
ATOM 2886 C C . GLU A 1 376 ? 6.145 -2.280 17.466 1.00 84.62 376 GLU A C 1
ATOM 2888 O O . GLU A 1 376 ? 5.979 -3.454 17.812 1.00 84.62 376 GLU A O 1
ATOM 2893 N N . LYS A 1 377 ? 6.627 -1.363 18.319 1.00 84.06 377 LYS A N 1
ATOM 2894 C CA . LYS A 1 377 ? 6.940 -1.655 19.733 1.00 84.06 377 LYS A CA 1
ATOM 2895 C C . LYS A 1 377 ? 5.704 -2.083 20.527 1.00 84.06 377 LYS A C 1
ATOM 2897 O O . LYS A 1 377 ? 5.837 -2.767 21.538 1.00 84.06 377 LYS A O 1
ATOM 2902 N N . HIS A 1 378 ? 4.516 -1.725 20.043 1.00 84.69 378 HIS A N 1
ATOM 2903 C CA . HIS A 1 378 ? 3.222 -1.971 20.672 1.00 84.69 378 HIS A CA 1
ATOM 2904 C C . HIS A 1 378 ? 2.417 -3.061 19.960 1.00 84.69 378 HIS A C 1
ATOM 2906 O O . HIS A 1 378 ? 1.211 -3.158 20.157 1.00 84.69 378 HIS A O 1
ATOM 2912 N N . LYS A 1 379 ? 3.044 -3.934 19.160 1.00 83.44 379 LYS A N 1
ATOM 2913 C CA . LYS A 1 379 ? 2.336 -4.983 18.399 1.00 83.44 379 LYS A CA 1
ATOM 2914 C C . LYS A 1 379 ? 1.380 -5.838 19.245 1.00 83.44 379 LYS A C 1
ATOM 2916 O O . LYS A 1 379 ? 0.276 -6.141 18.804 1.00 83.44 379 LYS A O 1
ATOM 2921 N N . GLY A 1 380 ? 1.766 -6.199 20.473 1.00 82.38 380 GLY A N 1
ATOM 2922 C CA . GLY A 1 380 ? 0.895 -6.961 21.383 1.00 82.38 380 GLY A CA 1
ATOM 2923 C C . GLY A 1 380 ? -0.399 -6.221 21.746 1.00 82.38 380 GLY A C 1
ATOM 2924 O O . GLY A 1 380 ? -1.448 -6.841 21.884 1.00 82.38 380 GLY A O 1
ATOM 2925 N N . SER A 1 381 ? -0.330 -4.893 21.824 1.00 87.19 381 SER A N 1
ATOM 2926 C CA . SER A 1 381 ? -1.459 -3.996 22.069 1.00 87.19 381 SER A CA 1
ATOM 2927 C C . SER A 1 381 ? -2.478 -4.032 20.924 1.00 87.19 381 SER A C 1
ATOM 2929 O O . SER A 1 381 ? -3.671 -4.172 21.173 1.00 87.19 381 SER A O 1
ATOM 2931 N N . TYR A 1 382 ? -2.000 -4.007 19.676 1.00 87.69 382 TYR A N 1
ATOM 2932 C CA . TYR A 1 382 ? -2.832 -4.103 18.472 1.00 87.69 382 TYR A CA 1
ATOM 2933 C C . TYR A 1 382 ? -3.484 -5.482 18.297 1.00 87.69 382 TYR A C 1
ATOM 2935 O O . TYR A 1 382 ? -4.620 -5.583 17.837 1.00 87.69 382 TYR A O 1
ATOM 2943 N N . VAL A 1 383 ? -2.790 -6.558 18.689 1.00 86.50 383 VAL A N 1
ATOM 2944 C CA . VAL A 1 383 ? -3.380 -7.909 18.735 1.00 86.50 383 VAL A CA 1
ATOM 2945 C C . VAL A 1 383 ? -4.502 -7.970 19.772 1.00 86.50 383 VAL A C 1
ATOM 2947 O O . VAL A 1 383 ? -5.552 -8.553 19.512 1.00 86.50 383 VAL A O 1
ATOM 2950 N N . TRP A 1 384 ? -4.298 -7.341 20.931 1.00 89.94 384 TRP A N 1
ATOM 2951 C CA . TRP A 1 384 ? -5.326 -7.239 21.963 1.00 89.94 384 TRP A CA 1
ATOM 2952 C C . TRP A 1 384 ? -6.537 -6.429 21.477 1.00 89.94 384 TRP A C 1
ATOM 2954 O O . TRP A 1 384 ? -7.665 -6.876 21.672 1.00 89.94 384 TRP A O 1
ATOM 2964 N N . ASP A 1 385 ? -6.323 -5.301 20.786 1.00 91.25 385 ASP A N 1
ATOM 2965 C CA . ASP A 1 385 ? -7.414 -4.480 20.233 1.00 91.25 385 ASP A CA 1
ATOM 2966 C C . ASP A 1 385 ? -8.249 -5.279 19.234 1.00 91.25 385 ASP A C 1
ATOM 2968 O O . ASP A 1 385 ? -9.476 -5.215 19.250 1.00 91.25 385 ASP A O 1
ATOM 2972 N N . LYS A 1 386 ? -7.588 -6.106 18.418 1.00 89.25 386 LYS A N 1
ATOM 2973 C CA . LYS A 1 386 ? -8.261 -6.979 17.460 1.00 89.25 386 LYS A CA 1
ATOM 2974 C C . LYS A 1 386 ? -9.121 -8.057 18.135 1.00 89.25 386 LYS A C 1
ATOM 2976 O O . LYS A 1 386 ? -10.244 -8.287 17.693 1.00 89.25 386 LYS A O 1
ATOM 2981 N N . ASP A 1 387 ? -8.644 -8.698 19.205 1.00 89.94 387 ASP A N 1
ATOM 2982 C CA . ASP A 1 387 ? -9.443 -9.677 19.972 1.00 89.94 387 ASP A CA 1
ATOM 2983 C C . ASP A 1 387 ? -10.606 -8.996 20.725 1.00 89.94 387 ASP A C 1
ATOM 2985 O O . ASP A 1 387 ? -11.723 -9.524 20.777 1.00 89.94 387 ASP A O 1
ATOM 2989 N N . MET A 1 388 ? -10.389 -7.776 21.233 1.00 91.38 388 MET A N 1
ATOM 2990 C CA . MET A 1 388 ? -11.445 -6.961 21.839 1.00 91.38 388 MET A CA 1
ATOM 2991 C C . MET A 1 388 ? -12.527 -6.577 20.817 1.00 91.38 388 MET A C 1
ATOM 2993 O O . MET A 1 388 ? -13.715 -6.722 21.112 1.00 91.38 388 MET A O 1
ATOM 2997 N N . ASP A 1 389 ? -12.140 -6.131 19.618 1.00 90.19 389 ASP A N 1
ATOM 2998 C CA . ASP A 1 389 ? -13.065 -5.760 18.539 1.00 90.19 389 ASP A CA 1
ATOM 2999 C C . ASP A 1 389 ? -13.864 -6.966 18.022 1.00 90.19 389 ASP A C 1
ATOM 3001 O O . ASP A 1 389 ? -15.085 -6.895 17.876 1.00 90.19 389 ASP A O 1
ATOM 3005 N N . ASN A 1 390 ? -13.197 -8.114 17.856 1.00 87.81 390 ASN A N 1
ATOM 3006 C CA . ASN A 1 390 ? -13.820 -9.375 17.442 1.00 87.81 390 ASN A CA 1
ATOM 3007 C C . ASN A 1 390 ? -14.765 -9.976 18.509 1.00 87.81 390 ASN A C 1
ATOM 3009 O O . ASN A 1 390 ? -15.490 -10.931 18.227 1.00 87.81 390 ASN A O 1
ATOM 3013 N N . THR A 1 391 ? -14.771 -9.458 19.740 1.00 89.25 391 THR A N 1
ATOM 3014 C CA . THR A 1 391 ? -15.650 -9.939 20.813 1.00 89.25 391 THR A CA 1
ATOM 3015 C C . THR A 1 391 ? -16.999 -9.235 20.733 1.00 89.25 391 THR A C 1
ATOM 3017 O O . THR A 1 391 ? -17.117 -8.072 21.110 1.00 89.25 391 THR A O 1
ATOM 3020 N N . ASP A 1 392 ? -18.042 -9.919 20.260 1.00 87.50 392 ASP A N 1
ATOM 3021 C CA . ASP A 1 392 ? -19.328 -9.288 19.912 1.00 87.50 392 ASP A CA 1
ATOM 3022 C C . ASP A 1 392 ? -20.346 -9.154 21.039 1.00 87.50 392 ASP A C 1
ATOM 3024 O O . ASP A 1 392 ? -21.250 -8.317 20.956 1.00 87.50 392 ASP A O 1
ATOM 3028 N N . THR A 1 393 ? -20.208 -9.952 22.096 1.00 90.44 393 THR A N 1
ATOM 3029 C CA . THR A 1 393 ? -21.185 -9.987 23.188 1.00 90.44 393 THR A CA 1
ATOM 3030 C C . THR A 1 393 ? -20.590 -9.492 24.495 1.00 90.44 393 THR A C 1
ATOM 3032 O O . THR A 1 393 ? -19.429 -9.750 24.814 1.00 90.44 393 THR A O 1
ATOM 3035 N N . TYR A 1 394 ? -21.422 -8.840 25.304 1.00 93.38 394 TYR A N 1
ATOM 3036 C CA . TYR A 1 394 ? -21.066 -8.408 26.650 1.00 93.38 394 TYR A CA 1
ATOM 3037 C C . TYR A 1 394 ? -20.660 -9.589 27.537 1.00 93.38 394 TYR A C 1
ATOM 3039 O O . TYR A 1 394 ? -19.720 -9.487 28.319 1.00 93.38 394 TYR A O 1
ATOM 3047 N N . ALA A 1 395 ? -21.362 -10.720 27.421 1.00 94.25 395 ALA A N 1
ATOM 3048 C CA . ALA A 1 395 ? -21.089 -11.897 28.241 1.00 94.25 395 ALA A CA 1
ATOM 3049 C C . ALA A 1 395 ? -19.686 -12.467 27.973 1.00 94.25 395 ALA A C 1
ATOM 3051 O O . ALA A 1 395 ? -18.972 -12.813 28.914 1.00 94.25 395 ALA A O 1
ATOM 3052 N N . GLU A 1 396 ? -19.279 -12.527 26.702 1.00 95.06 396 GLU A N 1
ATOM 3053 C CA . GLU A 1 396 ? -17.926 -12.930 26.321 1.00 95.06 396 GLU A CA 1
ATOM 3054 C C . GLU A 1 396 ? -16.890 -11.895 26.774 1.00 95.06 396 GLU A C 1
ATOM 3056 O O . GLU A 1 396 ? -15.888 -12.266 27.381 1.00 95.06 396 GLU A O 1
ATOM 3061 N N . ALA A 1 397 ? -17.164 -10.602 26.579 1.00 94.25 397 ALA A N 1
ATOM 3062 C CA . ALA A 1 397 ? -16.287 -9.521 27.023 1.00 94.25 397 ALA A CA 1
ATOM 3063 C C . ALA A 1 397 ? -16.056 -9.527 28.543 1.00 94.25 397 ALA A C 1
ATOM 3065 O O . ALA A 1 397 ? -14.933 -9.327 29.006 1.00 94.25 397 ALA A O 1
ATOM 3066 N N . PHE A 1 398 ? -17.100 -9.801 29.330 1.00 92.38 398 PHE A N 1
ATOM 3067 C CA . PHE A 1 398 ? -17.002 -9.975 30.778 1.00 92.38 398 PHE A CA 1
ATOM 3068 C C . PHE A 1 398 ? -16.115 -11.173 31.135 1.00 92.38 398 PHE A C 1
ATOM 3070 O O . PHE A 1 398 ? -15.222 -11.044 31.970 1.00 92.38 398 PHE A O 1
ATOM 3077 N N . ALA A 1 399 ? -16.319 -12.320 30.477 1.00 92.38 399 ALA A N 1
ATOM 3078 C CA . ALA A 1 399 ? -15.525 -13.526 30.710 1.00 92.38 399 ALA A CA 1
ATOM 3079 C C . ALA A 1 399 ? -14.044 -13.351 30.326 1.00 92.38 399 ALA A C 1
ATOM 3081 O O . ALA A 1 399 ? -13.172 -13.858 31.029 1.00 92.38 399 ALA A O 1
ATOM 3082 N N . LYS A 1 400 ? -13.764 -12.601 29.251 1.00 89.62 400 LYS A N 1
ATOM 3083 C CA . LYS A 1 400 ? -12.409 -12.231 28.806 1.00 89.62 400 LYS A CA 1
ATOM 3084 C C . LYS A 1 400 ? -11.784 -11.089 29.625 1.00 89.62 400 LYS A C 1
ATOM 3086 O O . LYS A 1 400 ? -10.598 -10.813 29.480 1.00 89.62 400 LYS A O 1
ATOM 3091 N N . GLY A 1 401 ? -12.549 -10.427 30.498 1.00 89.19 401 GLY A N 1
ATOM 3092 C CA . GLY A 1 401 ? -12.058 -9.341 31.352 1.00 89.19 401 GLY A CA 1
ATOM 3093 C C . GLY A 1 401 ? -11.916 -7.980 30.658 1.00 89.19 401 GLY A C 1
ATOM 3094 O O . GLY A 1 401 ? -11.239 -7.097 31.183 1.00 89.19 401 GLY A O 1
ATOM 3095 N N . TYR A 1 402 ? -12.562 -7.766 29.510 1.00 90.81 402 TYR A N 1
ATOM 3096 C CA . TYR A 1 402 ? -12.451 -6.518 28.742 1.00 90.81 402 TYR A CA 1
ATOM 3097 C C . TYR A 1 402 ? -13.238 -5.335 29.299 1.00 90.81 402 TYR A C 1
ATOM 3099 O O . TYR A 1 402 ? -13.038 -4.208 28.859 1.00 90.81 402 TYR A O 1
ATOM 3107 N N . LEU A 1 403 ? -14.096 -5.551 30.297 1.00 87.44 403 LEU A N 1
ATOM 3108 C CA . LEU A 1 403 ? -14.743 -4.446 31.015 1.00 87.44 403 LEU A CA 1
ATOM 3109 C C . LEU A 1 403 ? -13.795 -3.733 31.992 1.00 87.44 403 LEU A C 1
ATOM 3111 O O . LEU A 1 403 ? -14.144 -2.692 32.543 1.00 87.44 403 LEU A O 1
ATOM 3115 N N . ASN A 1 404 ? -12.610 -4.301 32.226 1.00 83.38 404 ASN A N 1
ATOM 3116 C CA . ASN A 1 404 ? -11.542 -3.690 33.006 1.00 83.38 404 ASN A CA 1
ATOM 3117 C C . ASN A 1 404 ? -10.206 -3.830 32.254 1.00 83.38 404 ASN A C 1
ATOM 3119 O O . ASN A 1 404 ? -9.319 -4.578 32.682 1.00 83.38 404 ASN A O 1
ATOM 3123 N N . PRO A 1 405 ? -10.063 -3.142 31.109 1.00 82.38 405 PRO A N 1
ATOM 3124 C CA . PRO A 1 405 ? -8.961 -3.380 30.181 1.00 82.38 405 PRO A CA 1
ATOM 3125 C C . PRO A 1 405 ? -7.591 -3.032 30.782 1.00 82.38 405 PRO A C 1
ATOM 3127 O O . PRO A 1 405 ? -6.598 -3.663 30.436 1.00 82.38 405 PRO A O 1
ATOM 3130 N N . LEU A 1 406 ? -7.540 -2.143 31.783 1.00 80.88 406 LEU A N 1
ATOM 3131 C CA . LEU A 1 406 ? -6.312 -1.758 32.493 1.00 80.88 406 LEU A CA 1
ATOM 3132 C C . LEU A 1 406 ? -5.576 -2.925 33.183 1.00 80.88 406 LEU A C 1
ATOM 3134 O O . LEU A 1 406 ? -4.426 -2.761 33.570 1.00 80.88 406 LEU A O 1
ATOM 3138 N N . GLN A 1 407 ? -6.216 -4.078 33.398 1.00 75.25 407 GLN A N 1
ATOM 3139 C CA . GLN A 1 407 ? -5.551 -5.242 34.002 1.00 75.25 407 GLN A CA 1
ATOM 3140 C C . GLN A 1 407 ? -5.010 -6.246 32.983 1.00 75.25 407 GLN A C 1
ATOM 3142 O O . GLN A 1 407 ? -4.159 -7.055 33.339 1.00 75.25 407 GLN A O 1
ATOM 3147 N N . ASN A 1 408 ? -5.512 -6.210 31.748 1.00 76.19 408 ASN A N 1
ATOM 3148 C CA . ASN A 1 408 ? -5.322 -7.284 30.772 1.00 76.19 408 ASN A CA 1
ATOM 3149 C C . ASN A 1 408 ? -4.673 -6.803 29.468 1.00 76.19 408 ASN A C 1
ATOM 3151 O O . ASN A 1 408 ? -4.180 -7.627 28.703 1.00 76.19 408 ASN A O 1
ATOM 3155 N N . ASP A 1 409 ? -4.693 -5.499 29.195 1.00 83.06 409 ASP A N 1
ATOM 3156 C CA . ASP A 1 409 ? -4.090 -4.918 27.999 1.00 83.06 409 ASP A CA 1
ATOM 3157 C C . ASP A 1 409 ? -2.550 -4.957 28.094 1.00 83.06 409 ASP A C 1
ATOM 3159 O O . ASP A 1 409 ? -1.996 -4.417 29.059 1.00 83.06 409 ASP A O 1
ATOM 3163 N N . PRO A 1 410 ? -1.831 -5.544 27.114 1.00 81.19 410 PRO A N 1
ATOM 3164 C CA . PRO A 1 410 ? -0.368 -5.555 27.078 1.00 81.19 410 PRO A CA 1
ATOM 3165 C C . PRO A 1 410 ? 0.279 -4.168 27.185 1.00 81.19 410 PRO A C 1
ATOM 3167 O O . PRO A 1 410 ? 1.374 -4.057 27.732 1.00 81.19 410 PRO A O 1
ATOM 3170 N N . LEU A 1 411 ? -0.400 -3.108 26.730 1.00 78.50 411 LEU A N 1
ATOM 3171 C CA . LEU A 1 411 ? 0.064 -1.722 26.867 1.00 78.50 411 LEU A CA 1
ATOM 3172 C C . LEU A 1 411 ? 0.087 -1.243 28.331 1.00 78.50 411 LEU A C 1
ATOM 3174 O O . LEU A 1 411 ? 0.859 -0.354 28.687 1.00 78.50 411 LEU A O 1
ATOM 3178 N N . VAL A 1 412 ? -0.749 -1.837 29.187 1.00 74.31 412 VAL A N 1
ATOM 3179 C CA . VAL A 1 412 ? -0.883 -1.510 30.617 1.00 74.31 412 VAL A CA 1
ATOM 3180 C C . VAL A 1 412 ? -0.211 -2.568 31.511 1.00 74.31 412 VAL A C 1
ATOM 3182 O O . VAL A 1 412 ? 0.142 -2.277 32.655 1.00 74.31 412 VAL A O 1
ATOM 3185 N N . GLY A 1 413 ? -0.010 -3.785 30.991 1.00 61.03 413 GLY A N 1
ATOM 3186 C CA . GLY A 1 413 ? 0.271 -4.990 31.771 1.00 61.03 413 GLY A CA 1
ATOM 3187 C C . GLY A 1 413 ? 1.628 -5.685 31.594 1.00 61.03 413 GLY A C 1
ATOM 3188 O O . GLY A 1 413 ? 1.871 -6.604 32.374 1.00 61.03 413 GLY A O 1
ATOM 3189 N N . ASP A 1 414 ? 2.534 -5.306 30.671 1.00 53.78 414 ASP A N 1
ATOM 3190 C CA . ASP A 1 414 ? 3.838 -6.002 30.576 1.00 53.78 414 ASP A CA 1
ATOM 3191 C C . ASP A 1 414 ? 5.091 -5.159 30.198 1.00 53.78 414 ASP A C 1
ATOM 3193 O O . ASP A 1 414 ? 5.061 -4.173 29.468 1.00 53.78 414 ASP A O 1
ATOM 3197 N N . THR A 1 415 ? 6.201 -5.607 30.796 1.00 42.28 415 THR A N 1
ATOM 3198 C CA . THR A 1 415 ? 7.661 -5.340 30.773 1.00 42.28 415 THR A CA 1
ATOM 3199 C C . THR A 1 415 ? 8.365 -4.379 29.788 1.00 42.28 415 THR A C 1
ATOM 3201 O O . THR A 1 415 ? 9.568 -4.528 29.564 1.00 42.28 415 THR A O 1
ATOM 3204 N N . ILE A 1 416 ? 7.759 -3.294 29.309 1.00 44.16 416 ILE A N 1
ATOM 3205 C CA . ILE A 1 416 ? 8.557 -2.160 28.792 1.00 44.16 416 ILE A CA 1
ATOM 3206 C C . ILE A 1 416 ? 8.972 -1.291 29.983 1.00 44.16 416 ILE A C 1
ATOM 3208 O O . ILE A 1 416 ? 8.125 -0.901 30.776 1.00 44.16 416 ILE A O 1
ATOM 3212 N N . GLY A 1 417 ? 10.283 -1.063 30.153 1.00 49.25 417 GLY A N 1
ATOM 3213 C CA . GLY A 1 417 ? 10.935 -0.427 31.311 1.00 49.25 417 GLY A CA 1
ATOM 3214 C C . GLY A 1 417 ? 10.000 0.341 32.253 1.00 49.25 417 GLY A C 1
ATOM 3215 O O . GLY A 1 417 ? 9.383 1.313 31.836 1.00 49.25 417 GLY A O 1
ATOM 3216 N N . LYS A 1 418 ? 9.931 -0.090 33.524 1.00 48.38 418 LYS A N 1
ATOM 3217 C CA . LYS A 1 418 ? 8.967 0.305 34.584 1.00 48.38 418 LYS A CA 1
ATOM 3218 C C . LYS A 1 418 ? 8.558 1.789 34.665 1.00 48.38 418 LYS A C 1
ATOM 3220 O O . LYS A 1 418 ? 7.554 2.096 35.295 1.00 48.38 418 LYS A O 1
ATOM 3225 N N . HIS A 1 419 ? 9.316 2.703 34.070 1.00 50.91 419 HIS A N 1
ATOM 3226 C CA . HIS A 1 419 ? 8.990 4.120 33.972 1.00 50.91 419 HIS A CA 1
ATOM 3227 C C . HIS A 1 419 ? 7.875 4.450 32.960 1.00 50.91 419 HIS A C 1
ATOM 3229 O O . HIS A 1 419 ? 7.140 5.401 33.206 1.00 50.91 419 HIS A O 1
ATOM 3235 N N . ASN A 1 420 ? 7.682 3.666 31.892 1.00 60.69 420 ASN A N 1
ATOM 3236 C CA . ASN A 1 420 ? 6.700 3.988 30.843 1.00 60.69 420 ASN A CA 1
ATOM 3237 C C . ASN A 1 420 ? 5.321 3.339 31.067 1.00 60.69 420 ASN A C 1
ATOM 3239 O O . AS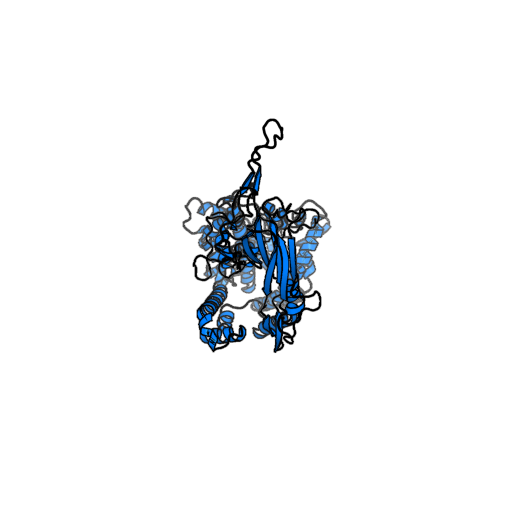N A 1 420 ? 4.312 3.923 30.687 1.00 60.69 420 ASN A O 1
ATOM 3243 N N . ILE A 1 421 ? 5.249 2.189 31.750 1.00 63.34 421 ILE A N 1
ATOM 3244 C CA . ILE A 1 421 ? 3.976 1.492 32.040 1.00 63.34 421 ILE A CA 1
ATOM 3245 C C . ILE A 1 421 ? 3.009 2.398 32.816 1.00 63.34 421 ILE A C 1
ATOM 3247 O O . ILE A 1 421 ? 1.833 2.503 32.474 1.00 63.34 421 ILE A O 1
ATOM 3251 N N . HIS A 1 422 ? 3.516 3.109 33.830 1.00 65.75 422 HIS A N 1
ATOM 3252 C CA . HIS A 1 422 ? 2.698 4.025 34.625 1.00 65.75 422 HIS A CA 1
ATOM 3253 C C . HIS A 1 422 ? 2.109 5.157 33.775 1.00 65.75 422 HIS A C 1
ATOM 3255 O O . HIS A 1 422 ? 0.929 5.468 33.907 1.00 65.75 422 HIS A O 1
ATOM 3261 N N . PHE A 1 423 ? 2.887 5.695 32.835 1.00 74.56 423 PHE A N 1
ATOM 3262 C CA . PHE A 1 423 ? 2.453 6.777 31.958 1.00 74.56 423 PHE A CA 1
ATOM 3263 C C . PHE A 1 423 ? 1.279 6.381 31.048 1.00 74.56 423 PHE A C 1
ATOM 3265 O O . PHE A 1 423 ? 0.292 7.117 30.994 1.00 74.56 423 PHE A O 1
ATOM 3272 N N . TYR A 1 424 ? 1.328 5.217 30.384 1.00 76.69 424 TYR A N 1
ATOM 3273 C CA . TYR A 1 424 ? 0.191 4.745 29.574 1.00 76.69 424 TYR A CA 1
ATOM 3274 C C . TYR A 1 424 ? -1.005 4.388 30.435 1.00 76.69 424 TYR A C 1
ATOM 3276 O O . TYR A 1 424 ? -2.126 4.778 30.107 1.00 76.69 424 TYR A O 1
ATOM 3284 N N . SER A 1 425 ? -0.765 3.705 31.560 1.00 76.94 425 SER A N 1
ATOM 3285 C CA . SER A 1 425 ? -1.832 3.351 32.491 1.00 76.94 425 SER A CA 1
ATOM 3286 C C . SER A 1 425 ? -2.587 4.595 32.960 1.00 76.94 425 SER A C 1
ATOM 3288 O O . SER A 1 425 ? -3.812 4.585 32.961 1.00 76.94 425 SER A O 1
ATOM 3290 N N . ASP A 1 426 ? -1.885 5.699 33.240 1.00 83.00 426 ASP A N 1
ATOM 3291 C CA . ASP A 1 426 ? -2.484 6.961 33.667 1.00 83.00 426 ASP A CA 1
ATOM 3292 C C . ASP A 1 426 ? -3.193 7.680 32.513 1.00 83.00 426 ASP A C 1
ATOM 3294 O O . ASP A 1 426 ? -4.316 8.151 32.692 1.00 83.00 426 ASP A O 1
ATOM 3298 N N . LYS A 1 427 ? -2.587 7.753 31.314 1.00 83.75 427 LYS A N 1
ATOM 3299 C CA . LYS A 1 427 ? -3.224 8.353 30.124 1.00 83.75 427 LYS A CA 1
ATOM 3300 C C . LYS A 1 427 ? -4.546 7.649 29.796 1.00 83.75 427 LYS A C 1
ATOM 3302 O O . LYS A 1 427 ? -5.574 8.316 29.670 1.00 83.75 427 LYS A O 1
ATOM 3307 N N . ILE A 1 428 ? -4.535 6.318 29.731 1.00 85.25 428 ILE A N 1
ATOM 3308 C CA . ILE A 1 428 ? -5.717 5.503 29.425 1.00 85.25 428 ILE A CA 1
ATOM 3309 C C . ILE A 1 428 ? -6.730 5.584 30.567 1.00 85.25 428 ILE A C 1
ATOM 3311 O O . ILE A 1 428 ? -7.906 5.847 30.323 1.00 85.25 428 ILE A O 1
ATOM 3315 N N . LYS A 1 429 ? -6.294 5.438 31.824 1.00 85.56 429 LYS A N 1
ATOM 3316 C CA . LYS A 1 429 ? -7.173 5.560 32.994 1.00 85.56 429 LYS A CA 1
ATOM 3317 C C . LYS A 1 429 ? -7.877 6.911 33.032 1.00 85.56 429 LYS A C 1
ATOM 3319 O O . LYS A 1 429 ? -9.080 6.951 33.256 1.00 85.56 429 LYS A O 1
ATOM 3324 N N . ASN A 1 430 ? -7.166 8.005 32.766 1.00 83.81 430 ASN A N 1
ATOM 3325 C CA . ASN A 1 430 ? -7.757 9.341 32.734 1.00 83.81 430 ASN A CA 1
ATOM 3326 C C . ASN A 1 430 ? -8.843 9.466 31.659 1.00 83.81 430 ASN A C 1
ATOM 3328 O O . ASN A 1 430 ? -9.861 10.110 31.911 1.00 83.81 430 ASN A O 1
ATOM 3332 N N . LYS A 1 431 ? -8.659 8.838 30.490 1.00 82.94 431 LYS A N 1
ATOM 3333 C CA . LYS A 1 431 ? -9.692 8.784 29.448 1.00 82.94 431 LYS A CA 1
ATOM 3334 C C . LYS A 1 431 ? -10.879 7.924 29.877 1.00 82.94 431 LYS A C 1
ATOM 3336 O O . LYS A 1 431 ? -12.007 8.397 29.784 1.00 82.94 431 LYS A O 1
ATOM 3341 N N . ILE A 1 432 ? -10.637 6.726 30.420 1.00 84.56 432 ILE A N 1
ATOM 3342 C CA . ILE A 1 432 ? -11.685 5.805 30.896 1.00 84.56 432 ILE A CA 1
ATOM 3343 C C . ILE A 1 432 ? -12.507 6.404 32.030 1.00 84.56 432 ILE A C 1
ATOM 3345 O O . ILE A 1 432 ? -13.726 6.285 31.984 1.00 84.56 432 ILE A O 1
ATOM 3349 N N . ASP A 1 433 ? -11.872 7.015 33.031 1.00 81.75 433 ASP A N 1
ATOM 3350 C CA . ASP A 1 433 ? -12.525 7.503 34.252 1.00 81.75 433 ASP A CA 1
ATOM 3351 C C . ASP A 1 433 ? -13.164 8.889 34.056 1.00 81.75 433 ASP A C 1
ATOM 3353 O O . ASP A 1 433 ? -14.134 9.230 34.736 1.00 81.75 433 ASP A O 1
ATOM 3357 N N . LEU A 1 434 ? -12.629 9.698 33.134 1.00 74.75 434 LEU A N 1
ATOM 3358 C CA . LEU A 1 434 ? -13.043 11.080 32.896 1.00 74.75 434 LEU A CA 1
ATOM 3359 C C . LEU A 1 434 ? -13.172 11.362 31.392 1.00 74.75 434 LEU A C 1
ATOM 3361 O O . LEU A 1 434 ? -12.452 12.180 30.816 1.00 74.75 434 LEU A O 1
ATOM 3365 N N . TYR A 1 435 ? -14.146 10.715 30.756 1.00 73.38 435 TYR A N 1
ATOM 3366 C CA . TYR A 1 435 ? -14.452 10.933 29.349 1.00 73.38 435 TYR A CA 1
ATOM 3367 C C . TYR A 1 435 ? -15.053 12.330 29.139 1.00 73.38 435 TYR A C 1
ATOM 3369 O O . TYR A 1 435 ? -16.151 12.631 29.598 1.00 73.38 435 TYR A O 1
ATOM 3377 N N . LYS A 1 436 ? -14.337 13.226 28.455 1.00 67.06 436 LYS A N 1
ATOM 3378 C CA . LYS A 1 436 ? -14.723 14.643 28.290 1.00 67.06 436 LYS A CA 1
ATOM 3379 C C . LYS A 1 436 ? -15.174 14.981 26.866 1.00 67.06 436 LYS A C 1
ATOM 3381 O O . LYS A 1 436 ? -14.740 15.988 26.328 1.00 67.06 436 LYS A O 1
ATOM 3386 N N . GLY A 1 437 ? -16.034 14.160 26.265 1.00 63.56 437 GLY A N 1
ATOM 3387 C CA . GLY A 1 437 ? -16.613 14.458 24.948 1.00 63.56 437 GLY A CA 1
ATOM 3388 C C . GLY A 1 437 ? -17.591 15.648 24.972 1.00 63.56 437 GLY A C 1
ATOM 3389 O O . GLY A 1 437 ? -17.225 16.816 25.015 1.00 63.56 437 GLY A O 1
ATOM 3390 N N . THR A 1 438 ? -18.886 15.356 24.964 1.00 58.28 438 THR A N 1
ATOM 3391 C CA . THR A 1 438 ? -19.983 16.336 24.969 1.00 58.28 438 THR A CA 1
ATOM 3392 C C . THR A 1 438 ? -20.267 16.955 26.352 1.00 58.28 438 THR A C 1
ATOM 3394 O O . THR A 1 438 ? -19.794 16.482 27.391 1.00 58.28 438 THR A O 1
ATOM 3397 N N . ARG A 1 439 ? -21.176 17.952 26.389 1.00 61.06 439 ARG A N 1
ATOM 3398 C CA . ARG A 1 439 ? -21.837 18.441 27.623 1.00 61.06 439 ARG A CA 1
ATOM 3399 C C . ARG A 1 439 ? -22.315 17.294 28.523 1.00 61.06 439 ARG A C 1
ATOM 3401 O O . ARG A 1 439 ? -22.249 17.415 29.744 1.00 61.06 439 ARG A O 1
ATOM 3408 N N . TYR A 1 440 ? -22.820 16.213 27.930 1.00 64.00 440 TYR A N 1
ATOM 3409 C CA . TYR A 1 440 ? -23.437 15.107 28.659 1.00 64.00 440 TYR A CA 1
ATOM 3410 C C . TYR A 1 440 ? -22.417 14.109 29.211 1.00 64.00 440 TYR A C 1
ATOM 3412 O O . TYR A 1 440 ? -22.661 13.529 30.266 1.00 64.00 440 TYR A O 1
ATOM 3420 N N . SER A 1 441 ? -21.255 13.958 28.568 1.00 63.84 441 SER A N 1
ATOM 3421 C CA . SER A 1 441 ? -20.186 13.071 29.046 1.00 63.84 441 SER A CA 1
ATOM 3422 C C . SER A 1 441 ? -19.294 13.673 30.122 1.00 63.84 441 SER A C 1
ATOM 3424 O O . SER A 1 441 ? -18.592 12.924 30.787 1.00 63.84 441 SER A O 1
ATOM 3426 N N . SER A 1 442 ? -19.335 14.989 30.354 1.00 68.31 442 SER A N 1
ATOM 3427 C CA . SER A 1 442 ? -18.477 15.620 31.363 1.00 68.31 442 SER A CA 1
ATOM 3428 C C . SER A 1 442 ? -18.620 14.956 32.745 1.00 68.31 442 SER A C 1
ATOM 3430 O O . SER A 1 442 ? -19.704 14.933 33.345 1.00 68.31 442 SER A O 1
ATOM 3432 N N . GLY A 1 443 ? -17.503 14.400 33.230 1.00 71.62 443 GLY A N 1
ATOM 3433 C CA . GLY A 1 443 ? -17.405 13.695 34.511 1.00 71.62 443 GLY A CA 1
ATOM 3434 C C . GLY A 1 443 ? -17.970 12.271 34.516 1.00 71.62 443 GLY A C 1
ATOM 3435 O O . GLY A 1 443 ? -18.305 11.775 35.588 1.00 71.62 443 GLY A O 1
ATOM 3436 N N . MET A 1 444 ? -18.129 11.638 33.350 1.00 80.69 444 MET A N 1
ATOM 3437 C CA . MET A 1 444 ? -18.544 10.237 33.216 1.00 80.69 444 MET A CA 1
ATOM 3438 C C . MET A 1 444 ? -17.376 9.352 32.787 1.00 80.69 444 MET A C 1
ATOM 3440 O O . MET A 1 444 ? -16.458 9.825 32.121 1.00 80.69 444 MET A O 1
ATOM 3444 N N . SER A 1 445 ? -17.453 8.056 33.092 1.00 86.62 445 SER A N 1
ATOM 3445 C CA . SER A 1 445 ? -16.551 7.075 32.491 1.00 86.62 445 SER A CA 1
ATOM 3446 C C . SER A 1 445 ? -16.976 6.719 31.058 1.00 86.62 445 SER A C 1
ATOM 3448 O O . SER A 1 445 ? -18.144 6.902 30.694 1.00 86.62 445 SER A O 1
ATOM 3450 N N . LEU A 1 446 ? -16.065 6.149 30.256 1.00 86.06 446 LEU A N 1
ATOM 3451 C CA . LEU A 1 446 ? -16.394 5.598 28.928 1.00 86.06 446 LEU A CA 1
ATOM 3452 C C . LEU A 1 446 ? -17.549 4.582 29.009 1.00 86.06 446 LEU A C 1
ATOM 3454 O O . LEU A 1 446 ? -18.459 4.598 28.183 1.00 86.06 446 LEU A O 1
ATOM 3458 N N . ALA A 1 447 ? -17.534 3.714 30.026 1.00 89.19 447 ALA A N 1
ATOM 3459 C CA . ALA A 1 447 ? -18.555 2.686 30.226 1.00 89.19 447 ALA A CA 1
ATOM 3460 C C . ALA A 1 447 ? -19.929 3.298 30.546 1.00 89.19 447 ALA A C 1
ATOM 3462 O O . ALA A 1 447 ? -20.938 2.908 29.953 1.00 89.19 447 ALA A O 1
ATOM 3463 N N . SER A 1 448 ? -19.969 4.301 31.431 1.00 88.19 448 SER A N 1
ATOM 3464 C CA . SER A 1 448 ? -21.197 5.042 31.742 1.00 88.19 448 SER A CA 1
ATOM 3465 C C . SER A 1 448 ? -21.737 5.771 30.510 1.00 88.19 448 SER A C 1
ATOM 3467 O O . SER A 1 448 ? -22.942 5.765 30.264 1.00 88.19 448 SER A O 1
ATOM 3469 N N . PHE A 1 449 ? -20.856 6.354 29.691 1.00 84.31 449 PHE A N 1
ATOM 3470 C CA . PHE A 1 449 ? -21.245 7.018 28.448 1.00 84.31 449 PHE A CA 1
ATOM 3471 C C . PHE A 1 449 ? -21.821 6.046 27.410 1.00 84.31 449 PHE A C 1
ATOM 3473 O O . PHE A 1 449 ? -22.867 6.328 26.826 1.00 84.31 449 PHE A O 1
ATOM 3480 N N . ALA A 1 450 ? -21.208 4.875 27.233 1.00 85.69 450 ALA A N 1
ATOM 3481 C CA . ALA A 1 450 ? -21.708 3.847 26.324 1.00 85.69 450 ALA A CA 1
ATOM 3482 C C . ALA A 1 450 ? -23.100 3.324 26.731 1.00 85.69 450 ALA A C 1
ATOM 3484 O O . ALA A 1 450 ? -23.989 3.159 25.887 1.00 85.69 450 ALA A O 1
ATOM 3485 N N . CYS A 1 451 ? -23.327 3.134 28.035 1.00 86.06 451 CYS A N 1
ATOM 3486 C CA . CYS A 1 451 ? -24.635 2.749 28.567 1.00 86.06 451 CYS A CA 1
ATOM 3487 C C . CYS A 1 451 ? -25.664 3.875 28.405 1.00 86.06 451 CYS A C 1
ATOM 3489 O O . CYS A 1 451 ? -26.789 3.621 27.983 1.00 86.06 451 CYS A O 1
ATOM 3491 N N . MET A 1 452 ? -25.269 5.128 28.646 1.00 83.06 452 MET A N 1
ATOM 3492 C CA . MET A 1 452 ? -26.125 6.296 28.432 1.00 83.06 452 MET A CA 1
ATOM 3493 C C . MET A 1 452 ? -26.584 6.408 26.970 1.00 83.06 452 MET A C 1
ATOM 3495 O O . MET A 1 452 ? -27.776 6.570 26.732 1.00 83.06 452 MET A O 1
ATOM 3499 N N . ILE A 1 453 ? -25.682 6.276 25.987 1.00 76.94 453 ILE A N 1
ATOM 3500 C CA . ILE A 1 453 ? -26.050 6.291 24.553 1.00 76.94 453 ILE A CA 1
ATOM 3501 C C . ILE A 1 453 ? -27.001 5.140 24.208 1.00 76.94 453 ILE A C 1
ATOM 3503 O O . ILE A 1 453 ? -27.869 5.271 23.346 1.00 76.94 453 ILE A O 1
ATOM 3507 N N . THR A 1 454 ? -26.833 3.997 24.865 1.00 79.44 454 THR A N 1
ATOM 3508 C CA . THR A 1 454 ? -27.662 2.818 24.611 1.00 79.44 454 THR A CA 1
ATOM 3509 C C . THR A 1 454 ? -29.080 2.987 25.140 1.00 79.44 454 THR A C 1
ATOM 3511 O O . THR A 1 454 ? -30.025 2.599 24.454 1.00 79.44 454 THR A O 1
ATOM 3514 N N . MET A 1 455 ? -29.208 3.558 26.338 1.00 78.69 455 MET A N 1
ATOM 3515 C CA . MET A 1 455 ? -30.433 3.515 27.134 1.00 78.69 455 MET A CA 1
ATOM 3516 C C . MET A 1 455 ? -31.231 4.818 27.120 1.00 78.69 455 MET A C 1
ATOM 3518 O O . MET A 1 455 ? -32.433 4.795 27.377 1.00 78.69 455 MET A O 1
ATOM 3522 N N . CYS A 1 456 ? -30.594 5.956 26.845 1.00 75.00 456 CYS A N 1
ATOM 3523 C CA . CYS A 1 456 ? -31.282 7.239 26.806 1.00 75.00 456 CYS A CA 1
ATOM 3524 C C . CYS A 1 456 ? -31.784 7.545 25.395 1.00 75.00 456 CYS A C 1
ATOM 3526 O O . CYS A 1 456 ? -31.007 7.595 24.443 1.00 75.00 456 CYS A O 1
ATOM 3528 N N . ASP A 1 457 ? -33.087 7.799 25.268 1.00 63.84 457 ASP A N 1
ATOM 3529 C CA . ASP A 1 457 ? -33.656 8.305 24.021 1.00 63.84 457 ASP A CA 1
ATOM 3530 C C . ASP A 1 457 ? -33.262 9.779 23.806 1.00 63.84 457 ASP A C 1
ATOM 3532 O O . ASP A 1 457 ? -33.113 10.569 24.744 1.00 63.84 457 ASP A O 1
ATOM 3536 N N . SER A 1 458 ? -33.084 10.143 22.541 1.00 54.09 458 SER A N 1
ATOM 3537 C CA . SER A 1 458 ? -32.625 11.456 22.077 1.00 54.09 458 SER A CA 1
ATOM 3538 C C . SER A 1 458 ? -33.730 12.514 21.985 1.00 54.09 458 SER A C 1
ATOM 3540 O O . SER A 1 458 ? -33.466 13.628 21.541 1.00 54.09 458 SER A O 1
ATOM 3542 N N . LEU A 1 459 ? -34.970 12.197 22.366 1.00 47.12 459 LEU A N 1
ATOM 3543 C CA . LEU A 1 459 ? -36.131 13.015 22.019 1.00 47.12 459 LEU A CA 1
ATOM 3544 C C . LEU A 1 459 ? -36.955 13.418 23.244 1.00 47.12 459 LEU A C 1
ATOM 3546 O O . LEU A 1 459 ? -38.063 12.932 23.454 1.00 47.12 459 LEU A O 1
ATOM 3550 N N . HIS A 1 460 ? -36.459 14.400 23.995 1.00 48.56 460 HIS A N 1
ATOM 3551 C CA . HIS A 1 460 ? -37.365 15.362 24.613 1.00 48.56 460 HIS A CA 1
ATOM 3552 C C . HIS A 1 460 ? -37.158 16.734 23.978 1.00 48.56 460 HIS A C 1
ATOM 3554 O O . HIS A 1 460 ? -36.070 17.303 24.031 1.00 48.56 460 HIS A O 1
ATOM 3560 N N . ASP A 1 461 ? -38.223 17.249 23.364 1.00 46.28 461 ASP A N 1
ATOM 3561 C CA . ASP A 1 461 ? -38.334 18.659 23.008 1.00 46.28 461 ASP A CA 1
ATOM 3562 C C . ASP A 1 461 ? -38.403 19.426 24.337 1.00 46.28 461 ASP A C 1
ATOM 3564 O O . ASP A 1 461 ? -39.375 19.296 25.087 1.00 46.28 461 ASP A O 1
ATOM 3568 N N . TYR A 1 462 ? -37.339 20.146 24.687 1.00 50.47 462 TYR A N 1
ATOM 3569 C CA . TYR A 1 462 ? -37.341 21.037 25.841 1.00 50.47 462 TYR A CA 1
ATOM 3570 C C . TYR A 1 462 ? -37.096 22.459 25.348 1.00 50.47 462 TYR A C 1
ATOM 3572 O O . TYR A 1 462 ? -36.109 22.754 24.673 1.00 50.47 462 TYR A O 1
ATOM 3580 N N . THR A 1 463 ? -38.025 23.351 25.680 1.00 45.41 463 THR A N 1
ATOM 3581 C CA . THR A 1 463 ? -37.796 24.791 25.597 1.00 45.41 463 THR A CA 1
ATOM 3582 C C . THR A 1 463 ? -36.819 25.155 26.696 1.00 45.41 463 THR A C 1
ATOM 3584 O O . THR A 1 463 ? -37.168 25.085 27.878 1.00 45.41 463 THR A O 1
ATOM 3587 N N . ASP A 1 464 ? -35.604 25.535 26.317 1.00 48.41 464 ASP A N 1
ATOM 3588 C CA . ASP A 1 464 ? -34.673 26.096 27.282 1.00 48.41 464 ASP A CA 1
ATOM 3589 C C . ASP A 1 464 ? -35.206 27.424 27.859 1.00 48.41 464 ASP A C 1
ATOM 3591 O O . ASP A 1 464 ? -36.215 27.981 27.413 1.00 48.41 464 ASP A O 1
ATOM 3595 N N . HIS A 1 465 ? -34.516 27.968 28.862 1.00 48.69 465 HIS A N 1
ATOM 3596 C CA . HIS A 1 465 ? -34.896 29.243 29.485 1.00 48.69 465 HIS A CA 1
ATOM 3597 C C . HIS A 1 465 ? -34.800 30.450 28.523 1.00 48.69 465 HIS A C 1
ATOM 3599 O O . HIS A 1 465 ? -35.171 31.557 28.910 1.00 48.69 465 HIS A O 1
ATOM 3605 N N . SER A 1 466 ? -34.315 30.254 27.289 1.00 51.53 466 SER A N 1
ATOM 3606 C CA . SER A 1 466 ? -34.245 31.257 26.223 1.00 51.53 466 SER A CA 1
ATOM 3607 C C . SER A 1 466 ? -35.386 31.145 25.197 1.00 51.53 466 SER A C 1
ATOM 3609 O O . SER A 1 466 ? -35.497 31.992 24.311 1.00 51.53 466 SER A O 1
ATOM 3611 N N . GLY A 1 467 ? -36.280 30.157 25.342 1.00 44.12 467 GLY A N 1
ATOM 3612 C CA . GLY A 1 467 ? -37.423 29.952 24.448 1.00 44.12 467 GLY A CA 1
ATOM 3613 C C . GLY A 1 467 ? -37.060 29.273 23.125 1.00 44.12 467 GLY A C 1
ATOM 3614 O O . GLY A 1 467 ? -37.853 29.320 22.184 1.00 44.12 467 GLY A O 1
ATOM 3615 N N . VAL A 1 468 ? -35.882 28.643 23.040 1.00 44.56 468 VAL A N 1
ATOM 3616 C CA . VAL A 1 468 ? -35.435 27.905 21.855 1.00 44.56 468 VAL A CA 1
ATOM 3617 C C . VAL A 1 468 ? -35.713 26.415 22.061 1.00 44.56 468 VAL A C 1
ATOM 3619 O O . VAL A 1 468 ? -35.277 25.819 23.049 1.00 44.56 468 VAL A O 1
ATOM 3622 N N . ASN A 1 469 ? -36.438 25.797 21.121 1.00 47.62 469 ASN A N 1
ATOM 3623 C CA . ASN A 1 469 ? -36.617 24.345 21.094 1.00 47.62 469 ASN A CA 1
ATOM 3624 C C . ASN A 1 469 ? -35.255 23.692 20.848 1.00 47.62 469 ASN A C 1
ATOM 3626 O O . ASN A 1 469 ? -34.684 23.819 19.761 1.00 47.62 469 ASN A O 1
ATOM 3630 N N . SER A 1 470 ? -34.732 23.014 21.865 1.00 49.66 470 SER A N 1
ATOM 3631 C CA . SER A 1 470 ? -33.492 22.254 21.775 1.00 49.66 470 SER A CA 1
ATOM 3632 C C . SER A 1 470 ? -33.797 20.769 21.938 1.00 49.66 470 SER A C 1
ATOM 3634 O O . SER A 1 470 ? -34.603 20.361 22.773 1.00 49.66 470 SER A O 1
ATOM 3636 N N . VAL A 1 471 ? -33.171 19.958 21.086 1.00 50.53 471 VAL A N 1
ATOM 3637 C CA . VAL A 1 471 ? -33.277 18.501 21.139 1.00 50.53 471 VAL A CA 1
ATOM 3638 C C . VAL A 1 471 ? -32.164 18.015 22.068 1.00 50.53 471 VAL A C 1
ATOM 3640 O O . VAL A 1 471 ? -30.990 18.268 21.796 1.00 50.53 471 VAL A O 1
ATOM 3643 N N . GLY A 1 472 ? -32.517 17.383 23.188 1.00 52.72 472 GLY A N 1
ATOM 3644 C CA . GLY A 1 472 ? -31.553 16.944 24.199 1.00 52.72 472 GLY A CA 1
ATOM 3645 C C . GLY A 1 472 ? -31.951 15.632 24.871 1.00 52.72 472 GLY A C 1
ATOM 3646 O O . GLY A 1 472 ? -33.120 15.248 24.882 1.00 52.72 472 GLY A O 1
ATOM 3647 N N . MET A 1 473 ? -30.961 14.938 25.437 1.00 63.50 473 MET A N 1
ATOM 3648 C CA . MET A 1 473 ? -31.191 13.735 26.243 1.00 63.50 473 MET A CA 1
ATOM 3649 C C . MET A 1 473 ? -31.839 14.087 27.589 1.00 63.50 473 MET A C 1
ATOM 3651 O O . MET A 1 473 ? -31.558 15.134 28.170 1.00 63.50 473 MET A O 1
ATOM 3655 N N . ASN A 1 474 ? -32.683 13.189 28.104 1.00 70.50 474 ASN A N 1
ATOM 3656 C CA . ASN A 1 474 ? -33.334 13.339 29.406 1.00 70.50 474 ASN A CA 1
ATOM 3657 C C . ASN A 1 474 ? -32.294 13.356 30.549 1.00 70.50 474 ASN A C 1
ATOM 3659 O O . ASN A 1 474 ? -31.629 12.348 30.793 1.00 70.50 474 ASN A O 1
ATOM 3663 N N . ASP A 1 475 ? -32.202 14.468 31.287 1.00 75.12 475 ASP A N 1
ATOM 3664 C CA . ASP A 1 475 ? -31.241 14.653 32.388 1.00 75.12 475 ASP A CA 1
ATOM 3665 C C . ASP A 1 475 ? -31.360 13.585 33.493 1.00 75.12 475 ASP A C 1
ATOM 3667 O O . ASP A 1 475 ? -30.349 13.189 34.075 1.00 75.12 475 ASP A O 1
ATOM 3671 N N . ALA A 1 476 ? -32.567 13.074 33.768 1.00 80.12 476 ALA A N 1
ATOM 3672 C CA . ALA A 1 476 ? -32.766 11.990 34.729 1.00 80.12 476 ALA A CA 1
ATOM 3673 C C . ALA A 1 476 ? -32.182 10.668 34.211 1.00 80.12 476 ALA A C 1
ATOM 3675 O O . ALA A 1 476 ? -31.531 9.953 34.967 1.00 80.12 476 ALA A O 1
ATOM 3676 N N . CYS A 1 477 ? -32.341 10.381 32.914 1.00 81.81 477 CYS A N 1
ATOM 3677 C CA . CYS A 1 477 ? -31.713 9.216 32.289 1.00 81.81 477 CYS A CA 1
ATOM 3678 C C . CYS A 1 477 ? -30.182 9.315 32.349 1.00 81.81 477 CYS A C 1
ATOM 3680 O O . CYS A 1 477 ? -29.509 8.372 32.768 1.00 81.81 477 CYS A O 1
ATOM 3682 N N . VAL A 1 478 ? -29.632 10.484 32.009 1.00 79.75 478 VAL A N 1
ATOM 3683 C CA . VAL A 1 478 ? -28.189 10.751 32.097 1.00 79.75 478 VAL A CA 1
ATOM 3684 C C . VAL A 1 478 ? -27.687 10.563 33.533 1.00 79.75 478 VAL A C 1
ATOM 3686 O O . VAL A 1 478 ? -26.661 9.921 33.749 1.00 79.75 478 VAL A O 1
ATOM 3689 N N . ALA A 1 479 ? -28.414 11.075 34.531 1.00 83.56 479 ALA A N 1
ATOM 3690 C CA . ALA A 1 479 ? -28.054 10.920 35.939 1.00 83.56 479 ALA A CA 1
ATOM 3691 C C . ALA A 1 479 ? -28.044 9.450 36.398 1.00 83.56 479 ALA A C 1
ATOM 3693 O O . ALA A 1 479 ? -27.150 9.067 37.152 1.00 83.56 479 ALA A O 1
ATOM 3694 N N . THR A 1 480 ? -28.981 8.622 35.923 1.00 86.69 480 THR A N 1
ATOM 3695 C CA . THR A 1 480 ? -28.994 7.177 36.197 1.00 86.69 480 THR A CA 1
ATOM 3696 C C . THR A 1 480 ? -27.756 6.495 35.614 1.00 86.69 480 THR A C 1
ATOM 3698 O O . THR A 1 480 ? -26.983 5.874 36.343 1.00 86.69 480 THR A O 1
ATOM 3701 N N . TRP A 1 481 ? -27.501 6.642 34.313 1.00 86.25 481 TRP A N 1
ATOM 3702 C CA . TRP A 1 481 ? -26.426 5.888 33.653 1.00 86.25 481 TRP A CA 1
ATOM 3703 C C . TRP A 1 481 ? -25.019 6.390 33.974 1.00 86.25 481 TRP A C 1
ATOM 3705 O O . TRP A 1 481 ? -24.057 5.650 33.789 1.00 86.25 481 TRP A O 1
ATOM 3715 N N . LYS A 1 482 ? -24.890 7.579 34.577 1.00 84.00 482 LYS A N 1
ATOM 3716 C CA . LYS A 1 482 ? -23.647 8.002 35.241 1.00 84.00 482 LYS A CA 1
ATOM 3717 C C . LYS A 1 482 ? -23.175 7.002 36.297 1.00 84.00 482 LYS A C 1
ATOM 3719 O O . LYS A 1 482 ? -21.968 6.807 36.417 1.00 84.00 482 LYS A O 1
ATOM 3724 N N . GLN A 1 483 ? -24.096 6.378 37.034 1.00 83.69 483 GLN A N 1
ATOM 3725 C CA . GLN A 1 483 ? -23.783 5.508 38.176 1.00 83.69 483 GLN A CA 1
ATOM 3726 C C . GLN A 1 483 ? -23.984 4.008 37.903 1.00 83.69 483 GLN A C 1
ATOM 3728 O O . GLN A 1 483 ? -23.461 3.192 38.654 1.00 83.69 483 GLN A O 1
ATOM 3733 N N . HIS A 1 484 ? -24.704 3.641 36.838 1.00 88.44 484 HIS A N 1
ATOM 3734 C CA . HIS A 1 484 ? -25.149 2.264 36.570 1.00 88.44 484 HIS A CA 1
ATOM 3735 C C . HIS A 1 484 ? -24.563 1.662 35.280 1.00 88.44 484 HIS A C 1
ATOM 3737 O O . HIS A 1 484 ? -25.271 1.034 34.497 1.00 88.44 484 HIS A O 1
ATOM 3743 N N . ALA A 1 485 ? -23.270 1.858 35.012 1.00 89.88 485 ALA A N 1
ATOM 3744 C CA . ALA A 1 485 ? -22.638 1.273 33.827 1.00 89.88 485 ALA A CA 1
ATOM 3745 C C . ALA A 1 485 ? -22.715 -0.268 33.840 1.00 89.88 485 ALA A C 1
ATOM 3747 O O . ALA A 1 485 ? -22.311 -0.899 34.816 1.00 89.88 485 ALA A O 1
ATOM 3748 N N . PHE A 1 486 ? -23.207 -0.860 32.746 1.00 92.38 486 PHE A N 1
ATOM 3749 C CA . PHE A 1 486 ? -23.361 -2.307 32.551 1.00 92.38 486 PHE A CA 1
ATOM 3750 C C . PHE A 1 486 ? -24.143 -3.028 33.663 1.00 92.38 486 PHE A C 1
ATOM 3752 O O . PHE A 1 486 ? -23.880 -4.191 33.978 1.00 92.38 486 PHE A O 1
ATOM 3759 N N . ASP A 1 487 ? -25.119 -2.348 34.269 1.00 91.00 487 ASP A N 1
ATOM 3760 C CA . ASP A 1 487 ? -25.952 -2.929 35.317 1.00 91.00 487 ASP A CA 1
ATOM 3761 C C . ASP A 1 487 ? -26.893 -4.003 34.743 1.00 91.00 487 ASP A C 1
ATOM 3763 O O . ASP A 1 487 ? -27.934 -3.713 34.151 1.00 91.00 487 ASP A O 1
ATOM 3767 N N . THR A 1 488 ? -26.530 -5.271 34.948 1.00 91.00 488 THR A N 1
ATOM 3768 C CA . THR A 1 488 ? -27.287 -6.446 34.470 1.00 91.00 488 THR A CA 1
ATOM 3769 C C . THR A 1 488 ? -28.698 -6.581 35.055 1.00 91.00 488 THR A C 1
ATOM 3771 O O . THR A 1 488 ? -29.478 -7.402 34.576 1.00 91.00 488 THR A O 1
ATOM 3774 N N . THR A 1 489 ? -29.046 -5.797 36.083 1.00 90.38 489 THR A N 1
ATOM 3775 C CA . THR A 1 489 ? -30.404 -5.761 36.648 1.00 90.38 489 THR A CA 1
ATOM 3776 C C . THR A 1 489 ? -31.301 -4.734 35.957 1.00 90.38 489 THR A C 1
ATOM 3778 O O . THR A 1 489 ? -32.524 -4.878 35.981 1.00 90.38 489 THR A O 1
ATOM 3781 N N . LEU A 1 490 ? -30.700 -3.721 35.324 1.00 85.75 490 LEU A N 1
ATOM 3782 C CA . LEU A 1 490 ? -31.388 -2.626 34.636 1.00 85.75 490 LEU A CA 1
ATOM 3783 C C . LEU A 1 490 ? -31.319 -2.743 33.106 1.00 85.75 490 LEU A C 1
ATOM 3785 O O . LEU A 1 490 ? -32.128 -2.127 32.416 1.00 85.75 490 LEU A O 1
ATOM 3789 N N . MET A 1 491 ? -30.369 -3.517 32.574 1.00 86.06 491 MET A N 1
ATOM 3790 C CA . MET A 1 491 ? -30.151 -3.720 31.139 1.00 86.06 491 MET A CA 1
ATOM 3791 C C . MET A 1 491 ? -30.457 -5.162 30.743 1.00 86.06 491 MET A C 1
ATOM 3793 O O . MET A 1 491 ? -29.987 -6.104 31.384 1.00 86.06 491 MET A O 1
ATOM 3797 N N . CYS A 1 492 ? -31.204 -5.355 29.653 1.00 84.44 492 CYS A N 1
ATOM 3798 C CA . CYS A 1 492 ? -31.368 -6.692 29.089 1.00 84.44 492 CYS A CA 1
ATOM 3799 C C . CYS A 1 492 ? -30.132 -7.103 28.269 1.00 84.44 492 CYS A C 1
ATOM 3801 O O . CYS A 1 492 ? -29.265 -6.282 27.968 1.00 84.44 492 CYS A O 1
ATOM 3803 N N . LYS A 1 493 ? -30.056 -8.378 27.857 1.00 84.88 493 LYS A N 1
ATOM 3804 C CA . LYS A 1 493 ? -28.924 -8.905 27.071 1.00 84.88 493 LYS A CA 1
ATOM 3805 C C . LYS A 1 493 ? -28.602 -8.039 25.845 1.00 84.88 493 LYS A C 1
ATOM 3807 O O . LYS A 1 493 ? -27.451 -7.668 25.654 1.00 84.88 493 LYS A O 1
ATOM 3812 N N . GLY A 1 494 ? -29.613 -7.688 25.047 1.00 77.31 494 GLY A N 1
ATOM 3813 C CA . GLY A 1 494 ? -29.405 -6.868 23.853 1.00 77.31 494 GLY A CA 1
ATOM 3814 C C . GLY A 1 494 ? -28.871 -5.471 24.181 1.00 77.31 494 GLY A C 1
ATOM 3815 O O . GLY A 1 494 ? -28.047 -4.936 23.442 1.00 77.31 494 GLY A O 1
ATOM 3816 N N . ASP A 1 495 ? -29.307 -4.862 25.282 1.00 81.88 495 ASP A N 1
ATOM 3817 C CA . ASP A 1 495 ? -28.788 -3.562 25.720 1.00 81.88 495 ASP A CA 1
ATOM 3818 C C . ASP A 1 495 ? -27.326 -3.664 26.149 1.00 81.88 495 ASP A C 1
ATOM 3820 O O . ASP A 1 495 ? -26.509 -2.836 25.753 1.00 81.88 495 ASP A O 1
ATOM 3824 N N . LEU A 1 496 ? -26.977 -4.711 26.898 1.00 85.00 496 LEU A N 1
ATOM 3825 C CA . LEU A 1 496 ? -25.601 -4.975 27.310 1.00 85.00 496 LEU A CA 1
ATOM 3826 C C . LEU A 1 496 ? -24.678 -5.171 26.100 1.00 85.00 496 LEU A C 1
ATOM 3828 O O . LEU A 1 496 ? -23.629 -4.534 26.037 1.00 85.00 496 LEU A O 1
ATOM 3832 N N . ASP A 1 497 ? -25.083 -5.984 25.118 1.00 83.75 497 ASP A N 1
ATOM 3833 C CA . ASP A 1 497 ? -24.300 -6.241 23.901 1.00 83.75 497 ASP A CA 1
ATOM 3834 C C . ASP A 1 497 ? -24.089 -4.951 23.081 1.00 83.75 497 ASP A C 1
ATOM 3836 O O . ASP A 1 497 ? -22.989 -4.682 22.597 1.00 83.75 497 ASP A O 1
ATOM 3840 N N . LYS A 1 498 ? -25.112 -4.090 22.980 1.00 79.50 498 LYS A N 1
ATOM 3841 C CA . LYS A 1 498 ? -25.000 -2.792 22.292 1.00 79.50 498 LYS A CA 1
ATOM 3842 C C . LYS A 1 498 ? -24.098 -1.810 23.042 1.00 79.50 498 LYS A C 1
ATOM 3844 O O . LYS A 1 498 ? -23.236 -1.185 22.424 1.00 79.50 498 LYS A O 1
ATOM 3849 N N . ALA A 1 499 ? -24.275 -1.677 24.355 1.00 82.50 499 ALA A N 1
ATOM 3850 C CA . ALA A 1 499 ? -23.426 -0.817 25.173 1.00 82.50 499 ALA A CA 1
ATOM 3851 C C . ALA A 1 499 ? -21.966 -1.283 25.140 1.00 82.50 499 ALA A C 1
ATOM 3853 O O . ALA A 1 499 ? -21.059 -0.458 25.096 1.00 82.50 499 ALA A O 1
ATOM 3854 N N . TRP A 1 500 ? -21.736 -2.595 25.080 1.00 90.19 500 TRP A N 1
ATOM 3855 C CA . TRP A 1 500 ? -20.408 -3.175 24.925 1.00 90.19 500 TRP A CA 1
ATOM 3856 C C . TRP A 1 500 ? -19.772 -2.790 23.584 1.00 90.19 500 TRP A C 1
ATOM 3858 O O . TRP A 1 500 ? -18.658 -2.274 23.577 1.00 90.19 500 TRP A O 1
ATOM 3868 N N . LYS A 1 501 ? -20.491 -2.938 22.463 1.00 84.94 501 LYS A N 1
ATOM 3869 C CA . LYS A 1 501 ? -20.006 -2.520 21.133 1.00 84.94 501 LYS A CA 1
ATOM 3870 C C . LYS A 1 501 ? -19.648 -1.027 21.078 1.00 84.94 501 LYS A C 1
ATOM 3872 O O . LYS A 1 501 ? -18.654 -0.650 20.463 1.00 84.94 501 LYS A O 1
ATOM 3877 N N . ILE A 1 502 ? -20.416 -0.168 21.753 1.00 82.12 502 ILE A N 1
ATOM 3878 C CA . ILE A 1 502 ? -20.089 1.265 21.855 1.00 82.12 502 ILE A CA 1
ATOM 3879 C C . ILE A 1 502 ? -18.842 1.472 22.723 1.00 82.12 502 ILE A C 1
ATOM 3881 O O . ILE A 1 502 ? -17.929 2.183 22.316 1.00 82.12 502 ILE A O 1
ATOM 3885 N N . TYR A 1 503 ? -18.776 0.836 23.896 1.00 87.44 503 TYR A N 1
ATOM 3886 C CA . TYR A 1 503 ? -17.630 0.944 24.801 1.00 87.44 503 TYR A CA 1
ATOM 3887 C C . TYR A 1 503 ? -16.324 0.472 24.151 1.00 87.44 503 TYR A C 1
ATOM 3889 O O . TYR A 1 503 ? -15.340 1.203 24.217 1.00 87.44 503 TYR A O 1
ATOM 3897 N N . ARG A 1 504 ? -16.318 -0.704 23.502 1.00 90.69 504 ARG A N 1
ATOM 3898 C CA . ARG A 1 504 ? -15.124 -1.255 22.838 1.00 90.69 504 ARG A CA 1
ATOM 3899 C C . ARG A 1 504 ? -14.620 -0.318 21.742 1.00 90.69 504 ARG A C 1
ATOM 3901 O O . ARG A 1 504 ? -13.434 -0.026 21.705 1.00 90.69 504 ARG A O 1
ATOM 3908 N N . THR A 1 505 ? -15.532 0.235 20.937 1.00 83.75 505 THR A N 1
ATOM 3909 C CA . THR A 1 505 ? -15.190 1.186 19.868 1.00 83.75 505 THR A CA 1
ATOM 3910 C C . THR A 1 505 ? -14.538 2.433 20.460 1.00 83.75 505 THR A C 1
ATOM 3912 O O . THR A 1 505 ? -13.440 2.804 20.069 1.00 83.75 505 THR A O 1
ATOM 3915 N N . LEU A 1 506 ? -15.169 3.049 21.467 1.00 82.44 506 LEU A N 1
ATOM 3916 C CA . LEU A 1 506 ? -14.626 4.243 22.118 1.00 82.44 506 LEU A CA 1
ATOM 3917 C C . LEU A 1 506 ? -13.270 3.980 22.788 1.00 82.44 506 LEU A C 1
ATOM 3919 O O . LEU A 1 506 ? -12.394 4.838 22.745 1.00 82.44 506 LEU A O 1
ATOM 3923 N N . TYR A 1 507 ? -13.097 2.816 23.418 1.00 87.75 507 TYR A N 1
ATOM 3924 C CA . TYR A 1 507 ? -11.833 2.443 24.049 1.00 87.75 507 TYR A CA 1
ATOM 3925 C C . TYR A 1 507 ? -10.708 2.317 23.017 1.00 87.75 507 TYR A C 1
ATOM 3927 O O . TYR A 1 507 ? -9.652 2.920 23.205 1.00 87.75 507 TYR A O 1
ATOM 3935 N N . ILE A 1 508 ? -10.947 1.566 21.935 1.00 87.88 508 ILE A N 1
ATOM 3936 C CA . ILE A 1 508 ? -9.965 1.345 20.867 1.00 87.88 508 ILE A CA 1
ATOM 3937 C C . ILE A 1 508 ? -9.580 2.684 20.223 1.00 87.88 508 ILE A C 1
ATOM 3939 O O . ILE A 1 508 ? -8.394 2.952 20.061 1.00 87.88 508 ILE A O 1
ATOM 3943 N N . GLU A 1 509 ? -10.541 3.577 19.967 1.00 84.38 509 GLU A N 1
ATOM 3944 C CA . GLU A 1 509 ? -10.256 4.910 19.414 1.00 84.38 509 GLU A CA 1
ATOM 3945 C C . GLU A 1 509 ? -9.418 5.791 20.357 1.00 84.38 509 GLU A C 1
ATOM 3947 O O . GLU A 1 509 ? -8.432 6.400 19.941 1.00 84.38 509 GLU A O 1
ATOM 3952 N N . GLU A 1 510 ? -9.747 5.849 21.651 1.00 84.38 510 GLU A N 1
ATOM 3953 C CA . GLU A 1 510 ? -8.953 6.620 22.622 1.00 84.38 510 GLU A CA 1
ATOM 3954 C C . GLU A 1 510 ? -7.528 6.073 22.761 1.00 84.38 510 GLU A C 1
ATOM 3956 O O . GLU A 1 510 ? -6.561 6.829 22.897 1.00 84.38 510 GLU A O 1
ATOM 3961 N N . LYS A 1 511 ? -7.382 4.750 22.695 1.00 87.38 511 LYS A N 1
ATOM 3962 C CA . LYS A 1 511 ? -6.086 4.078 22.714 1.00 87.38 511 LYS A CA 1
ATOM 3963 C C . LYS A 1 511 ? -5.288 4.351 21.437 1.00 87.38 511 LYS A C 1
ATOM 3965 O O . LYS A 1 511 ? -4.103 4.674 21.530 1.00 87.38 511 LYS A O 1
ATOM 3970 N N . ARG A 1 512 ? -5.936 4.322 20.270 1.00 88.44 512 ARG A N 1
ATOM 3971 C CA . ARG A 1 512 ? -5.357 4.709 18.977 1.00 88.44 512 ARG A CA 1
ATOM 3972 C C . ARG A 1 512 ? -4.807 6.135 19.017 1.00 88.44 512 ARG A C 1
ATOM 3974 O O . ARG A 1 512 ? -3.663 6.349 18.626 1.00 88.44 512 ARG A O 1
ATOM 3981 N N . ILE A 1 513 ? -5.559 7.093 19.569 1.00 84.25 513 ILE A N 1
ATOM 3982 C CA . ILE A 1 513 ? -5.101 8.485 19.752 1.00 84.25 513 ILE A CA 1
ATOM 3983 C C . ILE A 1 513 ? -3.818 8.545 20.596 1.00 84.25 513 ILE A C 1
ATOM 3985 O O . ILE A 1 513 ? -2.887 9.277 20.260 1.00 84.25 513 ILE A O 1
ATOM 3989 N N . ILE A 1 514 ? -3.738 7.765 21.680 1.00 86.31 514 ILE A N 1
ATOM 3990 C CA . ILE A 1 514 ? -2.545 7.714 22.540 1.00 86.31 514 ILE A CA 1
ATOM 3991 C C . ILE A 1 514 ? -1.339 7.132 21.789 1.00 86.31 514 ILE A C 1
ATOM 3993 O O . ILE A 1 514 ? -0.250 7.700 21.883 1.00 86.31 514 ILE A O 1
ATOM 3997 N N . LEU A 1 515 ? -1.527 6.040 21.042 1.00 88.81 515 LEU A N 1
ATOM 3998 C CA . LEU A 1 515 ? -0.466 5.371 20.280 1.00 88.81 515 LEU A CA 1
ATOM 3999 C C . LEU A 1 515 ? 0.057 6.239 19.126 1.00 88.81 515 LEU A C 1
ATOM 4001 O O . LEU A 1 515 ? 1.269 6.361 18.953 1.00 88.81 515 LEU A O 1
ATOM 4005 N N . VAL A 1 516 ? -0.832 6.897 18.375 1.00 89.12 516 VAL A N 1
ATOM 4006 C CA . VAL A 1 516 ? -0.443 7.851 17.320 1.00 89.12 516 VAL A CA 1
ATOM 4007 C C . VAL A 1 516 ? 0.278 9.059 17.924 1.00 89.12 516 VAL A C 1
ATOM 4009 O O . VAL A 1 516 ? 1.318 9.474 17.412 1.00 89.12 516 VAL A O 1
ATOM 4012 N N . GLY A 1 517 ? -0.218 9.587 19.049 1.00 86.81 517 GLY A N 1
ATOM 4013 C CA . GLY A 1 517 ? 0.440 10.671 19.778 1.00 86.81 517 GLY A CA 1
ATOM 4014 C C . GLY A 1 517 ? 1.861 10.306 20.209 1.00 86.81 517 GLY A C 1
ATOM 4015 O O . GLY A 1 517 ? 2.785 11.087 20.005 1.00 86.81 517 GLY A O 1
ATOM 4016 N N . GLU A 1 518 ? 2.070 9.095 20.723 1.00 85.38 518 GLU A N 1
ATOM 4017 C CA . GLU A 1 518 ? 3.412 8.598 21.033 1.00 85.38 518 GLU A CA 1
ATOM 4018 C C . GLU A 1 518 ? 4.280 8.424 19.785 1.00 85.38 518 GLU A C 1
ATOM 4020 O O . GLU A 1 518 ? 5.462 8.765 19.811 1.00 85.38 518 GLU A O 1
ATOM 4025 N N . ALA A 1 519 ? 3.733 7.888 18.692 1.00 88.56 519 ALA A N 1
ATOM 4026 C CA . ALA A 1 519 ? 4.482 7.749 17.448 1.00 88.56 519 ALA A CA 1
ATOM 4027 C C . ALA A 1 519 ? 4.979 9.113 16.946 1.00 88.56 519 ALA A C 1
ATOM 4029 O O . ALA A 1 519 ? 6.131 9.223 16.531 1.00 88.56 519 ALA A O 1
ATOM 4030 N N . ASN A 1 520 ? 4.150 10.153 17.064 1.00 85.12 520 ASN A N 1
ATOM 4031 C CA . ASN A 1 520 ? 4.520 11.533 16.759 1.00 85.12 520 ASN A CA 1
ATOM 4032 C C . ASN A 1 520 ? 5.560 12.100 17.754 1.00 85.12 520 ASN A C 1
ATOM 4034 O O . ASN A 1 520 ? 6.513 12.746 17.331 1.00 85.12 520 ASN A O 1
ATOM 4038 N N . GLU A 1 521 ? 5.432 11.845 19.062 1.00 84.06 521 GLU A N 1
ATOM 4039 C CA . GLU A 1 521 ? 6.405 12.288 20.082 1.00 84.06 521 GLU A CA 1
ATOM 4040 C C . GLU A 1 521 ? 7.779 11.603 19.925 1.00 84.06 521 GLU A C 1
ATOM 4042 O O . GLU A 1 521 ? 8.824 12.232 20.100 1.00 84.06 521 GLU A O 1
ATOM 4047 N N . GLY A 1 522 ? 7.788 10.309 19.590 1.00 80.69 522 GLY A N 1
ATOM 4048 C CA . GLY A 1 522 ? 8.992 9.492 19.420 1.00 80.69 522 GLY A CA 1
ATOM 4049 C C . GLY A 1 522 ? 9.734 9.721 18.101 1.00 80.69 522 GLY A C 1
ATOM 4050 O O . GLY A 1 522 ? 10.862 9.247 17.954 1.00 80.69 522 GLY A O 1
ATOM 4051 N N . CYS A 1 523 ? 9.116 10.444 17.167 1.00 85.25 523 CYS A N 1
ATOM 4052 C CA . CYS A 1 523 ? 9.648 10.763 15.848 1.00 85.25 523 CYS A CA 1
ATOM 4053 C C . CYS A 1 523 ? 9.538 12.272 15.611 1.00 85.25 523 CYS A C 1
ATOM 4055 O O . CYS A 1 523 ? 8.565 12.718 14.998 1.00 85.25 523 CYS A O 1
ATOM 4057 N N . PRO A 1 524 ? 10.508 13.071 16.100 1.00 79.62 524 PRO A N 1
ATOM 4058 C CA . PRO A 1 524 ? 10.477 14.521 15.953 1.00 79.62 524 PRO A CA 1
ATOM 4059 C C . PRO A 1 524 ? 10.290 14.936 14.492 1.00 79.62 524 PRO A C 1
ATOM 4061 O O . PRO A 1 524 ? 10.798 14.280 13.576 1.00 79.62 524 PRO A O 1
ATOM 4064 N N . ALA A 1 525 ? 9.561 16.037 14.295 1.00 71.00 525 ALA A N 1
ATOM 4065 C CA . ALA A 1 525 ? 9.283 16.574 12.972 1.00 71.00 525 ALA A CA 1
ATOM 4066 C C . ALA A 1 525 ? 10.594 16.852 12.227 1.00 71.00 525 ALA A C 1
ATOM 4068 O O . ALA A 1 525 ? 11.473 17.548 12.742 1.00 71.00 525 ALA A O 1
ATOM 4069 N N . ASN A 1 526 ? 10.725 16.302 11.020 1.00 64.25 526 ASN A N 1
ATOM 4070 C CA . ASN A 1 526 ? 11.820 16.659 10.130 1.00 64.25 526 ASN A CA 1
ATOM 4071 C C . ASN A 1 526 ? 11.413 17.873 9.286 1.00 64.25 526 ASN A C 1
ATOM 4073 O O . ASN A 1 526 ? 10.440 17.808 8.534 1.00 64.25 526 ASN A O 1
ATOM 4077 N N . GLU A 1 527 ? 12.153 18.976 9.393 1.00 54.03 527 GLU A N 1
ATOM 4078 C CA . GLU A 1 527 ? 12.030 20.099 8.452 1.00 54.03 527 GLU A CA 1
ATOM 4079 C C . GLU A 1 527 ? 12.819 19.849 7.161 1.00 54.03 527 GLU A C 1
ATOM 4081 O O . GLU A 1 527 ? 12.512 20.459 6.141 1.00 54.03 527 GLU A O 1
ATOM 4086 N N . SER A 1 528 ? 13.798 18.932 7.183 1.00 51.09 528 SER A N 1
ATOM 4087 C CA . SER A 1 528 ? 14.540 18.507 6.000 1.00 51.09 528 SER A CA 1
ATOM 4088 C C . SER A 1 528 ? 13.800 17.347 5.320 1.00 51.09 528 SER A C 1
ATOM 4090 O O . SER A 1 528 ? 13.824 16.219 5.816 1.00 51.09 528 SER A O 1
ATOM 4092 N N . PRO A 1 529 ? 13.136 17.588 4.182 1.00 49.88 529 PRO A N 1
ATOM 4093 C CA . PRO A 1 529 ? 12.393 16.557 3.458 1.00 49.88 529 PRO A CA 1
ATOM 4094 C C . PRO A 1 529 ? 13.302 15.483 2.842 1.00 49.88 529 PRO A C 1
ATOM 4096 O O . PRO A 1 529 ? 12.821 14.440 2.427 1.00 49.88 529 PRO A O 1
ATOM 4099 N N . TYR A 1 530 ? 14.614 15.722 2.834 1.00 50.84 530 TYR A N 1
ATOM 4100 C CA . TYR A 1 530 ? 15.603 14.952 2.086 1.00 50.84 530 TYR A CA 1
ATOM 4101 C C . TYR A 1 530 ? 16.224 13.790 2.859 1.00 50.84 530 TYR A C 1
ATOM 4103 O O . TYR A 1 530 ? 17.077 13.067 2.342 1.00 50.84 530 TYR A O 1
ATOM 4111 N N . VAL A 1 531 ? 15.860 13.610 4.127 1.00 51.19 531 VAL A N 1
ATOM 4112 C CA . VAL A 1 531 ? 16.374 12.515 4.947 1.00 51.19 531 VAL A CA 1
ATOM 4113 C C . VAL A 1 531 ? 15.187 11.681 5.383 1.00 51.19 531 VAL A C 1
ATOM 4115 O O . VAL A 1 531 ? 14.545 11.989 6.390 1.00 51.19 531 VAL A O 1
ATOM 4118 N N . PHE A 1 532 ? 14.917 10.616 4.625 1.00 59.38 532 PHE A N 1
ATOM 4119 C CA . PHE A 1 532 ? 14.102 9.501 5.086 1.00 59.38 532 PHE A CA 1
ATOM 4120 C C . PHE A 1 532 ? 14.826 8.868 6.273 1.00 59.38 532 PHE A C 1
ATOM 4122 O O . PHE A 1 532 ? 15.709 8.020 6.153 1.00 59.38 532 PHE A O 1
ATOM 4129 N N . SER A 1 533 ? 14.579 9.448 7.439 1.00 58.31 533 SER A N 1
ATOM 4130 C CA . SER A 1 533 ? 15.362 9.184 8.623 1.00 58.31 533 SER A CA 1
ATOM 4131 C C . SER A 1 533 ? 14.689 8.100 9.431 1.00 58.31 533 SER A C 1
ATOM 4133 O O . SER A 1 533 ? 13.501 8.146 9.747 1.00 58.31 533 SER A O 1
ATOM 4135 N N . ALA A 1 534 ? 15.506 7.175 9.915 1.00 61.75 534 ALA A N 1
ATOM 4136 C CA . ALA A 1 534 ? 15.106 6.236 10.943 1.00 61.75 534 ALA A CA 1
ATOM 4137 C C . ALA A 1 534 ? 14.617 6.913 12.244 1.00 61.75 534 ALA A C 1
ATOM 4139 O O . ALA A 1 534 ? 14.097 6.189 13.098 1.00 61.75 534 ALA A O 1
ATOM 4140 N N . THR A 1 535 ? 14.825 8.225 12.417 1.00 68.62 535 THR A N 1
ATOM 4141 C CA . THR A 1 535 ? 14.631 8.961 13.676 1.00 68.62 535 THR A CA 1
ATOM 4142 C C . THR A 1 535 ? 13.743 10.202 13.565 1.00 68.62 535 THR A C 1
ATOM 4144 O O . THR A 1 535 ? 13.574 10.890 14.568 1.00 68.62 535 THR A O 1
ATOM 4147 N N . SER A 1 536 ? 13.214 10.537 12.389 1.00 75.31 536 SER A N 1
ATOM 4148 C CA . SER A 1 536 ? 12.332 11.695 12.198 1.00 75.31 536 SER A CA 1
ATOM 4149 C C . SER A 1 536 ? 11.344 11.441 11.061 1.00 75.31 536 SER A C 1
ATOM 4151 O O . SER A 1 536 ? 11.612 10.639 10.171 1.00 75.31 536 SER A O 1
ATOM 4153 N N . SER A 1 537 ? 10.192 12.109 11.102 1.00 83.62 537 SER A N 1
ATOM 4154 C CA . SER A 1 537 ? 9.140 11.989 10.082 1.00 83.62 537 SER A CA 1
ATOM 4155 C C . SER A 1 537 ? 8.492 13.350 9.825 1.00 83.62 537 SER A C 1
ATOM 4157 O O . SER A 1 537 ? 8.463 14.184 10.734 1.00 83.62 537 SER A O 1
ATOM 4159 N N . PRO A 1 538 ? 7.949 13.606 8.622 1.00 85.88 538 PRO A N 1
ATOM 4160 C CA . PRO A 1 538 ? 7.083 14.751 8.420 1.00 85.88 538 PRO A CA 1
ATOM 4161 C C . PRO A 1 538 ? 5.820 14.625 9.282 1.00 85.88 538 PRO A C 1
ATOM 4163 O O . PRO A 1 538 ? 5.336 13.539 9.630 1.00 85.88 538 PRO A O 1
ATOM 4166 N N . THR A 1 539 ? 5.286 15.779 9.652 1.00 84.38 539 THR A N 1
ATOM 4167 C CA . THR A 1 539 ? 3.967 15.884 10.270 1.00 84.38 539 THR A CA 1
ATOM 4168 C C . THR A 1 539 ? 2.899 15.507 9.250 1.00 84.38 539 THR A C 1
ATOM 4170 O O . THR A 1 539 ? 3.085 15.684 8.046 1.00 84.38 539 THR A O 1
ATOM 4173 N N . ALA A 1 540 ? 1.754 15.027 9.732 1.00 80.62 540 ALA A N 1
ATOM 4174 C CA . ALA A 1 540 ? 0.632 14.703 8.860 1.00 80.62 540 ALA A CA 1
ATOM 4175 C C . ALA A 1 540 ? 0.217 15.936 8.023 1.00 80.62 540 ALA A C 1
ATOM 4177 O O . ALA A 1 540 ? 0.015 15.830 6.818 1.00 80.62 540 ALA A O 1
ATOM 4178 N N . LYS A 1 541 ? 0.251 17.137 8.627 1.00 81.00 541 LYS A N 1
ATOM 4179 C CA . LYS A 1 541 ? 0.057 18.419 7.931 1.00 81.00 541 LYS A CA 1
ATOM 4180 C C . LYS A 1 541 ? 1.012 18.629 6.752 1.00 81.00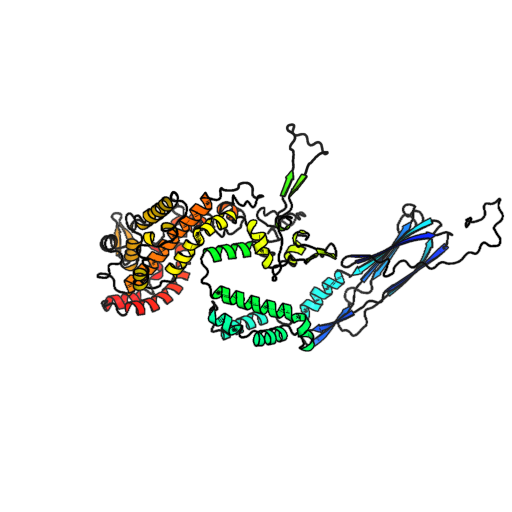 541 LYS A C 1
ATOM 4182 O O . LYS A 1 541 ? 0.556 19.005 5.682 1.00 81.00 541 LYS A O 1
ATOM 4187 N N . GLN A 1 542 ? 2.313 18.395 6.935 1.00 83.44 542 GLN A N 1
ATOM 4188 C CA . GLN A 1 542 ? 3.289 18.552 5.849 1.00 83.44 542 GLN A CA 1
ATOM 4189 C C . GLN A 1 542 ? 3.010 17.594 4.683 1.00 83.44 542 GLN A C 1
ATOM 4191 O O . GLN A 1 542 ? 3.204 17.985 3.537 1.00 83.44 542 GLN A O 1
ATOM 4196 N N . LEU A 1 543 ? 2.538 16.376 4.970 1.00 83.38 543 LEU A N 1
ATOM 4197 C CA . LEU A 1 543 ? 2.150 15.408 3.941 1.00 83.38 543 LEU A CA 1
ATOM 4198 C C . LEU A 1 543 ? 0.889 15.859 3.192 1.00 83.38 543 LEU A C 1
ATOM 4200 O O . LEU A 1 543 ? 0.914 15.922 1.968 1.00 83.38 543 LEU A O 1
ATOM 4204 N N . TRP A 1 544 ? -0.163 16.288 3.897 1.00 78.56 544 TRP A N 1
ATOM 4205 C CA . TRP A 1 544 ? -1.367 16.831 3.252 1.00 78.56 544 TRP A CA 1
ATOM 4206 C C . TRP A 1 544 ? -1.099 18.099 2.436 1.00 78.56 544 TRP A C 1
ATOM 4208 O O . TRP A 1 544 ? -1.623 18.233 1.332 1.00 78.56 544 TRP A O 1
ATOM 4218 N N . ASP A 1 545 ? -0.267 19.014 2.943 1.00 80.31 545 ASP A N 1
ATOM 4219 C CA . ASP A 1 545 ? 0.143 20.220 2.210 1.00 80.31 545 ASP A CA 1
ATOM 4220 C C . ASP A 1 545 ? 0.920 19.853 0.927 1.00 80.31 545 ASP A C 1
ATOM 4222 O O . ASP A 1 545 ? 0.833 20.565 -0.073 1.00 80.31 545 ASP A O 1
ATOM 4226 N N . ALA A 1 546 ? 1.624 18.715 0.935 1.00 76.44 546 ALA A N 1
ATOM 4227 C CA . ALA A 1 546 ? 2.282 18.115 -0.226 1.00 76.44 546 ALA A CA 1
ATOM 4228 C C . ALA A 1 546 ? 1.367 17.188 -1.054 1.00 76.44 546 ALA A C 1
ATOM 4230 O O . ALA A 1 546 ? 1.849 16.515 -1.955 1.00 76.44 546 ALA A O 1
ATOM 4231 N N . LYS A 1 547 ? 0.049 17.191 -0.794 1.00 78.94 547 LYS A N 1
ATOM 4232 C CA . LYS A 1 547 ? -0.986 16.379 -1.468 1.00 78.94 547 LYS A CA 1
ATOM 4233 C C . LYS A 1 547 ? -0.879 14.862 -1.255 1.00 78.94 547 LYS A C 1
ATOM 4235 O O . LYS A 1 547 ? -1.540 14.105 -1.962 1.00 78.94 547 LYS A O 1
ATOM 4240 N N . HIS A 1 548 ? -0.141 14.433 -0.239 1.00 79.75 548 HIS A N 1
ATOM 4241 C CA . HIS A 1 548 ? -0.061 13.039 0.193 1.00 79.75 548 HIS A CA 1
ATOM 4242 C C . HIS A 1 548 ? -1.111 12.721 1.259 1.00 79.75 548 HIS A C 1
ATOM 4244 O O . HIS A 1 548 ? -1.532 13.588 2.032 1.00 79.75 548 HIS A O 1
ATOM 4250 N N . THR A 1 549 ? -1.530 11.460 1.325 1.00 80.25 549 THR A N 1
ATOM 4251 C CA . THR A 1 549 ? -2.394 10.936 2.388 1.00 80.25 549 THR A CA 1
ATOM 4252 C C . THR A 1 549 ? -1.531 10.185 3.403 1.00 80.25 549 THR A C 1
ATOM 4254 O O . THR A 1 549 ? -1.018 9.118 3.074 1.00 80.25 549 THR A O 1
ATOM 4257 N N . PRO A 1 550 ? -1.349 10.701 4.632 1.00 85.31 550 PRO A N 1
ATOM 4258 C CA . PRO A 1 550 ? -0.615 9.983 5.668 1.00 85.31 550 PRO A CA 1
ATOM 4259 C C . PRO A 1 550 ? -1.344 8.691 6.049 1.00 85.31 550 PRO A C 1
ATOM 4261 O O . PRO A 1 550 ? -2.571 8.643 6.037 1.00 85.31 550 PRO A O 1
ATOM 4264 N N . ASN A 1 551 ? -0.599 7.673 6.463 1.00 85.00 551 ASN A N 1
ATOM 4265 C CA . ASN A 1 551 ? -1.118 6.415 7.001 1.00 85.00 551 ASN A CA 1
ATOM 4266 C C . ASN A 1 551 ? -1.308 6.476 8.519 1.00 85.00 551 ASN A C 1
ATOM 4268 O O . ASN A 1 551 ? -2.147 5.770 9.079 1.00 85.00 551 ASN A O 1
ATOM 4272 N N . ILE A 1 552 ? -0.517 7.308 9.205 1.00 88.31 552 ILE A N 1
ATOM 4273 C CA . ILE A 1 552 ? -0.482 7.394 10.665 1.00 88.31 552 ILE A CA 1
ATOM 4274 C C . ILE A 1 552 ? -0.974 8.777 11.092 1.00 88.31 552 ILE A C 1
ATOM 4276 O O . ILE A 1 552 ? -0.209 9.736 11.225 1.00 88.31 552 ILE A O 1
ATOM 4280 N N . PHE A 1 553 ? -2.284 8.856 11.322 1.00 81.69 553 PHE A N 1
ATOM 4281 C CA . PHE A 1 553 ? -2.992 10.069 11.728 1.00 81.69 553 PHE A CA 1
ATOM 4282 C C . PHE A 1 553 ? -4.217 9.751 12.597 1.00 81.69 553 PHE A C 1
ATOM 4284 O O . PHE A 1 553 ? -4.829 8.682 12.506 1.00 81.69 553 PHE A O 1
ATOM 4291 N N . THR A 1 554 ? -4.619 10.710 13.422 1.00 76.31 554 THR A N 1
ATOM 4292 C CA . THR A 1 554 ? -5.885 10.702 14.163 1.00 76.31 554 THR A CA 1
ATOM 4293 C C . THR A 1 554 ? -7.027 11.275 13.320 1.00 76.31 554 THR A C 1
ATOM 4295 O O . THR A 1 554 ? -6.810 12.084 12.420 1.00 76.31 554 THR A O 1
ATOM 4298 N N . ALA A 1 555 ? -8.275 10.901 13.624 1.00 67.88 555 ALA A N 1
ATOM 4299 C CA . ALA A 1 555 ? -9.440 11.455 12.924 1.00 67.88 555 ALA A CA 1
ATOM 4300 C C . ALA A 1 555 ? -9.504 12.995 13.007 1.00 67.88 555 ALA A C 1
ATOM 4302 O O . ALA A 1 555 ? -9.911 13.649 12.048 1.00 67.88 555 ALA A O 1
ATOM 4303 N N . GLU A 1 556 ? -9.052 13.572 14.124 1.00 65.94 556 GLU A N 1
ATOM 4304 C CA . GLU A 1 556 ? -8.935 15.020 14.302 1.00 65.94 556 GLU A CA 1
ATOM 4305 C C . GLU A 1 556 ? -7.938 15.625 13.304 1.00 65.94 556 GLU A C 1
ATOM 4307 O O . GLU A 1 556 ? -8.292 16.555 12.581 1.00 65.94 556 GLU A O 1
ATOM 4312 N N . GLU A 1 557 ? -6.732 15.061 13.188 1.00 67.94 557 GLU A N 1
ATOM 4313 C CA . GLU A 1 557 ? -5.717 15.518 12.230 1.00 67.94 557 GLU A CA 1
ATOM 4314 C C . GLU A 1 557 ? -6.220 15.433 10.780 1.00 67.94 557 GLU A C 1
ATOM 4316 O O . GLU A 1 557 ? -6.013 16.375 10.015 1.00 67.94 557 GLU A O 1
ATOM 4321 N N . ALA A 1 558 ? -6.935 14.367 10.402 1.00 66.38 558 ALA A N 1
ATOM 4322 C CA . ALA A 1 558 ? -7.522 14.260 9.062 1.00 66.38 558 ALA A CA 1
ATOM 4323 C C . ALA A 1 558 ? -8.564 15.346 8.783 1.00 66.38 558 ALA A C 1
ATOM 4325 O O . ALA A 1 558 ? -8.588 15.922 7.697 1.00 66.38 558 ALA A O 1
ATOM 4326 N N . ILE A 1 559 ? -9.421 15.670 9.753 1.00 61.81 559 ILE A N 1
ATOM 4327 C CA . ILE A 1 559 ? -10.420 16.730 9.577 1.00 61.81 559 ILE A CA 1
ATOM 4328 C C . ILE A 1 559 ? -9.736 18.098 9.527 1.00 61.81 559 ILE A C 1
ATOM 4330 O O . ILE A 1 559 ? -10.033 18.876 8.624 1.00 61.81 559 ILE A O 1
ATOM 4334 N N . GLN A 1 560 ? -8.785 18.369 10.429 1.00 65.56 560 GLN A N 1
ATOM 4335 C CA . GLN A 1 560 ? -8.031 19.630 10.487 1.00 65.56 560 GLN A CA 1
ATOM 4336 C C . GLN A 1 560 ? -7.301 19.959 9.187 1.00 65.56 560 GLN A C 1
ATOM 4338 O O . GLN A 1 560 ? -7.163 21.132 8.850 1.00 65.56 560 GLN A O 1
ATOM 4343 N N . ASN A 1 561 ? -6.823 18.940 8.479 1.00 61.25 561 ASN A N 1
ATOM 4344 C CA . ASN A 1 561 ? -5.977 19.116 7.302 1.00 61.25 561 ASN A CA 1
ATOM 4345 C C . ASN A 1 561 ? -6.671 18.727 5.988 1.00 61.25 561 ASN A C 1
ATOM 4347 O O . ASN A 1 561 ? -6.077 18.846 4.921 1.00 61.25 561 ASN A O 1
ATOM 4351 N N . SER A 1 562 ? -7.938 18.312 6.046 1.00 55.06 562 SER A N 1
ATOM 4352 C CA . SER A 1 562 ? -8.781 18.156 4.859 1.00 55.06 562 SER A CA 1
ATOM 4353 C C . SER A 1 562 ? -9.511 19.461 4.520 1.00 55.06 562 SER A C 1
ATOM 4355 O O . SER A 1 562 ? -9.528 20.429 5.287 1.00 55.06 562 SER A O 1
ATOM 4357 N N . SER A 1 563 ? -10.217 19.471 3.386 1.00 51.06 563 SER A N 1
ATOM 4358 C CA . SER A 1 563 ? -11.167 20.538 3.030 1.00 51.06 563 SER A CA 1
ATOM 4359 C C . SER A 1 563 ? -12.322 20.699 4.034 1.00 51.06 563 SER A C 1
ATOM 4361 O O . SER A 1 563 ? -13.126 21.617 3.896 1.00 51.06 563 SER A O 1
ATOM 4363 N N . LEU A 1 564 ? -12.405 19.825 5.044 1.00 49.59 564 LEU A N 1
ATOM 4364 C CA . LEU A 1 564 ? -13.396 19.836 6.116 1.00 49.59 564 LEU A CA 1
ATOM 4365 C C . LEU A 1 564 ? -12.909 20.557 7.388 1.00 49.59 564 LEU A C 1
ATOM 4367 O O . LEU A 1 564 ? -13.594 20.507 8.407 1.00 49.59 564 LEU A O 1
ATOM 4371 N N . SER A 1 565 ? -11.761 21.239 7.353 1.00 50.12 565 SER A N 1
ATOM 4372 C CA . SER A 1 565 ? -11.171 21.936 8.510 1.00 50.12 565 SER A CA 1
ATOM 4373 C C . SER A 1 565 ? -12.088 22.989 9.154 1.00 50.12 565 SER A C 1
ATOM 4375 O O . SER A 1 565 ? -12.064 23.179 10.375 1.00 50.12 565 SER A O 1
ATOM 4377 N N . ASP A 1 566 ? -12.985 23.603 8.377 1.00 47.47 566 ASP A N 1
ATOM 4378 C CA . ASP A 1 566 ? -14.007 24.534 8.873 1.00 47.47 566 ASP A CA 1
ATOM 4379 C C . ASP A 1 566 ? -15.025 23.874 9.830 1.00 47.47 566 ASP A C 1
ATOM 4381 O O . ASP A 1 566 ? -15.654 24.564 10.641 1.00 47.47 566 ASP A O 1
ATOM 4385 N N . LEU A 1 567 ? -15.123 22.535 9.845 1.00 45.62 567 LEU A N 1
ATOM 4386 C CA . LEU A 1 567 ? -15.931 21.787 10.813 1.00 45.62 567 LEU A CA 1
ATOM 4387 C C . LEU A 1 567 ? -15.410 21.902 12.248 1.00 45.62 567 LEU A C 1
ATOM 4389 O O . LEU A 1 567 ? -16.190 21.696 13.177 1.00 45.62 567 LEU A O 1
ATOM 4393 N N . LEU A 1 568 ? -14.144 22.245 12.475 1.00 45.72 568 LEU A N 1
ATOM 4394 C CA . LEU A 1 568 ? -13.554 22.304 13.820 1.00 45.72 568 LEU A CA 1
ATOM 4395 C C . LEU A 1 568 ? -13.630 23.702 14.447 1.00 45.72 568 LEU A C 1
ATOM 4397 O O . LEU A 1 568 ? -13.456 23.859 15.654 1.00 45.72 568 LEU A O 1
ATOM 4401 N N . ASN A 1 569 ? -13.988 24.723 13.666 1.00 47.84 569 ASN A N 1
ATOM 4402 C CA . ASN A 1 569 ? -14.066 26.098 14.146 1.00 47.84 569 ASN A CA 1
ATOM 4403 C C . ASN A 1 569 ? -15.364 26.340 14.940 1.00 47.84 569 ASN A C 1
ATOM 4405 O O . ASN A 1 569 ? -16.457 26.413 14.378 1.00 47.84 569 ASN A O 1
ATOM 4409 N N . THR A 1 570 ? -15.268 26.484 16.264 1.00 46.12 570 THR A N 1
ATOM 4410 C CA . THR A 1 570 ? -16.432 26.659 17.156 1.00 46.12 570 THR A CA 1
ATOM 4411 C C . THR A 1 570 ? -17.080 28.048 17.104 1.00 46.12 570 THR A C 1
ATOM 4413 O O . THR A 1 570 ? -18.185 28.200 17.617 1.00 46.12 570 THR A O 1
ATOM 4416 N N . ASP A 1 571 ? -16.439 29.038 16.470 1.00 47.00 571 ASP A N 1
ATOM 4417 C CA . ASP A 1 571 ? -16.797 30.463 16.603 1.00 47.00 571 ASP A CA 1
ATOM 4418 C C . ASP A 1 571 ? -17.407 31.132 15.354 1.00 47.00 571 ASP A C 1
ATOM 4420 O O . ASP A 1 571 ? -17.751 32.316 15.392 1.00 47.00 571 ASP A O 1
ATOM 4424 N N . LYS A 1 572 ? -17.589 30.423 14.230 1.00 42.38 572 LYS A N 1
ATOM 4425 C CA . LYS A 1 572 ? -18.193 31.013 13.018 1.00 42.38 572 LYS A CA 1
ATOM 4426 C C . LYS A 1 572 ? -19.595 30.465 12.771 1.00 42.38 572 LYS A C 1
ATOM 4428 O O . LYS A 1 572 ? -19.778 29.269 12.593 1.00 42.38 572 LYS A O 1
ATOM 4433 N N . ASN A 1 573 ? -20.580 31.355 12.629 1.00 44.22 573 ASN A N 1
ATOM 4434 C CA . ASN A 1 573 ? -21.971 31.014 12.278 1.00 44.22 573 ASN A CA 1
ATOM 4435 C C . ASN A 1 573 ? -22.115 30.192 10.968 1.00 44.22 573 ASN A C 1
ATOM 4437 O O . ASN A 1 573 ? -23.161 29.591 10.745 1.00 44.22 573 ASN A O 1
ATOM 4441 N N . GLY A 1 574 ? -21.082 30.134 10.113 1.00 42.12 574 GLY A N 1
ATOM 4442 C CA . GLY A 1 574 ? -21.012 29.242 8.942 1.00 42.12 574 GLY A CA 1
ATOM 4443 C C . GLY A 1 574 ? -20.733 27.768 9.281 1.00 42.12 574 GLY A C 1
ATOM 4444 O O . GLY A 1 574 ? -21.330 26.884 8.669 1.00 42.12 574 GLY A O 1
ATOM 4445 N N . ALA A 1 575 ? -19.949 27.499 10.333 1.00 41.19 575 ALA A N 1
ATOM 4446 C CA . ALA A 1 575 ? -19.538 26.153 10.746 1.00 41.19 575 ALA A CA 1
ATOM 4447 C C . ALA A 1 575 ? -20.717 25.278 11.213 1.00 41.19 575 ALA A C 1
ATOM 4449 O O . ALA A 1 575 ? -20.667 24.056 11.114 1.00 41.19 575 ALA A O 1
ATOM 4450 N N . GLN A 1 576 ? -21.826 25.873 11.672 1.00 42.53 576 GLN A N 1
ATOM 4451 C CA . GLN A 1 576 ? -23.038 25.117 12.021 1.00 42.53 576 GLN A CA 1
ATOM 4452 C C . GLN A 1 576 ? -23.751 24.524 10.796 1.00 42.53 576 GLN A C 1
ATOM 4454 O O . GLN A 1 576 ? -24.269 23.411 10.877 1.00 42.53 576 GLN A O 1
ATOM 4459 N N . ASN A 1 577 ? -23.770 25.234 9.664 1.00 39.84 577 ASN A N 1
ATOM 4460 C CA . ASN A 1 577 ? -24.437 24.766 8.444 1.00 39.84 577 ASN A CA 1
ATOM 4461 C C . ASN A 1 577 ? -23.607 23.700 7.721 1.00 39.84 577 ASN A C 1
ATOM 4463 O O . ASN A 1 577 ? -24.162 22.744 7.185 1.00 39.84 577 ASN A O 1
ATOM 4467 N N . GLU A 1 578 ? -22.282 23.825 7.753 1.00 40.78 578 GLU A N 1
ATOM 4468 C CA . GLU A 1 578 ? -21.368 22.827 7.195 1.00 40.78 578 GLU A CA 1
ATOM 4469 C C . GLU A 1 578 ? -21.280 21.580 8.074 1.00 40.78 578 GLU A C 1
ATOM 4471 O O . GLU A 1 578 ? -21.357 20.480 7.536 1.00 40.78 578 GLU A O 1
ATOM 4476 N N . ARG A 1 579 ? -21.289 21.712 9.412 1.00 47.66 579 ARG A N 1
ATOM 4477 C CA . ARG A 1 579 ? -21.513 20.574 10.326 1.00 47.66 579 ARG A CA 1
ATOM 4478 C C . ARG A 1 579 ? -22.840 19.891 10.042 1.00 47.66 579 ARG A C 1
ATOM 4480 O O . ARG A 1 579 ? -22.867 18.676 9.920 1.00 47.66 579 ARG A O 1
ATOM 4487 N N . ALA A 1 580 ? -23.928 20.642 9.873 1.00 39.81 580 ALA A N 1
ATOM 4488 C CA . ALA A 1 580 ? -25.224 20.063 9.531 1.00 39.81 580 ALA A CA 1
ATOM 4489 C C . ALA A 1 580 ? -25.202 19.332 8.176 1.00 39.81 580 ALA A C 1
ATOM 4491 O O . ALA A 1 580 ? -25.842 18.293 8.055 1.00 39.81 580 ALA A O 1
ATOM 4492 N N . ASN A 1 581 ? -24.454 19.822 7.183 1.00 41.06 581 ASN A N 1
ATOM 4493 C CA . ASN A 1 581 ? -24.325 19.190 5.867 1.00 41.06 581 ASN A CA 1
ATOM 4494 C C . ASN A 1 581 ? -23.389 17.973 5.866 1.00 41.06 581 ASN A C 1
ATOM 4496 O O . ASN A 1 581 ? -23.751 16.949 5.302 1.00 41.06 581 ASN A O 1
ATOM 4500 N N . ALA A 1 582 ? -22.229 18.040 6.521 1.00 38.91 582 ALA A N 1
ATOM 4501 C CA . ALA A 1 582 ? -21.318 16.905 6.684 1.00 38.91 582 ALA A CA 1
ATOM 4502 C C . ALA A 1 582 ? -21.991 15.778 7.471 1.00 38.91 582 ALA A C 1
ATOM 4504 O O . ALA A 1 582 ? -21.938 14.612 7.087 1.00 38.91 582 ALA A O 1
ATOM 4505 N N . ALA A 1 583 ? -22.722 16.146 8.519 1.00 39.94 583 ALA A N 1
ATOM 4506 C CA . ALA A 1 583 ? -23.504 15.219 9.299 1.00 39.94 583 ALA A CA 1
ATOM 4507 C C . ALA A 1 583 ? -24.695 14.676 8.460 1.00 39.94 583 ALA A C 1
ATOM 4509 O O . ALA A 1 583 ? -24.983 13.486 8.515 1.00 39.94 583 ALA A O 1
ATOM 4510 N N . LYS A 1 584 ? -25.319 15.475 7.579 1.00 37.19 584 LYS A N 1
ATOM 4511 C CA . LYS A 1 584 ? -26.329 15.001 6.609 1.00 37.19 584 LYS A CA 1
ATOM 4512 C C . LYS A 1 584 ? -25.756 14.005 5.591 1.00 37.19 584 LYS A C 1
ATOM 4514 O O . LYS A 1 584 ? -26.408 13.008 5.308 1.00 37.19 584 LYS A O 1
ATOM 4519 N N . THR A 1 585 ? -24.540 14.220 5.090 1.00 34.06 585 THR A N 1
ATOM 4520 C CA . THR A 1 585 ? -23.850 13.305 4.161 1.00 34.06 585 THR A CA 1
ATOM 4521 C C . THR A 1 585 ? -23.406 12.013 4.855 1.00 34.06 585 THR A C 1
ATOM 4523 O O . THR A 1 585 ? -23.640 10.928 4.325 1.00 34.06 585 THR A O 1
ATOM 4526 N N . ALA A 1 586 ? -22.864 12.099 6.076 1.00 34.19 586 ALA A N 1
ATOM 4527 C CA . ALA A 1 586 ? -22.608 10.935 6.927 1.00 34.19 586 ALA A CA 1
ATOM 4528 C C . ALA A 1 586 ? -23.911 10.184 7.262 1.00 34.19 586 ALA A C 1
ATOM 4530 O O . ALA A 1 586 ? -23.936 8.956 7.271 1.00 34.19 586 ALA A O 1
ATOM 4531 N N . GLY A 1 587 ? -25.013 10.919 7.437 1.00 30.73 587 GLY A N 1
ATOM 4532 C CA . GLY A 1 587 ? -26.366 10.404 7.630 1.00 30.73 587 GLY A CA 1
ATOM 4533 C C . GLY A 1 587 ? -26.876 9.525 6.495 1.00 30.73 587 GLY A C 1
ATOM 4534 O O . GLY A 1 587 ? -27.538 8.535 6.763 1.00 30.73 587 GLY A O 1
ATOM 4535 N N . VAL A 1 588 ? -26.527 9.816 5.238 1.00 32.31 588 VAL A N 1
ATOM 4536 C CA . VAL A 1 588 ? -26.974 9.012 4.083 1.00 32.31 588 VAL A CA 1
ATOM 4537 C C . VAL A 1 588 ? -26.305 7.629 4.057 1.00 32.31 588 VAL A C 1
ATOM 4539 O O . VAL A 1 588 ? -26.967 6.629 3.782 1.00 32.31 588 VAL A O 1
ATOM 4542 N N . SER A 1 589 ? -25.015 7.545 4.396 1.00 29.09 589 SER A N 1
ATOM 4543 C CA . SER A 1 589 ? -24.297 6.261 4.504 1.00 29.09 589 SER A CA 1
ATOM 4544 C C . SER A 1 589 ? -24.693 5.501 5.781 1.00 29.09 589 SER A C 1
ATOM 4546 O O . SER A 1 589 ? -24.900 4.281 5.774 1.00 29.09 589 SER A O 1
ATOM 4548 N N . PHE A 1 590 ? -24.899 6.247 6.870 1.00 33.19 590 PHE A N 1
ATOM 4549 C CA . PHE A 1 590 ? -25.399 5.740 8.141 1.00 33.19 590 PHE A CA 1
ATOM 4550 C C . PHE A 1 590 ? -26.817 5.180 8.016 1.00 33.19 590 PHE A C 1
ATOM 4552 O O . PHE A 1 590 ? -27.056 4.125 8.576 1.00 33.19 590 PHE A O 1
ATOM 4559 N N . ASP A 1 591 ? -27.725 5.782 7.241 1.00 34.69 591 ASP A N 1
ATOM 4560 C CA . ASP A 1 591 ? -29.115 5.323 7.085 1.00 34.69 591 ASP A CA 1
ATOM 4561 C C . ASP A 1 591 ? -29.219 3.938 6.450 1.00 34.69 591 ASP A C 1
ATOM 4563 O O . ASP A 1 591 ? -29.975 3.092 6.933 1.00 34.69 591 ASP A O 1
ATOM 4567 N N . SER A 1 592 ? -28.408 3.655 5.428 1.00 34.69 592 SER A N 1
ATOM 4568 C CA . SER A 1 592 ? -28.353 2.317 4.823 1.00 34.69 592 SER A CA 1
ATOM 4569 C C . SER A 1 592 ? -27.851 1.257 5.820 1.00 34.69 592 SER A C 1
ATOM 4571 O O . SER A 1 592 ? -28.447 0.184 5.953 1.00 34.69 592 SER A O 1
ATOM 4573 N N . THR A 1 593 ? -26.830 1.604 6.611 1.00 38.25 593 THR A N 1
ATOM 4574 C CA . THR A 1 593 ? -26.273 0.766 7.681 1.00 38.25 593 THR A CA 1
ATOM 4575 C C . THR A 1 593 ? -27.248 0.628 8.859 1.00 38.25 593 THR A C 1
ATOM 4577 O O . THR A 1 593 ? -27.401 -0.458 9.414 1.00 38.25 593 THR A O 1
ATOM 4580 N N . CYS A 1 594 ? -27.976 1.690 9.213 1.00 37.06 594 CYS A N 1
ATOM 4581 C CA . CYS A 1 594 ? -28.961 1.727 10.292 1.00 37.06 594 CYS A CA 1
ATOM 4582 C C . CYS A 1 594 ? -30.196 0.895 9.950 1.00 37.06 594 CYS A C 1
ATOM 4584 O O . CYS A 1 594 ? -30.742 0.252 10.842 1.00 37.06 594 CYS A O 1
ATOM 4586 N N . HIS A 1 595 ? -30.620 0.856 8.682 1.00 37.66 595 HIS A N 1
ATOM 4587 C CA . HIS A 1 595 ? -31.690 -0.033 8.226 1.00 37.66 595 HIS A CA 1
ATOM 4588 C C . HIS A 1 595 ? -31.307 -1.514 8.361 1.00 37.66 595 HIS A C 1
ATOM 4590 O O . HIS A 1 595 ? -32.129 -2.309 8.821 1.00 37.66 595 HIS A O 1
ATOM 4596 N N . ALA A 1 596 ? -30.058 -1.878 8.046 1.00 37.38 596 ALA A N 1
ATOM 4597 C CA . ALA A 1 596 ? -29.543 -3.230 8.269 1.00 37.38 596 ALA A CA 1
ATOM 4598 C C . ALA A 1 596 ? -29.419 -3.558 9.772 1.00 37.38 596 ALA A C 1
ATOM 4600 O O . ALA A 1 596 ? -29.887 -4.604 10.225 1.00 37.38 596 ALA A O 1
ATOM 4601 N N . TYR A 1 597 ? -28.882 -2.630 10.573 1.00 39.19 597 TYR A N 1
ATOM 4602 C CA . TYR A 1 597 ? -28.734 -2.791 12.025 1.00 39.19 597 TYR A CA 1
ATOM 4603 C C . TYR A 1 597 ? -30.075 -2.828 12.767 1.00 39.19 597 TYR A C 1
ATOM 4605 O O . TYR A 1 597 ? -30.194 -3.523 13.770 1.00 39.19 597 TYR A O 1
ATOM 4613 N N . ALA A 1 598 ? -31.099 -2.111 12.294 1.00 38.38 598 ALA A N 1
ATOM 4614 C CA . ALA A 1 598 ? -32.428 -2.095 12.900 1.00 38.38 598 ALA A CA 1
ATOM 4615 C C . ALA A 1 598 ? -33.107 -3.471 12.828 1.00 38.38 598 ALA A C 1
ATOM 4617 O O . ALA A 1 598 ? -33.742 -3.891 13.795 1.00 38.38 598 ALA A O 1
ATOM 4618 N N . TYR A 1 599 ? -32.930 -4.200 11.723 1.00 40.69 599 TYR A N 1
ATOM 4619 C CA . TYR A 1 599 ? -33.485 -5.546 11.565 1.00 40.69 599 TYR A CA 1
ATOM 4620 C C . TYR A 1 599 ? -32.827 -6.545 12.527 1.00 40.69 599 TYR A C 1
ATOM 4622 O O . TYR A 1 599 ? -33.521 -7.274 13.239 1.00 40.69 599 TYR A O 1
ATOM 4630 N N . THR A 1 600 ? -31.495 -6.511 12.625 1.00 42.66 600 THR A N 1
ATOM 4631 C CA . THR A 1 600 ? -30.725 -7.296 13.604 1.00 42.66 600 THR A CA 1
ATOM 4632 C C . THR A 1 600 ? -31.087 -6.902 15.038 1.00 42.66 600 THR A C 1
ATOM 4634 O O . THR A 1 600 ? -31.310 -7.760 15.888 1.00 42.66 600 THR A O 1
ATOM 4637 N N . ARG A 1 601 ? -31.264 -5.603 15.306 1.00 48.19 601 ARG A N 1
ATOM 4638 C CA . ARG A 1 601 ? -31.619 -5.074 16.628 1.00 48.19 601 ARG A CA 1
ATOM 4639 C C . ARG A 1 601 ? -32.988 -5.550 17.107 1.00 48.19 601 ARG A C 1
ATOM 4641 O O . ARG A 1 601 ? -33.143 -5.865 18.282 1.00 48.19 601 ARG A O 1
ATOM 4648 N N . VAL A 1 602 ? -33.980 -5.624 16.222 1.00 49.31 602 VAL A N 1
ATOM 4649 C CA . VAL A 1 602 ? -35.307 -6.165 16.562 1.00 49.31 602 VAL A CA 1
ATOM 4650 C C . VAL A 1 602 ? -35.219 -7.647 16.948 1.00 49.31 602 VAL A C 1
ATOM 4652 O O . VAL A 1 602 ? -35.930 -8.081 17.853 1.00 49.31 602 VAL A O 1
ATOM 4655 N N . GLN A 1 603 ? -34.319 -8.416 16.326 1.00 50.97 603 GLN A N 1
ATOM 4656 C CA . GLN A 1 603 ? -34.066 -9.812 16.702 1.00 50.97 603 GLN A CA 1
ATOM 4657 C C . GLN A 1 603 ? -33.327 -9.928 18.044 1.00 50.97 603 GLN A C 1
ATOM 4659 O O . GLN A 1 603 ? -33.713 -10.739 18.884 1.00 50.97 603 GLN A O 1
ATOM 4664 N N . GLU A 1 604 ? -32.314 -9.091 18.284 1.00 43.16 604 GLU A N 1
ATOM 4665 C CA . GLU A 1 604 ? -31.554 -9.053 19.544 1.00 43.16 604 GLU A CA 1
ATOM 4666 C C . GLU A 1 604 ? -32.409 -8.626 20.749 1.00 43.16 604 GLU A C 1
ATOM 4668 O O . GLU A 1 604 ? -32.185 -9.096 21.865 1.00 43.16 604 GLU A O 1
ATOM 4673 N N . LEU A 1 605 ? -33.397 -7.751 20.532 1.00 51.47 605 LEU A N 1
ATOM 4674 C CA . LEU A 1 605 ? -34.321 -7.271 21.564 1.00 51.47 605 LEU A CA 1
ATOM 4675 C C . LEU A 1 605 ? -35.546 -8.170 21.770 1.00 51.47 605 LEU A C 1
ATOM 4677 O O . LEU A 1 605 ? -36.281 -7.967 22.734 1.00 51.47 605 LEU A O 1
ATOM 4681 N N . ALA A 1 606 ? -35.774 -9.170 20.914 1.00 51.47 606 ALA A N 1
ATOM 4682 C CA . ALA A 1 606 ? -36.904 -10.096 21.031 1.00 51.47 606 ALA A CA 1
ATOM 4683 C C . ALA A 1 606 ? -37.035 -10.803 22.405 1.00 51.47 606 ALA A C 1
ATOM 4685 O O . ALA A 1 606 ? -38.165 -11.071 22.814 1.00 51.47 606 ALA A O 1
ATOM 4686 N N . PRO A 1 607 ? -35.944 -11.092 23.149 1.00 51.44 607 PRO A N 1
ATOM 4687 C CA . PRO A 1 607 ? -36.020 -11.643 24.506 1.00 51.44 607 PRO A CA 1
ATOM 4688 C C . PRO A 1 607 ? -36.311 -10.603 25.603 1.00 51.44 607 PRO A C 1
ATOM 4690 O O . PRO A 1 607 ? -36.512 -10.982 26.757 1.00 51.44 607 PRO A O 1
ATOM 4693 N N . CYS A 1 608 ? -36.275 -9.306 25.290 1.00 52.09 608 CYS A N 1
ATOM 4694 C CA . CYS A 1 608 ? -36.438 -8.223 26.256 1.00 52.09 608 CYS A CA 1
ATOM 4695 C C . CYS A 1 608 ? -37.927 -7.847 26.379 1.00 52.09 608 CYS A C 1
ATOM 4697 O O . CYS A 1 608 ? -38.622 -7.650 25.383 1.00 52.09 608 CYS A O 1
ATOM 4699 N N . ASN A 1 609 ? -38.437 -7.771 27.612 1.00 54.97 609 ASN A N 1
ATOM 4700 C CA . ASN A 1 609 ? -39.866 -7.606 27.899 1.00 54.97 609 ASN A CA 1
ATOM 4701 C C . ASN A 1 609 ? -40.292 -6.124 27.803 1.00 54.97 609 ASN A C 1
ATOM 4703 O O . ASN A 1 609 ? -40.578 -5.487 28.816 1.00 54.97 609 ASN A O 1
ATOM 4707 N N . TYR A 1 610 ? -40.264 -5.560 26.594 1.00 53.16 610 TYR A N 1
ATOM 4708 C CA . TYR A 1 610 ? -40.723 -4.193 26.324 1.00 53.16 610 TYR A CA 1
ATOM 4709 C C . TYR A 1 610 ? -42.242 -4.133 26.136 1.00 53.16 610 TYR A C 1
ATOM 4711 O O . TYR A 1 610 ? -42.862 -5.115 25.720 1.00 53.16 610 TYR A O 1
ATOM 4719 N N . SER A 1 611 ? -42.849 -2.977 26.421 1.00 48.00 611 SER A N 1
ATOM 4720 C CA . SER A 1 611 ? -44.277 -2.779 26.166 1.00 48.00 611 SER A CA 1
ATOM 4721 C C . SER A 1 611 ? -44.567 -2.779 24.657 1.00 48.00 611 SER A C 1
ATOM 4723 O O . SER A 1 611 ? -43.704 -2.429 23.849 1.00 48.00 611 SER A O 1
ATOM 4725 N N . ASP A 1 612 ? -45.785 -3.152 24.250 1.00 44.47 612 ASP A N 1
ATOM 4726 C CA . ASP A 1 612 ? -46.171 -3.168 22.827 1.00 44.47 612 ASP A CA 1
ATOM 4727 C C . ASP A 1 612 ? -46.034 -1.778 22.165 1.00 44.47 612 ASP A C 1
ATOM 4729 O O . ASP A 1 612 ? -45.695 -1.682 20.986 1.00 44.47 612 ASP A O 1
ATOM 4733 N N . TYR A 1 613 ? -46.177 -0.703 22.952 1.00 40.69 613 TYR A N 1
ATOM 4734 C CA . TYR A 1 613 ? -45.939 0.685 22.539 1.00 40.69 613 TYR A CA 1
ATOM 4735 C C . TYR A 1 613 ? -44.462 0.960 22.190 1.00 40.69 613 TYR A C 1
ATOM 4737 O O . TYR A 1 613 ? -44.163 1.631 21.201 1.00 40.69 613 TYR A O 1
ATOM 4745 N N . ASP A 1 614 ? -43.523 0.389 22.948 1.00 43.69 614 ASP A N 1
ATOM 4746 C CA . ASP A 1 614 ? -42.082 0.545 22.704 1.00 43.69 614 ASP A CA 1
ATOM 4747 C C . ASP A 1 614 ? -41.624 -0.255 21.468 1.00 43.69 614 ASP A C 1
ATOM 4749 O O . ASP A 1 614 ? -40.730 0.178 20.735 1.00 43.69 614 ASP A O 1
ATOM 4753 N N . ARG A 1 615 ? -42.275 -1.393 21.175 1.00 43.53 615 ARG A N 1
ATOM 4754 C CA . ARG A 1 615 ? -42.015 -2.209 19.970 1.00 43.53 615 ARG A CA 1
ATOM 4755 C C . ARG A 1 615 ? -42.497 -1.532 18.681 1.00 43.53 615 ARG A C 1
ATOM 4757 O O . ARG A 1 615 ? -41.790 -1.594 17.672 1.00 43.53 615 ARG A O 1
ATOM 4764 N N . GLU A 1 616 ? -43.652 -0.864 18.710 1.00 41.53 616 GLU A N 1
ATOM 4765 C CA . GLU A 1 616 ? -44.151 -0.043 17.590 1.00 41.53 616 GLU A CA 1
ATOM 4766 C C . GLU A 1 616 ? -43.319 1.239 17.394 1.00 41.53 616 GLU A C 1
ATOM 4768 O O . GLU A 1 616 ? -43.033 1.634 16.261 1.00 41.53 616 GLU A O 1
ATOM 4773 N N . SER A 1 617 ? -42.829 1.853 18.477 1.00 43.88 617 SER A N 1
ATOM 4774 C CA . SER A 1 617 ? -41.880 2.976 18.414 1.00 43.88 617 SER A CA 1
ATOM 4775 C C . SER A 1 617 ? -40.576 2.583 17.701 1.00 43.88 617 SER A C 1
ATOM 4777 O O . SER A 1 617 ? -40.174 3.249 16.746 1.00 43.88 617 SER A O 1
ATOM 4779 N N . LEU A 1 618 ? -39.967 1.447 18.063 1.00 40.00 618 LEU A N 1
ATOM 4780 C CA . LEU A 1 618 ? -38.736 0.930 17.442 1.00 40.00 618 LEU A CA 1
ATOM 4781 C C . LEU A 1 618 ? -38.868 0.633 15.936 1.00 40.00 618 LEU A C 1
ATOM 4783 O O . LEU A 1 618 ? -37.899 0.801 15.197 1.00 40.00 618 LEU A O 1
ATOM 4787 N N . THR A 1 619 ? -40.053 0.226 15.471 1.00 39.38 619 THR A N 1
ATOM 4788 C CA . THR A 1 619 ? -40.340 -0.010 14.042 1.00 39.38 619 THR A CA 1
ATOM 4789 C C . THR A 1 619 ? -40.734 1.264 13.290 1.00 39.38 619 THR A C 1
ATOM 4791 O O . THR A 1 619 ? -40.477 1.363 12.096 1.00 39.38 619 THR A O 1
ATOM 4794 N N . SER A 1 620 ? -41.301 2.264 13.973 1.00 40.41 620 SER A N 1
ATOM 4795 C CA . SER A 1 620 ? -41.638 3.583 13.407 1.00 40.41 620 SER A CA 1
ATOM 4796 C C . SER A 1 620 ? -40.439 4.546 13.295 1.00 40.41 620 SER A C 1
ATOM 4798 O O . SER A 1 620 ? -40.440 5.455 12.461 1.00 40.41 620 SER A O 1
ATOM 4800 N N . GLN A 1 621 ? -39.380 4.329 14.087 1.00 39.59 621 GLN A N 1
ATOM 4801 C CA . GLN A 1 621 ? -38.158 5.146 14.106 1.00 39.59 621 GLN A CA 1
ATOM 4802 C C . GLN A 1 621 ? -37.265 5.012 12.860 1.00 39.59 621 GLN A C 1
ATOM 4804 O O . GLN A 1 621 ? -36.310 5.779 12.720 1.00 39.59 621 GLN A O 1
ATOM 4809 N N . THR A 1 622 ? -37.590 4.116 11.924 1.00 36.94 622 THR A N 1
ATOM 4810 C CA . THR A 1 622 ? -36.959 4.043 10.594 1.00 36.94 622 THR A CA 1
ATOM 4811 C C . THR A 1 622 ? -37.235 5.274 9.721 1.00 36.94 622 THR A C 1
ATOM 4813 O O . THR A 1 622 ? -36.560 5.446 8.718 1.00 36.94 622 THR A O 1
ATOM 4816 N N . ASN A 1 623 ? -38.176 6.150 10.103 1.00 32.44 623 ASN A N 1
ATOM 4817 C CA . ASN A 1 623 ? -38.494 7.399 9.391 1.00 32.44 623 ASN A CA 1
ATOM 4818 C C . ASN A 1 623 ? -37.952 8.677 10.078 1.00 32.44 623 ASN A C 1
ATOM 4820 O O . ASN A 1 623 ? -38.306 9.784 9.678 1.00 32.44 623 ASN A O 1
ATOM 4824 N N . VAL A 1 624 ? -37.139 8.561 11.141 1.00 35.19 624 VAL A N 1
ATOM 4825 C CA . VAL A 1 624 ? -36.680 9.704 11.975 1.00 35.19 624 VAL A CA 1
ATOM 4826 C C . VAL A 1 624 ? -35.163 9.941 11.855 1.00 35.19 624 VAL A C 1
ATOM 4828 O O . VAL A 1 624 ? -34.547 10.588 12.703 1.00 35.19 624 VAL A O 1
ATOM 4831 N N . SER A 1 625 ? -34.523 9.432 10.804 1.00 34.78 625 SER A N 1
ATOM 4832 C CA . SER A 1 625 ? -33.075 9.555 10.607 1.00 34.78 625 SER A CA 1
ATOM 4833 C C . SER A 1 625 ? -32.589 10.990 10.360 1.00 34.78 625 SER A C 1
ATOM 4835 O O . SER A 1 625 ? -31.540 11.370 10.878 1.00 34.78 625 SER A O 1
ATOM 4837 N N . GLU A 1 626 ? -33.385 11.853 9.718 1.00 29.72 626 GLU A N 1
ATOM 4838 C CA . GLU A 1 626 ? -33.006 13.262 9.491 1.00 29.72 626 GLU A CA 1
ATOM 4839 C C . GLU A 1 626 ? -32.934 14.114 10.781 1.00 29.72 626 GLU A C 1
ATOM 4841 O O . GLU A 1 626 ? -32.302 15.172 10.790 1.00 29.72 626 GLU A O 1
ATOM 4846 N N . LYS A 1 627 ? -33.554 13.685 11.895 1.00 31.70 627 LYS A N 1
ATOM 4847 C CA . LYS A 1 627 ? -33.570 14.450 13.164 1.00 31.70 627 LYS A CA 1
ATOM 4848 C C . LYS A 1 627 ? -32.477 14.053 14.160 1.00 31.70 627 LYS A C 1
ATOM 4850 O O . LYS A 1 627 ? -32.084 14.895 14.968 1.00 31.70 627 LYS A O 1
ATOM 4855 N N . LYS A 1 628 ? -31.960 12.818 14.097 1.00 36.50 628 LYS A N 1
ATOM 4856 C CA . LYS A 1 628 ? -30.923 12.296 15.018 1.00 36.50 628 LYS A CA 1
ATOM 4857 C C . LYS A 1 628 ? -29.580 13.034 14.890 1.00 36.50 628 LYS A C 1
ATOM 4859 O O . LYS A 1 628 ? -28.793 13.082 15.832 1.00 36.50 628 LYS A O 1
ATOM 4864 N N . LEU A 1 629 ? -29.372 13.697 13.757 1.00 32.09 629 LEU A N 1
ATOM 4865 C CA . LEU A 1 629 ? -28.146 14.391 13.379 1.00 32.09 629 LEU A CA 1
ATOM 4866 C C . LEU A 1 629 ? -27.951 15.797 13.962 1.00 32.09 629 LEU A C 1
ATOM 4868 O O . LEU A 1 629 ? -26.843 16.322 13.923 1.00 32.09 629 LEU A O 1
ATOM 4872 N N . LYS A 1 630 ? -28.986 16.403 14.558 1.00 30.38 630 LYS A N 1
ATOM 4873 C CA . LYS A 1 630 ? -28.843 17.707 15.234 1.00 30.38 630 LYS A CA 1
ATOM 4874 C C . LYS A 1 630 ? -28.293 17.614 16.661 1.00 30.38 630 LYS A C 1
ATOM 4876 O O . LYS A 1 630 ? -27.875 18.632 17.198 1.00 30.38 630 LYS A O 1
ATOM 4881 N N . VAL A 1 631 ? -28.308 16.428 17.276 1.00 33.16 631 VAL A N 1
ATOM 4882 C CA . VAL A 1 631 ? -27.927 16.230 18.692 1.00 33.16 631 VAL A CA 1
ATOM 4883 C C . VAL A 1 631 ? -26.503 15.694 18.834 1.00 33.16 631 VAL A C 1
ATOM 4885 O O . VAL A 1 631 ? -25.819 16.003 19.806 1.00 33.16 631 VAL A O 1
ATOM 4888 N N . PHE A 1 632 ? -26.035 14.937 17.841 1.00 32.12 632 PHE A N 1
ATOM 4889 C CA . PHE A 1 632 ? -24.702 14.344 17.810 1.00 32.12 632 PHE A CA 1
ATOM 4890 C C . PHE A 1 632 ? -23.838 14.997 16.729 1.00 32.12 632 PHE A C 1
ATOM 4892 O O . PHE A 1 632 ? -23.273 14.325 15.874 1.00 32.12 632 PHE A O 1
ATOM 4899 N N . THR A 1 633 ? -23.679 16.321 16.780 1.00 29.22 633 THR A N 1
ATOM 4900 C CA . THR A 1 633 ? -22.362 16.864 16.428 1.00 29.22 633 THR A CA 1
ATOM 4901 C C . THR A 1 633 ? -21.417 16.400 17.523 1.00 29.22 633 THR A C 1
ATOM 4903 O O . THR A 1 633 ? -21.369 16.984 18.607 1.00 29.22 633 THR A O 1
ATOM 4906 N N . ILE A 1 634 ? -20.750 15.281 17.255 1.00 27.12 634 ILE A N 1
ATOM 4907 C CA . ILE A 1 634 ? -19.560 14.846 17.977 1.00 27.12 634 ILE A CA 1
ATOM 4908 C C . ILE A 1 634 ? -18.632 16.071 18.042 1.00 27.12 634 ILE A C 1
ATOM 4910 O O . ILE A 1 634 ? -18.361 16.661 16.994 1.00 27.12 634 ILE A O 1
ATOM 4914 N N . PRO A 1 635 ? -18.188 16.522 19.225 1.00 29.08 635 PRO A N 1
ATOM 4915 C CA . PRO A 1 635 ? -16.951 17.270 19.289 1.00 29.08 635 PRO A CA 1
ATOM 4916 C C . PRO A 1 635 ? -15.860 16.242 18.993 1.00 29.08 635 PRO A C 1
ATOM 4918 O O . PRO A 1 635 ? -15.563 15.399 19.841 1.00 29.08 635 PRO A O 1
ATOM 4921 N N . ILE A 1 636 ? -15.413 16.228 17.739 1.00 29.88 636 ILE A N 1
ATOM 4922 C CA . ILE A 1 636 ? -14.071 15.758 17.413 1.00 29.88 636 ILE A CA 1
ATOM 4923 C C . ILE A 1 636 ? -13.157 16.911 17.794 1.00 29.88 636 ILE A C 1
ATOM 4925 O O . ILE A 1 636 ? -13.485 18.048 17.368 1.00 29.88 636 ILE A O 1
#

Radius of gyration: 37.78 Å; chains: 1; bounding box: 110×69×101 Å

Secondary structure (DSSP, 8-state):
---SPPPTTS---TT----PPPPP-S-TTTEEEETTEEEEEEEEEESS-EEEEEEEEE---EEEEE-TTS-EEEEE--EEEEEEEEESSTTGGGTSS-EEEEEES--TT----SSSSPPP-EEEEEEEEE-SEEEEEEEEEEE-HHHHHHIIIIIIHHH--SS-HHHHHHHHHHHHHHTTT-SS--HHHHHHHH--HHHHHHHHHHHTT--TTTGGGGHHHHHHHHHHHHHHHHHTTS---HHHHHHHHHHHHTSTTTSTTS-S-------SS-------TTSTT--EEEEE---TT----TT--EEEEEPPGGG-TT---B-TTSSBP-EE-TTT-SEE-GGGS-HHHHHHT--TTHHHHHGGGSTTHHHHHHHHTTHHHHHHHHHHHT---HHHHHHHTTTSGGGT-HHHHS-STTHHHHHHHHHHHHHHHSB-SSTTTTTB-HHHHHHHHHHS-S-EEEE-TTS-EEEE--HHHHHHHHH-TT-TTTS-HHHHHHHHHHHHHHHHHHHHHHHHHHHHHHSPBPS-TT---TT-B--HHHHHHTT---SS--HHHHHHHSTTGGGG-TT-TTHHHHHHHHHHHHHHHHHHHHHHHHHHHHHHTTTS---HHHHHHHHHGGG-HHHHTTT-----

pLDDT: mean 72.76, std 17.6, range [27.12, 95.06]